Protein AF-A0A8T5L699-F1 (afdb_monomer)

Radius of gyration: 27.9 Å; Cα contacts (8 Å, |Δi|>4): 702; chains: 1; bounding box: 77×48×81 Å

Solvent-accessible surface area (backbone atoms only — not comparable to full-atom values): 23249 Å² total; per-residue (Å²): 109,61,66,55,35,28,49,50,16,30,33,71,41,39,30,52,72,55,93,39,28,35,34,36,53,49,80,53,66,72,59,42,55,52,49,51,61,50,48,70,76,44,101,56,76,69,47,79,53,97,46,35,41,37,32,80,35,57,69,60,20,59,60,56,57,75,39,47,50,78,65,59,23,43,72,59,70,71,60,76,68,46,54,50,72,44,42,50,43,17,50,52,27,21,33,68,53,32,34,47,75,42,97,87,70,36,43,35,36,56,40,53,10,64,57,31,46,52,40,52,31,50,50,31,44,70,60,75,35,46,34,36,42,42,84,40,76,43,79,50,73,42,82,54,100,87,46,76,41,84,39,67,54,62,34,38,37,32,37,45,42,81,84,66,82,70,88,76,89,49,74,89,80,55,75,95,65,96,80,88,79,73,88,71,85,83,85,51,100,82,45,62,40,83,44,72,58,88,42,39,70,48,77,49,76,80,72,66,49,64,76,78,77,78,19,41,51,45,60,76,44,66,56,72,45,46,67,63,36,56,77,68,66,66,78,82,56,76,48,72,46,62,52,74,58,91,89,48,79,43,80,74,46,80,40,80,55,82,50,89,68,53,48,62,29,51,49,76,33,36,68,44,58,61,68,61,47,53,51,36,39,74,72,71,48,87,64,81,86,43,62,54,77,37,25,27,32,53,41,57,37,29,23,43,33,45,84,44,90,38,68,63,52,16,60,76,59,30,52,69,36,56,55,45,62,81,57,94,82,74,58,65,45,83,55,32,53,44,79,54,98,91,39,42,25,31,66,57,74,47,26,53,42,34,39,34,36,14,59,22,78,42,61,70,46,7,46,52,41,23,58,55,54,51,72,38,53,48,47,70,71,55,50,63,76,90,68,75,56,70,60,48,67,66,52,48,54,51,36,52,74,66,43,37,72,36,76,114

Foldseek 3Di:
DLLVLLVLLQCLQQWDADQQKTKGFAQDVVLVVVVVVSVVVDPFDWDDDNGMIITRGNVVSVVCVVQDDQQRGADDVVLLVDDLVSLVSSNVSNCSRAWDQDPVRKIKGKGLHPRRLVRNQSSCVRNLWGWFKAKDFDWDWDDDPDDTDIDGGIMIITTIDDPCSDDDDDPVNDDDDPDDFADADDADPVQWDFDADNRGTAIDGDDKDFDDDDFQQCVVPVVVCVVVCVVVVPQADWDWDWDDALVGIGTGDIDRDADVPRVLQVCQFWPPRVVVVSVCSVVVHDDDTDGDGEIKFKKWKFAPPPPDQDQVRCVVFFFFWWKAFQDDDDQKAADQWDQDPNTIGRHHRNRGGIIHMAGDNYPVRRLVRSVVRVVRIDTGRIDIDSCTCVCVVVVVVRCVVSRRRPHD

Structure (mmCIF, N/CA/C/O backbone):
data_AF-A0A8T5L699-F1
#
_entry.id   AF-A0A8T5L699-F1
#
loop_
_atom_site.group_PDB
_atom_site.id
_atom_site.type_symbol
_atom_site.label_atom_id
_atom_site.label_alt_id
_atom_site.label_comp_id
_atom_site.label_asym_id
_atom_site.label_entity_id
_atom_site.label_seq_id
_atom_site.pdbx_PDB_ins_code
_atom_site.Cartn_x
_atom_site.Cartn_y
_atom_site.Cartn_z
_atom_site.occupancy
_atom_site.B_iso_or_equiv
_atom_site.auth_seq_id
_atom_site.auth_comp_id
_atom_site.auth_asym_id
_atom_site.auth_atom_id
_atom_site.pdbx_PDB_model_num
ATOM 1 N N . MET A 1 1 ? 2.866 2.921 -31.372 1.00 93.81 1 MET A N 1
ATOM 2 C CA . MET A 1 1 ? 3.218 2.988 -29.934 1.00 93.81 1 MET A CA 1
ATOM 3 C C . MET A 1 1 ? 3.876 1.703 -29.436 1.00 93.81 1 MET A C 1
ATOM 5 O O . MET A 1 1 ? 4.847 1.782 -28.703 1.00 93.81 1 MET A O 1
ATOM 9 N N . ASP A 1 2 ? 3.418 0.528 -29.858 1.00 97.75 2 ASP A N 1
ATOM 10 C CA . ASP A 1 2 ? 3.949 -0.760 -29.382 1.00 97.75 2 ASP A CA 1
ATOM 11 C C . ASP A 1 2 ? 5.442 -0.972 -29.671 1.00 97.75 2 ASP A C 1
ATOM 13 O O . ASP A 1 2 ? 6.200 -1.257 -28.749 1.00 97.75 2 ASP A O 1
ATOM 17 N N . ALA A 1 3 ? 5.885 -0.739 -30.914 1.00 97.75 3 ALA A N 1
ATOM 18 C CA . ALA A 1 3 ? 7.306 -0.797 -31.278 1.00 97.75 3 ALA A CA 1
ATOM 19 C C . ALA A 1 3 ? 8.159 0.191 -30.459 1.00 97.75 3 ALA A C 1
ATOM 21 O O . ALA A 1 3 ? 9.305 -0.082 -30.121 1.00 97.75 3 ALA A O 1
ATOM 22 N N . TRP A 1 4 ? 7.580 1.329 -30.074 1.00 97.94 4 TRP A N 1
ATOM 23 C CA . TRP A 1 4 ? 8.256 2.311 -29.234 1.00 97.94 4 TRP A CA 1
ATOM 24 C C . TRP A 1 4 ? 8.378 1.853 -27.772 1.00 97.94 4 TRP A C 1
ATOM 26 O O . TRP A 1 4 ? 9.438 2.004 -27.169 1.00 97.94 4 TRP A O 1
ATOM 36 N N . ALA A 1 5 ? 7.332 1.234 -27.215 1.00 98.19 5 ALA A N 1
ATOM 37 C CA . ALA A 1 5 ? 7.378 0.623 -25.885 1.00 98.19 5 ALA A CA 1
ATOM 38 C C . ALA A 1 5 ? 8.395 -0.530 -25.831 1.00 98.19 5 ALA A C 1
ATOM 40 O O . ALA A 1 5 ? 9.201 -0.602 -24.906 1.00 98.19 5 ALA A O 1
ATOM 41 N N . ALA A 1 6 ? 8.411 -1.379 -26.860 1.00 98.44 6 ALA A N 1
ATOM 42 C CA . ALA A 1 6 ? 9.402 -2.434 -27.040 1.00 98.44 6 ALA A CA 1
ATOM 43 C C . ALA A 1 6 ? 10.836 -1.881 -27.086 1.00 98.44 6 ALA A C 1
ATOM 45 O O . ALA A 1 6 ? 11.714 -2.348 -26.361 1.00 98.44 6 ALA A O 1
ATOM 46 N N . PHE A 1 7 ? 11.061 -0.837 -27.888 1.00 98.38 7 PHE A N 1
ATOM 47 C CA . PHE A 1 7 ? 12.358 -0.175 -28.014 1.00 98.38 7 PHE A CA 1
ATOM 48 C C . PHE A 1 7 ? 12.860 0.398 -26.688 1.00 98.38 7 PHE A C 1
ATOM 50 O O . PHE A 1 7 ? 14.019 0.197 -26.333 1.00 98.38 7 PHE A O 1
ATOM 57 N N . LEU A 1 8 ? 11.992 1.065 -25.927 1.00 98.06 8 LEU A N 1
ATOM 58 C CA . LEU A 1 8 ? 12.355 1.584 -24.608 1.00 98.06 8 LEU A CA 1
ATOM 59 C C . LEU A 1 8 ? 12.627 0.472 -23.598 1.00 98.06 8 LEU A C 1
ATOM 61 O O . LEU A 1 8 ? 13.537 0.625 -22.788 1.00 98.06 8 LEU A O 1
ATOM 65 N N . GLY A 1 9 ? 11.889 -0.639 -23.669 1.00 98.00 9 GLY A N 1
ATOM 66 C CA . GLY A 1 9 ? 12.141 -1.820 -22.847 1.00 98.00 9 GLY A CA 1
ATOM 67 C C . GLY A 1 9 ? 13.558 -2.345 -23.058 1.00 98.00 9 GLY A C 1
ATOM 68 O O . GLY A 1 9 ? 14.345 -2.404 -22.116 1.00 98.00 9 GLY A O 1
ATOM 69 N N . ILE A 1 10 ? 13.935 -2.643 -24.304 1.00 97.94 10 ILE A N 1
ATOM 70 C CA . ILE A 1 10 ? 15.280 -3.163 -24.581 1.00 97.94 10 ILE A CA 1
ATOM 71 C C . ILE A 1 10 ? 16.381 -2.119 -24.366 1.00 97.94 10 ILE A C 1
ATOM 73 O O . ILE A 1 10 ? 17.467 -2.464 -23.909 1.00 97.94 10 ILE A O 1
ATOM 77 N N . TRP A 1 11 ? 16.117 -0.839 -24.638 1.00 97.81 11 TRP A N 1
ATOM 78 C CA . TRP A 1 11 ? 17.098 0.218 -24.405 1.00 97.81 11 TRP A CA 1
ATOM 79 C C . TRP A 1 11 ? 17.341 0.469 -22.909 1.00 97.81 11 TRP A C 1
ATOM 81 O O . TRP A 1 11 ? 18.480 0.687 -22.494 1.00 97.81 11 TRP A O 1
ATOM 91 N N . LEU A 1 12 ? 16.314 0.401 -22.060 1.00 97.25 12 LEU A N 1
ATOM 92 C CA . LEU A 1 12 ? 16.523 0.519 -20.615 1.00 97.25 12 LEU A CA 1
ATOM 93 C C . LEU A 1 12 ? 17.325 -0.654 -20.051 1.00 97.25 12 LEU A C 1
ATOM 95 O O . LEU A 1 12 ? 18.076 -0.435 -19.101 1.00 97.25 12 LEU A O 1
ATOM 99 N N . ALA A 1 13 ? 17.244 -1.835 -20.659 1.00 96.12 13 ALA A N 1
ATOM 100 C CA . ALA A 1 13 ? 18.116 -2.956 -20.332 1.00 96.12 13 ALA A CA 1
ATOM 101 C C . ALA A 1 13 ? 19.540 -2.741 -20.895 1.00 96.12 13 ALA A C 1
ATOM 103 O O . ALA A 1 13 ? 20.434 -2.225 -20.222 1.00 96.12 13 ALA A O 1
ATOM 104 N N . ASP A 1 14 ? 19.713 -2.991 -22.191 1.00 94.62 14 ASP A N 1
ATOM 105 C CA . ASP A 1 14 ? 21.014 -3.118 -22.865 1.00 94.62 14 ASP A CA 1
ATOM 106 C C . ASP A 1 14 ? 21.542 -1.805 -23.472 1.00 94.62 14 ASP A C 1
ATOM 108 O O . ASP A 1 14 ? 22.567 -1.773 -24.166 1.00 94.62 14 ASP A O 1
ATOM 112 N N . GLY A 1 15 ? 20.814 -0.707 -23.278 1.00 94.81 15 GLY A N 1
ATOM 113 C CA . GLY A 1 15 ? 21.075 0.557 -23.946 1.00 94.81 15 GLY A CA 1
ATOM 114 C C . GLY A 1 15 ? 21.820 1.598 -23.119 1.00 94.81 15 GLY A C 1
ATOM 115 O O . GLY A 1 15 ? 21.828 1.604 -21.881 1.00 94.81 15 GLY A O 1
ATOM 116 N N . SER A 1 16 ? 22.448 2.520 -23.846 1.00 95.69 16 SER A N 1
ATOM 117 C CA . SER A 1 16 ? 23.093 3.720 -23.315 1.00 95.69 16 SER A CA 1
ATOM 118 C C . SER A 1 16 ? 23.016 4.878 -24.316 1.00 95.69 16 SER A C 1
ATOM 120 O O . SER A 1 16 ? 22.597 4.701 -25.464 1.00 95.69 16 SER A O 1
ATOM 122 N N . VAL A 1 17 ? 23.400 6.078 -23.871 1.00 96.44 17 VAL A N 1
ATOM 123 C CA . VAL A 1 17 ? 23.635 7.225 -24.757 1.00 96.44 17 VAL A CA 1
ATOM 124 C C . VAL A 1 17 ? 25.109 7.611 -24.695 1.00 96.44 17 VAL A C 1
ATOM 126 O O . VAL A 1 17 ? 25.627 7.858 -23.605 1.00 96.44 17 VAL A O 1
ATOM 129 N N . SER A 1 18 ? 25.756 7.726 -25.853 1.00 92.56 18 SER A N 1
ATOM 130 C CA . SER A 1 18 ? 27.126 8.229 -25.996 1.00 92.56 18 SER A CA 1
ATOM 131 C C . SER A 1 18 ? 27.134 9.409 -26.966 1.00 92.56 18 SER A C 1
ATOM 133 O O . SER A 1 18 ? 26.839 9.257 -28.145 1.00 92.56 18 SER A O 1
ATOM 135 N N . GLY A 1 19 ? 27.398 10.626 -26.485 1.00 93.38 19 GLY A N 1
ATOM 136 C CA . GLY A 1 19 ? 27.304 11.826 -27.327 1.00 93.38 19 GLY A CA 1
ATOM 137 C C . GLY A 1 19 ? 25.894 12.030 -27.906 1.00 93.38 19 GLY A C 1
ATOM 138 O O . GLY A 1 19 ? 24.963 12.342 -27.154 1.00 93.38 19 GLY A O 1
ATOM 139 N N . ASN A 1 20 ? 25.762 11.874 -29.229 1.00 95.00 20 ASN A N 1
ATOM 140 C CA . ASN A 1 20 ? 24.498 11.929 -29.985 1.00 95.00 20 ASN A CA 1
ATOM 141 C C . ASN A 1 20 ? 23.995 10.541 -30.426 1.00 95.00 20 ASN A C 1
ATOM 143 O O . ASN A 1 20 ? 23.003 10.457 -31.157 1.00 95.00 20 ASN A O 1
ATOM 147 N N . ASP A 1 21 ? 24.669 9.481 -29.986 1.00 96.38 21 ASP A N 1
ATOM 148 C CA . ASP A 1 21 ? 24.369 8.103 -30.338 1.00 96.38 21 ASP A CA 1
ATOM 149 C C . ASP A 1 21 ? 23.525 7.445 -29.258 1.00 96.38 21 ASP A C 1
ATOM 151 O O . ASP A 1 21 ? 23.891 7.414 -28.080 1.00 96.38 21 ASP A O 1
ATOM 155 N N . VAL A 1 22 ? 22.397 6.884 -29.680 1.00 97.69 22 VAL A N 1
ATOM 156 C CA . VAL A 1 22 ? 21.617 5.948 -28.876 1.00 97.69 22 VAL A CA 1
ATOM 157 C C . VAL A 1 22 ? 22.048 4.546 -29.258 1.00 97.69 22 VAL A C 1
ATOM 159 O O . VAL A 1 22 ? 21.939 4.154 -30.420 1.00 97.69 22 VAL A O 1
ATOM 162 N N . VAL A 1 23 ? 22.577 3.821 -28.278 1.00 97.31 23 VAL A N 1
ATOM 163 C CA . VAL A 1 23 ? 23.232 2.530 -28.483 1.00 97.31 23 VAL A CA 1
ATOM 164 C C . VAL A 1 23 ? 22.456 1.446 -27.753 1.00 97.31 23 VAL A C 1
ATOM 166 O O . VAL A 1 23 ? 22.030 1.673 -26.623 1.00 97.31 23 VAL A O 1
ATOM 169 N N . ILE A 1 24 ? 22.309 0.276 -28.372 1.00 97.25 24 ILE A N 1
ATOM 170 C CA . ILE A 1 24 ? 21.872 -0.976 -27.733 1.00 97.25 24 ILE A CA 1
ATOM 171 C C . ILE A 1 24 ? 22.975 -2.008 -27.960 1.00 97.25 24 ILE A C 1
ATOM 173 O O . ILE A 1 24 ? 23.332 -2.262 -29.111 1.00 97.25 24 ILE A O 1
ATOM 177 N N . SER A 1 25 ? 23.525 -2.580 -26.888 1.00 94.94 25 SER A N 1
ATOM 178 C CA . SER A 1 25 ? 24.626 -3.552 -26.969 1.00 94.94 25 SER A CA 1
ATOM 179 C C . SER A 1 25 ? 24.135 -4.964 -26.668 1.00 94.94 25 SER A C 1
ATOM 181 O O . SER A 1 25 ? 23.702 -5.237 -25.555 1.00 94.94 25 SER A O 1
ATOM 183 N N . GLN A 1 26 ? 24.222 -5.881 -27.632 1.00 93.31 26 GLN A N 1
ATOM 184 C CA . GLN A 1 26 ? 23.767 -7.262 -27.458 1.00 93.31 26 GLN A CA 1
ATOM 185 C C . GLN A 1 26 ? 24.628 -8.230 -28.276 1.00 93.31 26 GLN A C 1
ATOM 187 O O . GLN A 1 26 ? 24.848 -8.025 -29.467 1.00 93.31 26 GLN A O 1
ATOM 192 N N . LYS A 1 27 ? 25.097 -9.298 -27.620 1.00 92.19 27 LYS A N 1
ATOM 193 C CA . LYS A 1 27 ? 26.006 -10.306 -28.196 1.00 92.19 27 LYS A CA 1
ATOM 194 C C . LYS A 1 27 ? 25.335 -11.639 -28.520 1.00 92.19 27 LYS A C 1
ATOM 196 O O . LYS A 1 27 ? 25.919 -12.471 -29.201 1.00 92.19 27 LYS A O 1
ATOM 201 N N . VAL A 1 28 ? 24.140 -11.891 -27.982 1.00 92.62 28 VAL A N 1
ATOM 202 C CA . VAL A 1 28 ? 23.423 -13.157 -28.189 1.00 92.62 28 VAL A CA 1
ATOM 203 C C . VAL A 1 28 ? 22.726 -13.120 -29.554 1.00 92.62 28 VAL A C 1
ATOM 205 O O . VAL A 1 28 ? 21.788 -12.333 -29.700 1.00 92.62 28 VAL A O 1
ATOM 208 N N . PRO A 1 29 ? 23.100 -13.979 -30.527 1.00 92.44 29 PRO A N 1
ATOM 209 C CA . PRO A 1 29 ? 22.618 -13.869 -31.909 1.00 92.44 29 PRO A CA 1
ATOM 210 C C . PRO A 1 29 ? 21.090 -13.858 -32.047 1.00 92.44 29 PRO A C 1
ATOM 212 O O . PRO A 1 29 ? 20.541 -13.043 -32.785 1.00 92.44 29 PRO A O 1
ATOM 215 N N . GLU A 1 30 ? 20.392 -14.704 -31.284 1.00 93.38 30 GLU A N 1
ATOM 216 C CA . GLU A 1 30 ? 18.925 -14.774 -31.295 1.00 93.38 30 GLU A CA 1
ATOM 217 C C . GLU A 1 30 ? 18.274 -13.462 -30.819 1.00 93.38 30 GLU A C 1
ATOM 219 O O . GLU A 1 30 ? 17.311 -12.978 -31.417 1.00 93.38 30 GLU A O 1
ATOM 224 N N . LYS A 1 31 ? 18.819 -12.851 -29.758 1.00 94.38 31 LYS A N 1
ATOM 225 C CA . LYS A 1 31 ? 18.337 -11.561 -29.247 1.00 94.38 31 LYS A CA 1
ATOM 226 C C . LYS A 1 31 ? 18.637 -10.450 -30.250 1.00 94.38 31 LYS A C 1
ATOM 228 O O . LYS A 1 31 ? 17.767 -9.631 -30.524 1.00 94.38 31 LYS A O 1
ATOM 233 N N . THR A 1 32 ? 19.832 -10.455 -30.837 1.00 94.44 32 THR A N 1
ATOM 234 C CA . THR A 1 32 ? 20.261 -9.486 -31.852 1.00 94.44 32 THR A CA 1
ATOM 235 C C . THR A 1 32 ? 19.335 -9.499 -33.072 1.00 94.44 32 THR A C 1
ATOM 237 O O . THR A 1 32 ? 18.915 -8.432 -33.510 1.00 94.44 32 THR A O 1
ATOM 240 N N . ALA A 1 33 ? 18.931 -10.674 -33.567 1.00 94.69 33 ALA A N 1
ATOM 241 C CA . ALA A 1 33 ? 17.975 -10.786 -34.675 1.00 94.69 33 ALA A CA 1
ATOM 242 C C . ALA A 1 33 ? 16.598 -10.182 -34.334 1.00 94.69 33 ALA A C 1
ATOM 244 O O . ALA A 1 33 ? 16.022 -9.448 -35.136 1.00 94.69 33 ALA A O 1
ATOM 245 N N . LYS A 1 34 ? 16.086 -10.429 -33.119 1.00 96.75 34 LYS A N 1
ATOM 246 C CA . LYS A 1 34 ? 14.831 -9.820 -32.640 1.00 96.75 34 LYS A CA 1
ATOM 247 C C . LYS A 1 34 ? 14.944 -8.296 -32.562 1.00 96.75 34 LYS A C 1
ATOM 249 O O . LYS A 1 34 ? 14.057 -7.589 -33.035 1.00 96.75 34 LYS A O 1
ATOM 254 N N . ILE A 1 35 ? 16.039 -7.786 -31.996 1.00 97.12 35 ILE A N 1
ATOM 255 C CA . ILE A 1 35 ? 16.294 -6.342 -31.880 1.00 97.12 35 ILE A CA 1
ATOM 256 C C . ILE A 1 35 ? 16.342 -5.691 -33.264 1.00 97.12 35 ILE A C 1
ATOM 258 O O . ILE A 1 35 ? 15.724 -4.653 -33.465 1.00 97.12 35 ILE A O 1
ATOM 262 N N . GLU A 1 36 ? 17.010 -6.307 -34.234 1.00 95.88 36 GLU A N 1
ATOM 263 C CA . GLU A 1 36 ? 17.082 -5.796 -35.605 1.00 95.88 36 GLU A CA 1
ATOM 264 C C . GLU A 1 36 ? 15.694 -5.671 -36.257 1.00 95.88 36 GLU A C 1
ATOM 266 O O . GLU A 1 36 ? 15.366 -4.618 -36.805 1.00 95.88 36 GLU A O 1
ATOM 271 N N . GLN A 1 37 ? 14.841 -6.692 -36.116 1.00 96.62 37 GLN A N 1
ATOM 272 C CA . GLN A 1 37 ? 13.454 -6.657 -36.605 1.00 96.62 37 GLN A CA 1
ATOM 273 C C . GLN A 1 37 ? 12.609 -5.573 -35.927 1.00 96.62 37 GLN A C 1
ATOM 275 O O . GLN A 1 37 ? 11.761 -4.953 -36.570 1.00 96.62 37 GLN A O 1
ATOM 280 N N . LEU A 1 38 ? 12.817 -5.343 -34.630 1.00 97.81 38 LEU A N 1
ATOM 281 C CA . LEU A 1 38 ? 12.153 -4.266 -33.900 1.00 97.81 38 LEU A CA 1
ATOM 282 C C . LEU A 1 38 ? 12.606 -2.893 -34.403 1.00 97.81 38 LEU A C 1
ATOM 284 O O . LEU A 1 38 ? 11.777 -2.020 -34.655 1.00 97.81 38 LEU A O 1
ATOM 288 N N . LEU A 1 39 ? 13.916 -2.695 -34.549 1.00 97.00 39 LEU A N 1
ATOM 289 C CA . LEU A 1 39 ? 14.488 -1.419 -34.968 1.00 97.00 39 LEU A CA 1
ATOM 290 C C . LEU A 1 39 ? 14.071 -1.042 -36.396 1.00 97.00 39 LEU A C 1
ATOM 292 O O . LEU A 1 39 ? 13.864 0.139 -36.661 1.00 97.00 39 LEU A O 1
ATOM 296 N N . ALA A 1 40 ? 13.856 -2.025 -37.275 1.00 96.44 40 ALA A N 1
ATOM 297 C CA . ALA A 1 40 ? 13.328 -1.811 -38.624 1.00 96.44 40 ALA A CA 1
ATOM 298 C C . ALA A 1 40 ? 11.893 -1.241 -38.654 1.00 96.44 40 ALA A C 1
ATOM 300 O O . ALA A 1 40 ? 11.489 -0.653 -39.654 1.00 96.44 40 ALA A O 1
ATOM 301 N N . GLN A 1 41 ? 11.120 -1.385 -37.571 1.00 96.88 41 GLN A N 1
ATOM 302 C CA . GLN A 1 41 ? 9.761 -0.829 -37.455 1.00 96.88 41 GLN A CA 1
ATOM 303 C C . GLN A 1 41 ? 9.751 0.634 -36.993 1.00 96.88 41 GLN A C 1
ATOM 305 O O . GLN A 1 41 ? 8.693 1.266 -36.945 1.00 96.88 41 GLN A O 1
ATOM 310 N N . LEU A 1 42 ? 10.904 1.171 -36.593 1.00 96.25 42 LEU A N 1
ATOM 311 C CA . LEU A 1 42 ? 11.029 2.538 -36.110 1.00 96.25 42 LEU A CA 1
ATOM 312 C C . LEU A 1 42 ? 11.471 3.470 -37.246 1.00 96.25 42 LEU A C 1
ATOM 314 O O . LEU A 1 42 ? 12.221 3.058 -38.128 1.00 96.25 42 LEU A O 1
ATOM 318 N N . PRO A 1 43 ? 11.098 4.761 -37.205 1.00 95.62 43 PRO A N 1
ATOM 319 C CA . PRO A 1 43 ? 11.473 5.740 -38.226 1.00 95.62 43 PRO A CA 1
ATOM 320 C C . PRO A 1 43 ? 12.928 6.230 -38.060 1.00 95.62 43 PRO A C 1
ATOM 322 O O . PRO A 1 43 ? 13.219 7.419 -38.215 1.00 95.62 43 PRO A O 1
ATOM 325 N N . PHE A 1 44 ? 13.855 5.340 -37.696 1.00 95.44 44 PHE A N 1
ATOM 326 C CA . PHE A 1 44 ? 15.258 5.666 -37.456 1.00 95.44 44 PHE A CA 1
ATOM 327 C C . PHE A 1 44 ? 16.179 4.829 -38.333 1.00 95.44 44 PHE A C 1
ATOM 329 O O . PHE A 1 44 ? 16.073 3.610 -38.401 1.00 95.44 44 PHE A O 1
ATOM 336 N N . THR A 1 45 ? 17.158 5.490 -38.943 1.00 95.44 45 THR A N 1
ATOM 337 C CA . THR A 1 45 ? 18.274 4.799 -39.587 1.00 95.44 45 THR A CA 1
ATOM 338 C C . THR A 1 45 ? 19.184 4.211 -38.514 1.00 95.44 45 THR A C 1
ATOM 340 O O . THR A 1 45 ? 19.738 4.951 -37.696 1.00 95.44 45 THR A O 1
ATOM 343 N N . VAL A 1 46 ? 19.347 2.891 -38.532 1.00 96.94 46 VAL A N 1
ATOM 344 C CA . VAL A 1 46 ? 20.175 2.150 -37.576 1.00 96.94 46 VAL A CA 1
ATOM 345 C C . VAL A 1 46 ? 21.435 1.652 -38.271 1.00 96.94 46 VAL A C 1
ATOM 347 O O . VAL A 1 46 ? 21.363 1.039 -39.333 1.00 96.94 46 VAL A O 1
ATOM 350 N N . LYS A 1 47 ? 22.596 1.894 -37.660 1.00 96.19 47 LYS A N 1
ATOM 351 C CA . LYS A 1 47 ? 23.866 1.281 -38.060 1.00 96.19 47 LYS A CA 1
ATOM 352 C C . LYS A 1 47 ? 24.149 0.087 -37.159 1.00 96.19 47 LYS A C 1
ATOM 354 O O . LYS A 1 47 ? 24.164 0.229 -35.936 1.00 96.19 47 LYS A O 1
ATOM 359 N N . ARG A 1 48 ? 24.376 -1.077 -37.762 1.00 93.44 48 ARG A N 1
ATOM 360 C CA . ARG A 1 48 ? 24.778 -2.291 -37.052 1.00 93.44 48 ARG A CA 1
ATOM 361 C C . ARG A 1 48 ? 26.296 -2.428 -37.074 1.00 93.44 48 ARG A C 1
ATOM 363 O O . ARG A 1 48 ? 26.914 -2.340 -38.130 1.00 93.44 48 ARG A O 1
ATOM 370 N N . TYR A 1 49 ? 26.860 -2.680 -35.905 1.00 91.38 49 TYR A N 1
ATOM 371 C CA . TYR A 1 49 ? 28.230 -3.139 -35.709 1.00 91.38 49 TYR A CA 1
ATOM 372 C C . TYR A 1 49 ? 28.178 -4.527 -35.056 1.00 91.38 49 TYR A C 1
ATOM 374 O O . TYR A 1 49 ? 27.094 -5.020 -34.744 1.00 91.38 49 TYR A O 1
ATOM 382 N N . GLU A 1 50 ? 29.332 -5.156 -34.831 1.00 87.06 50 GLU A N 1
ATOM 383 C CA . GLU A 1 50 ? 29.428 -6.554 -34.381 1.00 87.06 50 GLU A CA 1
ATOM 384 C C . GLU A 1 50 ? 28.496 -6.889 -33.199 1.00 87.06 50 GLU A C 1
ATOM 386 O O . GLU A 1 50 ? 27.665 -7.787 -33.304 1.00 87.06 50 GLU A O 1
ATOM 391 N N . ASN A 1 51 ? 28.568 -6.109 -32.115 1.00 89.50 51 ASN A N 1
ATOM 392 C CA . ASN A 1 51 ? 27.805 -6.344 -30.882 1.00 89.50 51 ASN A CA 1
ATOM 393 C C . ASN A 1 51 ? 26.894 -5.169 -30.490 1.00 89.50 51 ASN A C 1
ATOM 395 O O . ASN A 1 51 ? 26.482 -5.065 -29.332 1.00 89.50 51 ASN A O 1
ATOM 399 N N . MET A 1 52 ? 26.614 -4.241 -31.412 1.00 94.38 52 MET A N 1
ATOM 400 C CA . MET A 1 52 ? 25.843 -3.038 -31.088 1.00 94.38 52 MET A CA 1
ATOM 401 C C . MET A 1 52 ? 25.028 -2.488 -32.259 1.00 94.38 52 MET A C 1
ATOM 403 O O . MET A 1 52 ? 25.438 -2.539 -33.420 1.00 94.38 52 MET A O 1
ATOM 407 N N . PHE A 1 53 ? 23.896 -1.884 -31.916 1.00 97.12 53 PHE A N 1
ATOM 408 C CA . PHE A 1 53 ? 23.065 -1.082 -32.804 1.00 97.12 53 PHE A CA 1
ATOM 409 C C . PHE A 1 53 ? 23.187 0.382 -32.411 1.00 97.12 53 PHE A C 1
ATOM 411 O O . PHE A 1 53 ? 23.041 0.715 -31.234 1.00 97.12 53 PHE A O 1
ATOM 418 N N . VAL A 1 54 ? 23.438 1.250 -33.387 1.00 97.69 54 VAL A N 1
ATOM 419 C CA . VAL A 1 54 ? 23.688 2.675 -33.167 1.00 97.69 54 VAL A CA 1
ATOM 420 C C . VAL A 1 54 ? 22.707 3.512 -33.975 1.00 97.69 54 VAL A C 1
ATOM 422 O O . VAL A 1 54 ? 22.613 3.383 -35.198 1.00 97.69 54 VAL A O 1
ATOM 425 N N . ILE A 1 55 ? 22.003 4.409 -33.287 1.00 97.81 55 ILE A N 1
ATOM 426 C CA . ILE A 1 55 ? 21.121 5.412 -33.883 1.00 97.81 55 ILE A CA 1
ATOM 427 C C . ILE A 1 55 ? 21.734 6.792 -33.649 1.00 97.81 55 ILE A C 1
ATOM 429 O O . ILE A 1 55 ? 21.699 7.320 -32.536 1.00 97.81 55 ILE A O 1
ATOM 433 N N . HIS A 1 56 ? 22.263 7.395 -34.715 1.00 96.75 56 HIS A N 1
ATOM 434 C CA . HIS A 1 56 ? 22.859 8.730 -34.666 1.00 96.75 56 HIS A CA 1
ATOM 435 C C . HIS A 1 56 ? 21.791 9.812 -34.872 1.00 96.75 56 HIS A C 1
ATOM 437 O O . HIS A 1 56 ? 21.524 10.248 -35.998 1.00 96.75 56 HIS A O 1
ATOM 443 N N . LYS A 1 57 ? 21.132 10.237 -33.789 1.00 96.44 57 LYS A N 1
ATOM 444 C CA . LYS A 1 57 ? 20.084 11.272 -33.823 1.00 96.44 57 LYS A CA 1
ATOM 445 C C . LYS A 1 57 ? 20.125 12.115 -32.551 1.00 96.44 57 LYS A C 1
ATOM 447 O O . LYS A 1 57 ? 19.671 11.679 -31.498 1.00 96.44 57 LYS A O 1
ATOM 452 N N . LYS A 1 58 ? 20.570 13.373 -32.670 1.00 96.38 58 LYS A N 1
ATOM 453 C CA . LYS A 1 58 ? 20.697 14.322 -31.543 1.00 96.38 58 LYS A CA 1
ATOM 454 C C . LYS A 1 58 ? 19.410 14.475 -30.723 1.00 96.38 58 LYS A C 1
ATOM 456 O O . LYS A 1 58 ? 19.473 14.457 -29.499 1.00 96.38 58 LYS A O 1
ATOM 461 N N . GLN A 1 59 ? 18.255 14.602 -31.382 1.00 96.81 59 GLN A N 1
ATOM 462 C CA . GLN A 1 59 ? 16.960 14.739 -30.700 1.00 96.81 59 GLN A CA 1
ATOM 463 C C . GLN A 1 59 ? 16.620 13.492 -29.874 1.00 96.81 59 GLN A C 1
ATOM 465 O O . GLN A 1 59 ? 16.302 13.607 -28.693 1.00 96.81 59 GLN A O 1
ATOM 470 N N . LEU A 1 60 ? 16.775 12.303 -30.465 1.00 97.19 60 LEU A N 1
ATOM 471 C CA . LEU A 1 60 ? 16.547 11.036 -29.775 1.00 97.19 60 LEU A CA 1
ATOM 472 C C . LEU A 1 60 ? 17.526 10.863 -28.607 1.00 97.19 60 LEU A C 1
ATOM 474 O O . LEU A 1 60 ? 17.105 10.565 -27.499 1.00 97.19 60 LEU A O 1
ATOM 478 N N . ALA A 1 61 ? 18.819 11.118 -28.814 1.00 97.31 61 ALA A N 1
ATOM 479 C CA . ALA A 1 61 ? 19.821 11.050 -27.753 1.00 97.31 61 ALA A CA 1
ATOM 480 C C . ALA A 1 61 ? 19.525 12.020 -26.600 1.00 97.31 61 ALA A C 1
ATOM 482 O O . ALA A 1 61 ? 19.656 11.644 -25.437 1.00 97.31 61 ALA A O 1
ATOM 483 N N . SER A 1 62 ? 19.096 13.249 -26.903 1.00 97.31 62 SER A N 1
ATOM 484 C CA . SER A 1 62 ? 18.686 14.220 -25.885 1.00 97.31 62 SER A CA 1
ATOM 485 C C . SER A 1 62 ? 17.490 13.721 -25.080 1.00 97.31 62 SER A C 1
ATOM 487 O O . SER A 1 62 ? 17.489 13.839 -23.859 1.00 97.31 62 SER A O 1
ATOM 489 N N . PHE A 1 63 ? 16.504 13.130 -25.754 1.00 97.06 63 PHE A N 1
ATOM 490 C CA . PHE A 1 63 ? 15.342 12.538 -25.105 1.00 97.06 63 PHE A CA 1
ATOM 491 C C . PHE A 1 63 ? 15.738 11.352 -24.215 1.00 97.06 63 PHE A C 1
ATOM 493 O O . PHE A 1 63 ? 15.325 11.285 -23.066 1.00 97.06 63 PHE A O 1
ATOM 500 N N . MET A 1 64 ? 16.585 10.440 -24.693 1.00 97.19 64 MET A N 1
ATOM 501 C CA . MET A 1 64 ? 16.965 9.240 -23.935 1.00 97.19 64 MET A CA 1
ATOM 502 C C . MET A 1 64 ? 17.841 9.548 -22.711 1.00 97.19 64 MET A C 1
ATOM 504 O O . MET A 1 64 ? 17.768 8.840 -21.709 1.00 97.19 64 MET A O 1
ATOM 508 N N . LYS A 1 65 ? 18.640 10.627 -22.747 1.00 95.88 65 LYS A N 1
ATOM 509 C CA . LYS A 1 65 ? 19.491 11.055 -21.617 1.00 95.88 65 LYS A CA 1
ATOM 510 C C . LYS A 1 65 ? 18.713 11.347 -20.336 1.00 95.88 65 LYS A C 1
ATOM 512 O O . LYS A 1 65 ? 19.288 11.219 -19.258 1.00 95.88 65 LYS A O 1
ATOM 517 N N . GLN A 1 66 ? 17.441 11.732 -20.438 1.00 96.19 66 GLN A N 1
ATOM 518 C CA . GLN A 1 66 ? 16.640 12.071 -19.262 1.00 96.19 66 GLN A CA 1
ATOM 519 C C . GLN A 1 66 ? 16.339 10.849 -18.377 1.00 96.19 66 GLN A C 1
ATOM 521 O O . GLN A 1 66 ? 16.112 11.008 -17.186 1.00 96.19 66 GLN A O 1
ATOM 526 N N . PHE A 1 67 ? 16.424 9.628 -18.922 1.00 96.06 67 PHE A N 1
ATOM 527 C CA . PHE A 1 67 ? 16.076 8.386 -18.220 1.00 96.06 67 PHE A CA 1
ATOM 528 C C . PHE A 1 67 ? 17.245 7.746 -17.463 1.00 96.06 67 PHE A C 1
ATOM 530 O O . PHE A 1 67 ? 17.213 6.554 -17.171 1.00 96.06 67 PHE A O 1
ATOM 537 N N . GLY A 1 68 ? 18.280 8.527 -17.142 1.00 92.69 68 GLY A N 1
ATOM 538 C CA . GLY A 1 68 ? 19.363 8.133 -16.242 1.00 92.69 68 GLY A CA 1
ATOM 539 C C . GLY A 1 68 ? 20.450 7.231 -16.842 1.00 92.69 68 GLY A C 1
ATOM 540 O O . GLY A 1 68 ? 20.450 6.856 -18.014 1.00 92.69 68 GLY A O 1
ATOM 541 N N . LYS A 1 69 ? 21.439 6.907 -16.001 1.00 91.25 69 LYS A N 1
ATOM 542 C CA . LYS A 1 69 ? 22.553 5.981 -16.294 1.00 91.25 69 LYS A CA 1
ATOM 543 C C . LYS A 1 69 ? 22.343 4.677 -15.529 1.00 91.25 69 LYS A C 1
ATOM 545 O O . LYS A 1 69 ? 21.440 4.600 -14.719 1.00 91.25 69 LYS A O 1
ATOM 550 N N . ALA A 1 70 ? 23.183 3.658 -15.712 1.00 89.38 70 ALA A N 1
ATOM 551 C CA . ALA A 1 70 ? 22.959 2.316 -15.147 1.00 89.38 70 ALA A CA 1
ATOM 552 C C . ALA A 1 70 ? 22.440 2.272 -13.684 1.00 89.38 70 ALA A C 1
ATOM 554 O O . ALA A 1 70 ? 21.500 1.537 -13.405 1.00 89.38 70 ALA A O 1
ATOM 555 N N . ALA A 1 71 ? 22.994 3.085 -12.771 1.00 90.25 71 ALA A N 1
ATOM 556 C CA . ALA A 1 71 ? 22.581 3.148 -11.359 1.00 90.25 71 ALA A CA 1
ATOM 557 C C . ALA A 1 71 ? 21.416 4.113 -11.045 1.00 90.25 71 ALA A C 1
ATOM 559 O O . ALA A 1 71 ? 20.892 4.073 -9.939 1.00 90.25 71 ALA A O 1
ATOM 560 N N . THR A 1 72 ? 21.023 4.969 -11.991 1.00 93.94 72 THR A N 1
ATOM 561 C CA . THR A 1 72 ? 19.961 5.988 -11.854 1.00 93.94 72 THR A CA 1
ATOM 562 C C . THR A 1 72 ? 18.885 5.881 -12.940 1.00 93.94 72 THR A C 1
ATOM 564 O O . THR A 1 72 ? 18.076 6.792 -13.120 1.00 93.94 72 THR A O 1
ATOM 567 N N . LYS A 1 73 ? 18.901 4.786 -13.715 1.00 95.56 73 LYS A N 1
ATOM 568 C CA . LYS A 1 73 ? 17.913 4.505 -14.756 1.00 95.56 73 LYS A CA 1
ATOM 569 C C . LYS A 1 73 ? 16.526 4.429 -14.123 1.00 95.56 73 LYS A C 1
ATOM 571 O O . LYS A 1 73 ? 16.404 3.903 -13.019 1.00 95.56 73 LYS A O 1
ATOM 576 N N . HIS A 1 74 ? 15.509 4.902 -14.826 1.00 97.75 74 HIS A N 1
ATOM 577 C CA . HIS A 1 74 ? 14.109 4.822 -14.408 1.00 97.75 74 HIS A CA 1
ATOM 578 C C . HIS A 1 74 ? 13.199 4.734 -15.638 1.00 97.75 74 HIS A C 1
ATOM 580 O O . HIS A 1 74 ? 13.594 5.089 -16.753 1.00 97.75 74 HIS A O 1
ATOM 586 N N . VAL A 1 75 ? 11.989 4.221 -15.447 1.00 98.19 75 VAL A N 1
ATOM 587 C CA . VAL A 1 75 ? 10.982 4.096 -16.502 1.00 98.19 75 VAL A CA 1
ATOM 588 C C . VAL A 1 75 ? 10.319 5.460 -16.735 1.00 98.19 75 VAL A C 1
ATOM 590 O O . VAL A 1 75 ? 9.857 6.075 -15.775 1.00 98.19 75 VAL A O 1
ATOM 593 N N . PRO A 1 76 ? 10.192 5.920 -17.994 1.00 97.19 76 PRO A N 1
ATOM 594 C CA . PRO A 1 76 ? 9.469 7.147 -18.315 1.00 97.19 76 PRO A CA 1
ATOM 595 C C . PRO A 1 76 ? 8.002 7.112 -17.859 1.00 97.19 76 PRO A C 1
ATOM 597 O O . PRO A 1 76 ? 7.309 6.117 -18.084 1.00 97.19 76 PRO A O 1
ATOM 600 N N . ASP A 1 77 ? 7.475 8.225 -17.345 1.00 96.50 77 ASP A N 1
ATOM 601 C CA . ASP A 1 77 ? 6.094 8.284 -16.836 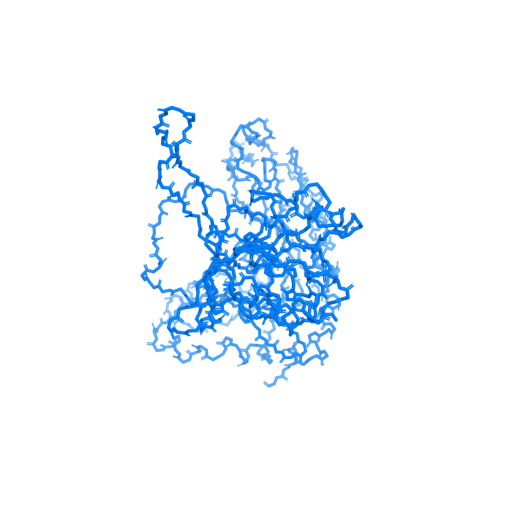1.00 96.50 77 ASP A CA 1
ATOM 602 C C . ASP A 1 77 ? 5.033 7.913 -17.878 1.00 96.50 77 ASP A C 1
ATOM 604 O O . ASP A 1 77 ? 4.057 7.233 -17.560 1.00 96.50 77 ASP A O 1
ATOM 608 N N . PHE A 1 78 ? 5.234 8.273 -19.149 1.00 97.00 78 PHE A N 1
ATOM 609 C CA . PHE A 1 78 ? 4.279 7.913 -20.198 1.00 97.00 78 PHE A CA 1
ATOM 610 C C . PHE A 1 78 ? 4.195 6.396 -20.422 1.00 97.00 78 PHE A C 1
ATOM 612 O O . PHE A 1 78 ? 3.128 5.920 -20.790 1.00 97.00 78 PHE A O 1
ATOM 619 N N . ILE A 1 79 ? 5.266 5.625 -20.165 1.00 98.00 79 ILE A N 1
ATOM 620 C CA . ILE A 1 79 ? 5.221 4.152 -20.204 1.00 98.00 79 ILE A CA 1
ATOM 621 C C . ILE A 1 79 ? 4.318 3.627 -19.083 1.00 98.00 79 ILE A C 1
ATOM 623 O O . ILE A 1 79 ? 3.505 2.734 -19.315 1.00 98.00 79 ILE A O 1
ATOM 627 N N . LYS A 1 80 ? 4.395 4.225 -17.888 1.00 96.62 80 LYS A N 1
ATOM 628 C CA . LYS A 1 80 ? 3.562 3.869 -16.724 1.00 96.62 80 LYS A CA 1
ATOM 629 C C . LYS A 1 80 ? 2.074 4.181 -16.926 1.00 96.62 80 LYS A C 1
ATOM 631 O O . LYS A 1 80 ? 1.229 3.665 -16.188 1.00 96.62 80 LYS A O 1
ATOM 636 N N . GLN A 1 81 ? 1.750 5.029 -17.900 1.00 96.75 81 GLN A N 1
ATOM 637 C CA . GLN A 1 81 ? 0.386 5.411 -18.272 1.00 96.75 81 GLN A CA 1
ATOM 638 C C . GLN A 1 81 ? -0.162 4.613 -19.468 1.00 96.75 81 GLN A C 1
ATOM 640 O O . GLN A 1 81 ? -1.315 4.808 -19.850 1.00 96.75 81 GLN A O 1
ATOM 645 N N . LEU A 1 82 ? 0.626 3.708 -20.061 1.00 97.31 82 LEU A N 1
ATOM 646 C CA . LEU A 1 82 ? 0.171 2.895 -21.188 1.00 97.31 82 LEU A CA 1
ATOM 647 C C . LEU A 1 82 ? -0.866 1.843 -20.788 1.00 97.31 82 LEU A C 1
ATOM 649 O O . LEU A 1 82 ? -1.036 1.483 -19.622 1.00 97.31 82 LEU A O 1
ATOM 653 N N . SER A 1 83 ? -1.550 1.309 -21.802 1.00 97.12 83 SER A N 1
ATOM 654 C CA . SER A 1 83 ? -2.454 0.173 -21.624 1.00 97.12 83 SER A CA 1
ATOM 655 C C . SER A 1 83 ? -1.713 -1.052 -21.080 1.00 97.12 83 SER A C 1
ATOM 657 O O . SER A 1 83 ? -0.528 -1.247 -21.355 1.00 97.12 83 SER A O 1
ATOM 659 N N . LYS A 1 84 ? -2.437 -1.939 -20.380 1.00 96.06 84 LYS A N 1
ATOM 660 C CA . LYS A 1 84 ? -1.895 -3.212 -19.873 1.00 96.06 84 LYS A CA 1
ATOM 661 C C . LYS A 1 84 ? -1.074 -3.960 -20.933 1.00 96.06 84 LYS A C 1
ATOM 663 O O . LYS A 1 84 ? 0.071 -4.310 -20.676 1.00 96.06 84 LYS A O 1
ATOM 668 N N . ARG A 1 85 ? -1.636 -4.125 -22.136 1.00 97.88 85 ARG A N 1
ATOM 669 C CA . ARG A 1 85 ? -0.995 -4.814 -23.267 1.00 97.88 85 ARG A CA 1
ATOM 670 C C . ARG A 1 85 ? 0.350 -4.190 -23.650 1.00 97.88 85 ARG A C 1
ATOM 672 O O . ARG A 1 85 ? 1.292 -4.887 -23.997 1.00 97.88 85 ARG A O 1
ATOM 679 N N . GLN A 1 86 ? 0.450 -2.867 -23.607 1.00 98.44 86 GLN A N 1
ATOM 680 C CA . GLN A 1 86 ? 1.673 -2.152 -23.974 1.00 98.44 86 GLN A CA 1
ATOM 681 C C . GLN A 1 86 ? 2.724 -2.172 -22.866 1.00 98.44 86 GLN A C 1
ATOM 683 O O . GLN A 1 86 ? 3.915 -2.241 -23.166 1.00 98.44 86 GLN A O 1
ATOM 688 N N . ILE A 1 87 ? 2.298 -2.154 -21.601 1.00 98.50 87 ILE A N 1
ATOM 689 C CA . ILE A 1 87 ? 3.200 -2.381 -20.467 1.00 98.50 87 ILE A CA 1
ATOM 690 C C . ILE A 1 87 ? 3.760 -3.810 -20.520 1.00 98.50 87 ILE A C 1
ATOM 692 O O . ILE A 1 87 ? 4.949 -3.998 -20.280 1.00 98.50 87 ILE A O 1
ATOM 696 N N . GLU A 1 88 ? 2.944 -4.805 -20.886 1.00 97.50 88 GLU A N 1
ATOM 697 C CA . GLU A 1 88 ? 3.406 -6.183 -21.108 1.00 97.50 88 GLU A CA 1
ATOM 698 C C . GLU A 1 88 ? 4.498 -6.235 -22.186 1.00 97.50 88 GLU A C 1
ATOM 700 O O . GLU A 1 88 ? 5.572 -6.765 -21.916 1.00 97.50 88 GLU A O 1
ATOM 705 N N . ILE A 1 89 ? 4.292 -5.573 -23.334 1.00 98.44 89 ILE A N 1
ATOM 706 C CA . ILE A 1 89 ? 5.312 -5.455 -24.393 1.00 98.44 89 ILE A CA 1
ATOM 707 C C . ILE A 1 89 ? 6.601 -4.821 -23.854 1.00 98.44 89 ILE A C 1
ATOM 709 O O . ILE A 1 89 ? 7.687 -5.352 -24.073 1.00 98.44 89 ILE A O 1
ATOM 713 N N . PHE A 1 90 ? 6.504 -3.699 -23.136 1.00 98.62 90 PHE A N 1
ATOM 714 C CA . PHE A 1 90 ? 7.677 -3.057 -22.538 1.00 98.62 90 PHE A CA 1
ATOM 715 C C . PHE A 1 90 ? 8.442 -4.023 -21.618 1.00 98.62 90 PHE A C 1
ATOM 717 O O . PHE A 1 90 ? 9.660 -4.160 -21.741 1.00 98.62 90 PHE A O 1
ATOM 724 N N . LEU A 1 91 ? 7.734 -4.716 -20.720 1.00 98.19 91 LEU A N 1
ATOM 725 C CA . LEU A 1 91 ? 8.330 -5.659 -19.773 1.00 98.19 91 LEU A CA 1
ATOM 726 C C . LEU A 1 91 ? 8.942 -6.875 -20.482 1.00 98.19 91 LEU A C 1
ATOM 728 O O . LEU A 1 91 ? 9.988 -7.357 -20.054 1.00 98.19 91 LEU A O 1
ATOM 732 N N . ASP A 1 92 ? 8.339 -7.368 -21.564 1.00 97.38 92 ASP A N 1
ATOM 733 C CA . ASP A 1 92 ? 8.882 -8.482 -22.351 1.00 97.38 92 ASP A CA 1
ATOM 734 C C . ASP A 1 92 ? 10.233 -8.110 -22.967 1.00 97.38 92 ASP A C 1
ATOM 736 O O . ASP A 1 92 ? 11.204 -8.860 -22.842 1.00 97.38 92 ASP A O 1
ATOM 740 N N . TRP A 1 93 ? 10.328 -6.919 -23.559 1.00 98.38 93 TRP A N 1
ATOM 741 C CA . TRP A 1 93 ? 11.570 -6.426 -24.151 1.00 98.38 93 TRP A CA 1
ATOM 742 C C . TRP A 1 93 ? 12.618 -6.028 -23.113 1.00 98.38 93 TRP A C 1
ATOM 744 O O . TRP A 1 93 ? 13.804 -6.272 -23.326 1.00 98.38 93 TRP A O 1
ATOM 754 N N . PHE A 1 94 ? 12.206 -5.487 -21.967 1.00 98.25 94 PHE A N 1
ATOM 755 C CA . PHE A 1 94 ? 13.120 -5.254 -20.850 1.00 98.25 94 PHE A CA 1
ATOM 756 C C . PHE A 1 94 ? 13.683 -6.579 -20.308 1.00 98.25 94 PHE A C 1
ATOM 758 O O . PHE A 1 94 ? 14.892 -6.709 -20.122 1.00 98.25 94 PHE A O 1
ATOM 765 N N . CYS A 1 95 ? 12.837 -7.605 -20.147 1.00 97.31 95 CYS A N 1
ATOM 766 C CA . CYS A 1 95 ? 13.264 -8.947 -19.743 1.00 97.31 95 CYS A CA 1
ATOM 767 C C . CYS A 1 95 ? 14.167 -9.623 -20.784 1.00 97.31 95 CYS A C 1
ATOM 769 O O . CYS A 1 95 ? 15.009 -10.442 -20.416 1.00 97.31 95 CYS A O 1
ATOM 771 N N . LEU A 1 96 ? 13.990 -9.318 -22.075 1.00 96.31 96 LEU A N 1
ATOM 772 C CA . LEU A 1 96 ? 14.850 -9.843 -23.133 1.00 96.31 96 LEU A CA 1
ATOM 773 C C . LEU A 1 96 ? 16.306 -9.411 -22.924 1.00 96.31 96 LEU A C 1
ATOM 775 O O . LEU A 1 96 ? 17.196 -10.226 -23.156 1.00 96.31 96 LEU A O 1
ATOM 779 N N . GLY A 1 97 ? 16.556 -8.176 -22.486 1.00 95.38 97 GLY A N 1
ATOM 780 C CA . GLY A 1 97 ? 17.904 -7.695 -22.168 1.00 95.38 97 GLY A CA 1
ATOM 781 C C . GLY A 1 97 ? 18.349 -8.125 -20.770 1.00 95.38 97 GLY A C 1
ATOM 782 O O . GLY A 1 97 ? 19.167 -9.036 -20.627 1.00 95.38 97 GLY A O 1
ATOM 783 N N . ASP A 1 98 ? 17.724 -7.536 -19.747 1.00 94.75 98 ASP A N 1
ATOM 784 C CA . ASP A 1 98 ? 18.117 -7.615 -18.334 1.00 94.75 98 ASP A CA 1
ATOM 785 C C . ASP A 1 98 ? 17.160 -8.499 -17.515 1.00 94.75 98 ASP A C 1
ATOM 787 O O . ASP A 1 98 ? 16.714 -8.164 -16.412 1.00 94.75 98 ASP A O 1
ATOM 791 N N . GLY A 1 99 ? 16.824 -9.673 -18.045 1.00 94.81 99 GLY A N 1
ATOM 792 C CA . GLY A 1 99 ? 15.961 -10.617 -17.350 1.00 94.81 99 GLY A CA 1
ATOM 793 C C . GLY A 1 99 ? 16.219 -12.082 -17.671 1.00 94.81 99 GLY A C 1
ATOM 794 O O . GLY A 1 99 ? 16.912 -12.444 -18.621 1.00 94.81 99 GLY A O 1
ATOM 795 N N . THR A 1 100 ? 15.633 -12.938 -16.841 1.00 94.62 100 THR A N 1
ATOM 796 C CA . THR A 1 100 ? 15.610 -14.391 -17.010 1.00 94.62 100 THR A CA 1
ATOM 797 C C . THR A 1 100 ? 14.166 -14.858 -16.990 1.00 94.62 100 THR A C 1
ATOM 799 O O . THR A 1 100 ? 13.438 -14.580 -16.037 1.00 94.62 100 THR A O 1
ATOM 802 N N . VAL A 1 101 ? 13.767 -15.629 -18.000 1.00 93.25 101 VAL A N 1
ATOM 803 C CA . VAL A 1 101 ? 12.502 -16.369 -17.989 1.00 93.25 101 VAL A CA 1
ATOM 804 C C . VAL A 1 101 ? 12.768 -17.754 -17.403 1.00 93.25 101 VAL A C 1
ATOM 806 O O . VAL A 1 101 ? 13.550 -18.535 -17.943 1.00 93.25 101 VAL A O 1
ATOM 809 N N . MET A 1 102 ? 12.156 -18.061 -16.265 1.00 88.94 102 MET A N 1
ATOM 810 C CA . MET A 1 102 ? 12.238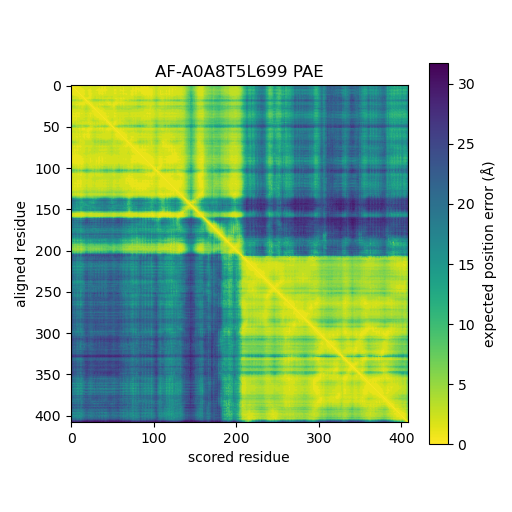 -19.376 -15.635 1.00 88.94 102 MET A CA 1
ATOM 811 C C . MET A 1 102 ? 11.406 -20.408 -16.401 1.00 88.94 102 MET A C 1
ATOM 813 O O . MET A 1 102 ? 10.464 -20.060 -17.106 1.00 88.94 102 MET A O 1
ATOM 817 N N . ARG A 1 103 ? 11.686 -21.703 -16.188 1.00 83.88 103 ARG A N 1
ATOM 818 C CA . ARG A 1 103 ? 10.926 -22.815 -16.800 1.00 83.88 103 ARG A CA 1
ATOM 819 C C . ARG A 1 103 ? 9.417 -22.745 -16.537 1.00 83.88 103 ARG A C 1
ATOM 821 O O . ARG A 1 103 ? 8.637 -23.206 -17.355 1.00 83.88 103 ARG A O 1
ATOM 828 N N . SER A 1 104 ? 9.008 -22.155 -15.413 1.00 78.62 104 SER A N 1
ATOM 829 C CA . SER A 1 104 ? 7.600 -21.937 -15.063 1.00 78.62 104 SER A CA 1
ATOM 830 C C . SER A 1 104 ? 6.938 -20.768 -15.810 1.00 78.62 104 SER A C 1
ATOM 832 O O . SER A 1 104 ? 5.787 -20.451 -15.528 1.00 78.62 104 SER A O 1
ATOM 834 N N . GLY A 1 105 ? 7.665 -20.069 -16.689 1.00 82.44 105 GLY A N 1
ATOM 835 C CA . GLY A 1 105 ? 7.223 -18.844 -17.361 1.00 82.44 105 GLY A CA 1
ATOM 836 C C . GLY A 1 105 ? 7.369 -17.569 -16.520 1.00 82.44 105 GLY A C 1
ATOM 837 O O . GLY A 1 105 ? 7.019 -16.489 -16.979 1.00 82.44 105 GLY A O 1
ATOM 838 N N . HIS A 1 106 ? 7.882 -17.662 -15.288 1.00 84.81 106 HIS A N 1
ATOM 839 C CA . HIS A 1 106 ? 8.086 -16.495 -14.425 1.00 84.81 106 HIS A CA 1
ATOM 840 C C . HIS A 1 106 ? 9.314 -15.695 -14.862 1.00 84.81 106 HIS A C 1
ATOM 842 O O . HIS A 1 106 ? 10.373 -16.280 -15.089 1.00 84.81 106 HIS A O 1
ATOM 848 N N . ARG A 1 107 ? 9.206 -14.366 -14.907 1.00 94.44 107 ARG A N 1
ATOM 849 C CA . ARG A 1 107 ? 10.341 -13.484 -15.197 1.00 94.44 107 ARG A CA 1
ATOM 850 C C . ARG A 1 107 ? 11.030 -13.030 -13.917 1.00 94.44 107 ARG A C 1
ATOM 852 O O . ARG A 1 107 ? 10.389 -12.740 -12.906 1.00 94.44 107 ARG A O 1
ATOM 859 N N . ILE A 1 108 ? 12.350 -12.945 -13.972 1.00 96.06 108 ILE A N 1
ATOM 860 C CA . ILE A 1 108 ? 13.158 -12.221 -12.995 1.00 96.06 108 ILE A CA 1
ATOM 861 C C . ILE A 1 108 ? 13.866 -11.114 -13.748 1.00 96.06 108 ILE A C 1
ATOM 863 O O . ILE A 1 108 ? 14.604 -11.395 -14.686 1.00 96.06 108 ILE A O 1
ATOM 867 N N . PHE A 1 109 ? 13.648 -9.880 -13.319 1.00 97.50 109 PHE A N 1
ATOM 868 C CA . PHE A 1 109 ? 14.302 -8.702 -13.870 1.00 97.50 109 PHE A CA 1
ATOM 869 C C . PHE A 1 109 ? 15.485 -8.304 -12.994 1.00 97.50 109 PHE A C 1
ATOM 871 O O . PHE A 1 109 ? 15.402 -8.408 -11.766 1.00 97.50 109 PHE A O 1
ATOM 878 N N . TYR A 1 110 ? 16.561 -7.820 -13.602 1.00 96.12 110 TYR A N 1
ATOM 879 C CA . TYR A 1 110 ? 17.780 -7.420 -12.909 1.00 96.12 110 TYR A CA 1
ATOM 880 C C . TYR A 1 110 ? 18.080 -5.948 -13.160 1.00 96.12 110 TYR A C 1
ATOM 882 O O . TYR A 1 110 ? 17.914 -5.441 -14.261 1.00 96.12 110 TYR A O 1
ATOM 890 N N . THR A 1 111 ? 18.544 -5.246 -12.133 1.00 95.69 111 THR A N 1
ATOM 891 C CA . THR A 1 111 ? 19.046 -3.876 -12.281 1.00 95.69 111 THR A CA 1
ATOM 892 C C . THR A 1 111 ? 19.930 -3.502 -11.098 1.00 95.69 111 THR A C 1
ATOM 894 O O . THR A 1 111 ? 19.849 -4.106 -10.029 1.00 95.69 111 THR A O 1
ATOM 897 N N . ILE A 1 112 ? 20.790 -2.502 -11.268 1.00 93.75 112 ILE A N 1
ATOM 898 C CA . ILE A 1 112 ? 21.503 -1.852 -10.158 1.00 93.75 112 ILE A CA 1
ATOM 899 C C . ILE A 1 112 ? 20.851 -0.524 -9.742 1.00 93.75 112 ILE A C 1
ATOM 901 O O . ILE A 1 112 ? 21.229 0.038 -8.717 1.00 93.75 112 ILE A O 1
ATOM 905 N N . SER A 1 113 ? 19.876 -0.027 -10.510 1.00 95.31 113 SER A N 1
ATOM 906 C CA . SER A 1 113 ? 19.081 1.149 -10.158 1.00 95.31 113 SER A CA 1
ATOM 907 C C . SER A 1 113 ? 17.911 0.741 -9.270 1.00 95.31 113 SER A C 1
ATOM 909 O O . SER A 1 113 ? 17.088 -0.094 -9.655 1.00 95.31 113 SER A O 1
ATOM 911 N N . LYS A 1 114 ? 17.824 1.348 -8.084 1.00 94.81 114 LYS A N 1
ATOM 912 C CA . LYS A 1 114 ? 16.684 1.145 -7.186 1.00 94.81 114 LYS A CA 1
ATOM 913 C C . LYS A 1 114 ? 15.391 1.683 -7.809 1.00 94.81 114 LYS A C 1
ATOM 915 O O . LYS A 1 114 ? 14.358 1.032 -7.694 1.00 94.81 114 LYS A O 1
ATOM 920 N N . ASP A 1 115 ? 15.465 2.825 -8.486 1.00 96.38 115 ASP A N 1
ATOM 921 C CA . ASP A 1 115 ? 14.300 3.472 -9.095 1.00 96.38 115 ASP A CA 1
ATOM 922 C C . ASP A 1 115 ? 13.739 2.609 -10.228 1.00 96.38 115 ASP A C 1
ATOM 924 O O . ASP A 1 115 ? 12.548 2.322 -10.247 1.00 96.38 115 ASP A O 1
ATOM 928 N N . LEU A 1 116 ? 14.605 2.038 -11.076 1.00 97.62 116 LEU A N 1
ATOM 929 C CA . LEU A 1 116 ? 14.171 1.090 -12.108 1.00 97.62 116 LEU A CA 1
ATOM 930 C C . LEU A 1 116 ? 13.540 -0.175 -11.509 1.00 97.62 116 LEU A C 1
ATOM 932 O O . LEU A 1 116 ? 12.572 -0.695 -12.058 1.00 97.62 116 LEU A O 1
ATOM 936 N N . ALA A 1 117 ? 14.072 -0.691 -10.395 1.00 97.38 117 ALA A N 1
ATOM 937 C CA . ALA A 1 117 ? 13.489 -1.855 -9.725 1.00 97.38 117 ALA A CA 1
ATOM 938 C C . ALA A 1 117 ? 12.086 -1.548 -9.174 1.00 97.38 117 ALA A C 1
ATOM 940 O O . ALA A 1 117 ? 11.174 -2.372 -9.293 1.00 97.38 117 ALA A O 1
ATOM 941 N N . ASP A 1 118 ? 11.920 -0.359 -8.595 1.00 95.94 118 ASP A N 1
ATOM 942 C CA . ASP A 1 118 ? 10.647 0.146 -8.088 1.00 95.94 118 ASP A CA 1
ATOM 943 C C . ASP A 1 118 ? 9.637 0.367 -9.223 1.00 95.94 118 ASP A C 1
ATOM 945 O O . ASP A 1 118 ? 8.481 -0.045 -9.105 1.00 95.94 118 ASP A O 1
ATOM 949 N N . ASP A 1 119 ? 10.082 0.926 -10.346 1.00 97.88 119 ASP A N 1
ATOM 950 C CA . ASP A 1 119 ? 9.253 1.150 -11.526 1.00 97.88 119 ASP A CA 1
ATOM 951 C C . ASP A 1 119 ? 8.806 -0.164 -12.169 1.00 97.88 119 ASP A C 1
ATOM 953 O O . ASP A 1 119 ? 7.638 -0.324 -12.510 1.00 97.88 119 ASP A O 1
ATOM 957 N N . VAL A 1 120 ? 9.698 -1.153 -12.301 1.00 97.94 120 VAL A N 1
ATOM 958 C CA . VAL A 1 120 ? 9.326 -2.488 -12.800 1.00 97.94 120 VAL A CA 1
ATOM 959 C C . VAL A 1 120 ? 8.293 -3.136 -11.874 1.00 97.94 120 VAL A C 1
ATOM 961 O O . VAL A 1 120 ? 7.340 -3.753 -12.353 1.00 97.94 120 VAL A O 1
ATOM 964 N N . GLN A 1 121 ? 8.421 -2.967 -10.554 1.00 96.25 121 GLN A N 1
ATOM 965 C CA . GLN A 1 121 ? 7.409 -3.430 -9.602 1.00 96.25 121 GLN A CA 1
ATOM 966 C C . GLN A 1 121 ? 6.059 -2.709 -9.788 1.00 96.25 121 GLN A C 1
ATOM 968 O O . GLN A 1 121 ? 5.016 -3.361 -9.702 1.00 96.25 121 GLN A O 1
ATOM 973 N N . GLU A 1 122 ? 6.058 -1.403 -10.064 1.00 95.69 122 GLU A N 1
ATOM 974 C CA . GLU A 1 122 ? 4.854 -0.626 -10.398 1.00 95.69 122 GLU A CA 1
ATOM 975 C C . GLU A 1 122 ? 4.204 -1.113 -11.705 1.00 95.69 122 GLU A C 1
ATOM 977 O O . GLU A 1 122 ? 2.991 -1.328 -11.762 1.00 95.69 122 GLU A O 1
ATOM 982 N N . LEU A 1 123 ? 4.998 -1.337 -12.754 1.00 97.50 123 LEU A N 1
ATOM 983 C CA . LEU A 1 123 ? 4.509 -1.841 -14.037 1.00 97.50 123 LEU A CA 1
ATOM 984 C C . LEU A 1 123 ? 3.883 -3.232 -13.894 1.00 97.50 123 LEU A C 1
ATOM 986 O O . LEU A 1 123 ? 2.795 -3.466 -14.421 1.00 97.50 123 LEU A O 1
ATOM 990 N N . LEU A 1 124 ? 4.522 -4.130 -13.135 1.00 94.62 124 LEU A N 1
ATOM 991 C CA . LEU A 1 124 ? 3.961 -5.443 -12.808 1.00 94.62 124 LEU A CA 1
ATOM 992 C C . LEU A 1 124 ? 2.600 -5.309 -12.112 1.00 94.62 124 LEU A C 1
ATOM 994 O O . LEU A 1 124 ? 1.648 -5.979 -12.513 1.00 94.62 124 LEU A O 1
ATOM 998 N N . LEU A 1 125 ? 2.473 -4.400 -11.139 1.00 90.44 125 LEU A N 1
ATOM 999 C CA . LEU A 1 125 ? 1.197 -4.126 -10.471 1.00 90.44 125 LEU A CA 1
ATOM 1000 C C . LEU A 1 125 ? 0.117 -3.695 -11.474 1.00 90.44 125 LEU A C 1
ATOM 1002 O O . LEU A 1 125 ? -0.990 -4.237 -11.463 1.00 90.44 125 LEU A O 1
ATOM 1006 N N . LYS A 1 126 ? 0.438 -2.757 -12.370 1.00 91.50 126 LYS A N 1
ATOM 1007 C CA . LYS A 1 126 ? -0.502 -2.217 -13.368 1.00 91.50 126 LYS A CA 1
ATOM 1008 C C . LYS A 1 126 ? -1.013 -3.265 -14.358 1.00 91.50 126 LYS A C 1
ATOM 1010 O O . LYS A 1 126 ? -2.131 -3.131 -14.853 1.00 91.50 126 LYS A O 1
ATOM 1015 N N . ILE A 1 127 ? -0.248 -4.328 -14.617 1.00 92.06 127 ILE A N 1
ATOM 1016 C CA . ILE A 1 127 ? -0.684 -5.447 -15.472 1.00 92.06 127 ILE A CA 1
ATOM 1017 C C . ILE A 1 127 ? -1.380 -6.578 -14.693 1.00 92.06 127 ILE A C 1
ATOM 1019 O O . ILE A 1 127 ? -1.790 -7.584 -15.283 1.00 92.06 127 ILE A O 1
ATOM 1023 N N . GLY A 1 128 ? -1.574 -6.405 -13.381 1.00 84.75 128 GLY A N 1
ATOM 1024 C CA . GLY A 1 128 ? -2.217 -7.381 -12.500 1.00 84.75 128 GLY A CA 1
ATOM 1025 C C . GLY A 1 128 ? -1.281 -8.504 -12.048 1.00 84.75 128 GLY A C 1
ATOM 1026 O O . GLY A 1 128 ? -1.729 -9.631 -11.837 1.00 84.75 128 GLY A O 1
ATOM 1027 N N . ARG A 1 129 ? 0.022 -8.228 -11.943 1.00 87.06 129 ARG A N 1
ATOM 1028 C CA . ARG A 1 129 ? 1.060 -9.153 -11.466 1.00 87.06 129 ARG A CA 1
ATOM 1029 C C . ARG A 1 129 ? 1.680 -8.632 -10.174 1.00 87.06 129 ARG A C 1
ATOM 1031 O O . ARG A 1 129 ? 1.605 -7.449 -9.857 1.00 87.06 129 ARG A O 1
ATOM 1038 N N . VAL A 1 130 ? 2.323 -9.521 -9.421 1.00 86.12 130 VAL A N 1
ATOM 1039 C CA . VAL A 1 130 ? 3.009 -9.150 -8.176 1.00 86.12 130 VAL A CA 1
ATOM 1040 C C . VAL A 1 130 ? 4.516 -9.153 -8.405 1.00 86.12 130 VAL A C 1
ATOM 1042 O O . VAL A 1 130 ? 5.100 -10.200 -8.679 1.00 86.12 130 VAL A O 1
ATOM 1045 N N . GLY A 1 131 ? 5.154 -7.992 -8.260 1.00 91.12 131 GLY A N 1
ATOM 1046 C CA . GLY A 1 131 ? 6.612 -7.871 -8.239 1.00 91.12 131 GLY A CA 1
ATOM 1047 C C . GLY A 1 131 ? 7.154 -7.964 -6.816 1.00 91.12 131 GLY A C 1
ATOM 1048 O O . GLY A 1 131 ? 6.735 -7.201 -5.946 1.00 91.12 131 GLY A O 1
ATOM 1049 N N . VAL A 1 132 ? 8.100 -8.868 -6.561 1.00 91.31 132 VAL A N 1
ATOM 1050 C CA . VAL A 1 132 ? 8.853 -8.919 -5.296 1.00 91.31 132 VAL A CA 1
ATOM 1051 C C . VAL A 1 132 ? 10.283 -8.473 -5.549 1.00 91.31 132 VAL A C 1
ATOM 1053 O O . VAL A 1 132 ? 11.031 -9.169 -6.233 1.00 91.31 132 VAL A O 1
ATOM 1056 N N . VAL A 1 133 ? 10.675 -7.345 -4.962 1.00 94.62 133 VAL A N 1
ATOM 1057 C CA . VAL A 1 133 ? 12.042 -6.826 -5.069 1.00 94.62 133 VAL A CA 1
ATOM 1058 C C . VAL A 1 133 ? 12.923 -7.496 -4.018 1.00 94.62 133 VAL A C 1
ATOM 1060 O O . VAL A 1 133 ? 12.601 -7.514 -2.830 1.00 94.62 133 VAL A O 1
ATOM 1063 N N . LYS A 1 134 ? 14.055 -8.052 -4.440 1.00 93.69 134 LYS A N 1
ATOM 1064 C CA . LYS A 1 134 ? 15.099 -8.573 -3.557 1.00 93.69 134 LYS A CA 1
ATOM 1065 C C . LYS A 1 134 ? 16.378 -7.792 -3.773 1.00 93.69 134 LYS A C 1
ATOM 1067 O O . LYS A 1 134 ? 16.853 -7.678 -4.897 1.00 93.69 134 LYS A O 1
ATOM 1072 N N . GLN A 1 135 ? 16.966 -7.327 -2.681 1.00 92.38 135 GLN A N 1
ATOM 1073 C CA . GLN A 1 135 ? 18.304 -6.761 -2.699 1.00 92.38 135 GLN A CA 1
ATOM 1074 C C . GLN A 1 135 ? 19.347 -7.884 -2.612 1.00 92.38 135 GLN A C 1
ATOM 1076 O O . GLN A 1 135 ? 19.204 -8.840 -1.839 1.00 92.38 135 GLN A O 1
ATOM 1081 N N . ARG A 1 136 ? 20.397 -7.775 -3.421 1.00 87.25 136 ARG A N 1
ATOM 1082 C CA . ARG A 1 136 ? 21.531 -8.697 -3.478 1.00 87.25 136 ARG A CA 1
ATOM 1083 C C . ARG A 1 136 ? 22.820 -7.900 -3.455 1.00 87.25 136 ARG A C 1
ATOM 1085 O O . ARG A 1 136 ? 23.046 -7.066 -4.329 1.00 87.25 136 ARG A O 1
ATOM 1092 N N . VAL A 1 137 ? 23.683 -8.195 -2.491 1.00 83.56 137 VAL A N 1
ATOM 1093 C CA . VAL A 1 137 ? 25.082 -7.774 -2.558 1.00 83.56 137 VAL A CA 1
ATOM 1094 C C . VAL A 1 137 ? 25.781 -8.755 -3.487 1.00 83.56 137 VAL A C 1
ATOM 1096 O O . VAL A 1 137 ? 25.844 -9.946 -3.186 1.00 83.56 137 VAL A O 1
ATOM 1099 N N . ARG A 1 138 ? 26.255 -8.284 -4.640 1.00 73.12 138 ARG A N 1
ATOM 1100 C CA . ARG A 1 138 ? 27.135 -9.090 -5.490 1.00 73.12 138 ARG A CA 1
ATOM 1101 C C . ARG A 1 138 ? 28.561 -8.833 -5.049 1.00 73.12 138 ARG A C 1
ATOM 1103 O O . ARG A 1 138 ? 28.945 -7.682 -4.931 1.00 73.12 138 ARG A O 1
ATOM 1110 N N . THR A 1 139 ? 29.338 -9.874 -4.798 1.00 74.62 139 THR A N 1
ATOM 1111 C CA . THR A 1 139 ? 30.784 -9.762 -4.598 1.00 74.62 139 THR A CA 1
ATOM 1112 C C . THR A 1 139 ? 31.475 -10.062 -5.920 1.00 74.62 139 THR A C 1
ATOM 1114 O O . THR A 1 139 ? 31.100 -10.983 -6.644 1.00 74.62 139 THR A O 1
ATOM 1117 N N . GLY A 1 140 ? 32.466 -9.256 -6.273 1.00 72.75 140 GLY A N 1
ATOM 1118 C CA . GLY A 1 140 ? 33.252 -9.455 -7.481 1.00 72.75 140 GLY A CA 1
ATOM 1119 C C . GLY A 1 140 ? 34.569 -8.707 -7.412 1.00 72.75 140 GLY A C 1
ATOM 1120 O O . GLY A 1 140 ? 34.848 -7.999 -6.445 1.00 72.75 140 GLY A O 1
ATOM 1121 N N . LYS A 1 141 ? 35.371 -8.855 -8.462 1.00 76.94 141 LYS A N 1
ATOM 1122 C CA . LYS A 1 141 ? 36.594 -8.083 -8.663 1.00 76.94 141 LYS A CA 1
ATOM 1123 C C . LYS A 1 141 ? 36.432 -7.216 -9.905 1.00 76.94 141 LYS A C 1
ATOM 1125 O O . LYS A 1 141 ? 35.835 -7.652 -10.886 1.00 76.94 141 LYS A O 1
ATOM 1130 N N . ILE A 1 142 ? 36.926 -5.990 -9.849 1.00 78.81 142 ILE A N 1
ATOM 1131 C CA . ILE A 1 142 ? 37.008 -5.075 -10.985 1.00 78.81 142 ILE A CA 1
ATOM 1132 C C . ILE A 1 142 ? 38.474 -4.728 -11.204 1.00 78.81 142 ILE A C 1
ATOM 1134 O O . ILE A 1 142 ? 39.191 -4.487 -10.241 1.00 78.81 142 ILE A O 1
ATOM 1138 N N . TRP A 1 143 ? 38.930 -4.742 -12.453 1.00 72.31 143 TRP A N 1
ATOM 1139 C CA . TRP A 1 143 ? 40.259 -4.242 -12.783 1.00 72.31 143 TRP A CA 1
ATOM 1140 C C . TRP A 1 143 ? 40.227 -2.713 -12.774 1.00 72.31 143 TRP A C 1
ATOM 1142 O O . TRP A 1 143 ? 39.408 -2.113 -13.473 1.00 72.31 143 TRP A O 1
ATOM 1152 N N . ILE A 1 144 ? 41.079 -2.088 -11.968 1.00 79.19 144 ILE A N 1
ATOM 1153 C CA . ILE A 1 144 ? 41.243 -0.639 -11.900 1.00 79.19 144 ILE A CA 1
ATOM 1154 C C . ILE A 1 144 ? 42.693 -0.345 -12.252 1.00 79.19 144 ILE A C 1
ATOM 1156 O O . ILE A 1 144 ? 43.572 -0.605 -11.442 1.00 79.19 144 ILE A O 1
ATOM 1160 N N . VAL A 1 145 ? 42.903 0.198 -13.456 1.00 83.50 145 VAL A N 1
ATOM 1161 C CA . VAL A 1 145 ? 44.199 0.604 -14.031 1.00 83.50 145 VAL A CA 1
ATOM 1162 C C . VAL A 1 145 ? 45.227 -0.536 -14.093 1.00 83.50 145 VAL A C 1
ATOM 1164 O O . VAL A 1 145 ? 45.482 -1.058 -15.177 1.00 83.50 145 VAL A O 1
ATOM 1167 N N . ASP A 1 146 ? 45.770 -0.953 -12.960 1.00 82.75 146 ASP A N 1
ATOM 1168 C CA . ASP A 1 146 ? 46.898 -1.868 -12.796 1.00 82.75 146 ASP A CA 1
ATOM 1169 C C . ASP A 1 146 ? 46.626 -3.047 -11.839 1.00 82.75 146 ASP A C 1
ATOM 1171 O O . ASP A 1 146 ? 47.431 -3.976 -11.782 1.00 82.75 146 ASP A O 1
ATOM 1175 N N . HIS A 1 147 ? 45.505 -3.061 -11.106 1.00 85.25 147 HIS A N 1
ATOM 1176 C CA . HIS A 1 147 ? 45.193 -4.132 -10.151 1.00 85.25 147 HIS A CA 1
ATOM 1177 C C . HIS A 1 147 ? 43.698 -4.480 -10.078 1.00 85.25 147 HIS A C 1
ATOM 1179 O O . HIS A 1 147 ? 42.822 -3.729 -10.505 1.00 85.25 147 HIS A O 1
ATOM 1185 N N . TYR A 1 148 ? 43.380 -5.640 -9.492 1.00 85.50 148 TYR A N 1
ATOM 1186 C CA . TYR A 1 148 ? 42.001 -6.011 -9.164 1.00 85.50 148 TYR A CA 1
ATOM 1187 C C . TYR A 1 148 ? 41.580 -5.427 -7.811 1.00 85.50 148 TYR A C 1
ATOM 1189 O O . TYR A 1 148 ? 42.147 -5.776 -6.778 1.00 85.50 148 TYR A O 1
ATOM 1197 N N . ALA A 1 149 ? 40.516 -4.631 -7.800 1.00 78.31 149 ALA A N 1
ATOM 1198 C CA . ALA A 1 149 ? 39.839 -4.172 -6.594 1.00 78.31 149 ALA A CA 1
ATOM 1199 C C . ALA A 1 149 ? 38.565 -4.985 -6.328 1.00 78.31 149 ALA A C 1
ATOM 1201 O O . ALA A 1 149 ? 37.863 -5.403 -7.253 1.00 78.31 149 ALA A O 1
ATOM 1202 N N . ASN A 1 150 ? 38.228 -5.191 -5.055 1.00 79.88 150 ASN A N 1
ATOM 1203 C CA . ASN A 1 150 ? 36.962 -5.815 -4.678 1.00 79.88 150 ASN A CA 1
ATOM 1204 C C . ASN A 1 150 ? 35.800 -4.848 -4.931 1.00 79.88 150 ASN A C 1
ATOM 1206 O O . ASN A 1 150 ? 35.848 -3.679 -4.553 1.00 79.88 150 ASN A O 1
ATOM 1210 N N . ARG A 1 151 ? 34.726 -5.350 -5.537 1.00 74.88 151 ARG A N 1
ATOM 1211 C CA . ARG A 1 151 ? 33.495 -4.603 -5.793 1.00 74.88 151 ARG A CA 1
ATOM 1212 C C . ARG A 1 151 ? 32.329 -5.334 -5.139 1.00 74.88 151 ARG A C 1
ATOM 1214 O O . ARG A 1 151 ? 32.113 -6.517 -5.396 1.00 74.88 151 ARG A O 1
ATOM 1221 N N . THR A 1 152 ? 31.553 -4.611 -4.342 1.00 70.25 152 THR A N 1
ATOM 1222 C CA . THR A 1 152 ? 30.361 -5.117 -3.645 1.00 70.25 152 THR A CA 1
ATOM 1223 C C . THR A 1 152 ? 29.085 -4.390 -4.089 1.00 70.25 152 THR A C 1
ATOM 1225 O O . THR A 1 152 ? 28.367 -3.850 -3.245 1.00 70.25 152 THR A O 1
ATOM 1228 N N . PRO A 1 153 ? 28.781 -4.275 -5.402 1.00 76.00 153 PRO A N 1
ATOM 1229 C CA . PRO A 1 153 ? 27.645 -3.470 -5.815 1.00 76.00 153 PRO A CA 1
ATOM 1230 C C . PRO A 1 153 ? 26.339 -4.108 -5.338 1.00 76.00 153 PRO A C 1
ATOM 1232 O O . PRO A 1 153 ? 26.136 -5.326 -5.411 1.00 76.00 153 PRO A O 1
ATOM 1235 N N . ILE A 1 154 ? 25.433 -3.247 -4.892 1.00 86.31 154 ILE A N 1
ATOM 1236 C CA . ILE A 1 154 ? 24.050 -3.629 -4.657 1.00 86.31 154 ILE A CA 1
ATOM 1237 C C . ILE A 1 154 ? 23.386 -3.826 -6.021 1.00 86.31 154 ILE A C 1
ATOM 1239 O O . ILE A 1 154 ? 23.508 -2.998 -6.921 1.00 86.31 154 ILE A O 1
ATOM 1243 N N . SER A 1 155 ? 22.692 -4.946 -6.163 1.00 91.44 155 SER A N 1
ATOM 1244 C CA . SER A 1 155 ? 21.818 -5.243 -7.292 1.00 91.44 155 SER A CA 1
ATOM 1245 C C . SER A 1 155 ? 20.436 -5.613 -6.777 1.00 91.44 155 SER A C 1
ATOM 1247 O O . SER A 1 155 ? 20.282 -6.105 -5.655 1.00 91.44 155 SER A O 1
ATOM 1249 N N . TYR A 1 156 ? 19.435 -5.366 -7.602 1.00 95.31 156 TYR A N 1
ATOM 1250 C CA . TYR A 1 156 ? 18.043 -5.649 -7.328 1.00 95.31 156 TYR A CA 1
ATOM 1251 C C . TYR A 1 156 ? 17.553 -6.712 -8.304 1.00 95.31 156 TYR A C 1
ATOM 1253 O O . TYR A 1 156 ? 17.814 -6.646 -9.505 1.00 95.31 156 TYR A O 1
ATOM 1261 N N . GLU A 1 157 ? 16.839 -7.693 -7.767 1.00 95.75 157 GLU A N 1
ATOM 1262 C CA . GLU A 1 157 ? 16.099 -8.684 -8.538 1.00 95.75 157 GLU A CA 1
ATOM 1263 C C . GLU A 1 157 ? 14.608 -8.432 -8.330 1.00 95.75 157 GLU A C 1
ATOM 1265 O O . GLU A 1 157 ? 14.134 -8.494 -7.192 1.00 95.75 157 GLU A O 1
ATOM 1270 N N . VAL A 1 158 ? 13.853 -8.190 -9.396 1.00 96.44 158 VAL A N 1
ATOM 1271 C CA . VAL A 1 158 ? 12.390 -8.091 -9.329 1.00 96.44 158 VAL A CA 1
ATOM 1272 C C . VAL A 1 158 ? 11.808 -9.413 -9.805 1.00 96.44 158 VAL A C 1
ATOM 1274 O O . VAL A 1 158 ? 11.882 -9.757 -10.980 1.00 96.44 158 VAL A O 1
ATOM 1277 N N . HIS A 1 159 ? 11.276 -10.196 -8.872 1.00 93.81 159 HIS A N 1
ATOM 1278 C CA . HIS A 1 159 ? 10.685 -11.504 -9.148 1.00 93.81 159 HIS A CA 1
ATOM 1279 C C . HIS A 1 159 ? 9.209 -11.315 -9.492 1.00 93.81 159 HIS A C 1
ATOM 1281 O O . HIS A 1 159 ? 8.427 -10.928 -8.618 1.00 93.81 159 HIS A O 1
ATOM 1287 N N . GLU A 1 160 ? 8.821 -11.613 -10.729 1.00 91.69 160 GLU A N 1
ATOM 1288 C CA . GLU A 1 160 ? 7.417 -11.644 -11.127 1.00 91.69 160 GLU A CA 1
ATOM 1289 C C . GLU A 1 160 ? 6.748 -12.914 -10.599 1.00 91.69 160 GLU A C 1
ATOM 1291 O O . GLU A 1 160 ? 7.110 -14.042 -10.943 1.00 91.69 160 GLU A O 1
ATOM 1296 N N . ARG A 1 161 ? 5.728 -12.733 -9.763 1.00 76.62 161 ARG A N 1
ATOM 1297 C CA . ARG A 1 161 ? 4.866 -13.815 -9.296 1.00 76.62 161 ARG A CA 1
ATOM 1298 C C . ARG A 1 161 ? 3.585 -13.836 -10.116 1.00 76.62 161 ARG A C 1
ATOM 1300 O O . ARG A 1 161 ? 2.790 -12.899 -10.081 1.00 76.62 161 ARG A O 1
ATOM 1307 N N . VAL A 1 162 ? 3.400 -14.946 -10.827 1.00 64.00 162 VAL A N 1
ATOM 1308 C CA . VAL A 1 162 ? 2.322 -15.133 -11.808 1.00 64.00 162 VAL A CA 1
ATOM 1309 C C . VAL A 1 162 ? 1.200 -16.026 -11.257 1.00 64.00 162 VAL A C 1
ATOM 1311 O O . VAL A 1 162 ? 0.038 -15.813 -11.583 1.00 64.00 162 VAL A O 1
ATOM 1314 N N . GLN A 1 163 ? 1.538 -16.996 -10.393 1.00 53.22 163 GLN A N 1
ATOM 1315 C CA . GLN A 1 163 ? 0.616 -18.050 -9.929 1.00 53.22 163 GLN A CA 1
ATOM 1316 C C . GLN A 1 163 ? -0.017 -17.807 -8.549 1.00 53.22 163 GLN A C 1
ATOM 1318 O O . GLN A 1 163 ? -1.107 -18.297 -8.276 1.00 53.22 163 GLN A O 1
ATOM 1323 N N . LYS A 1 164 ? 0.642 -17.054 -7.660 1.00 53.47 164 LYS A N 1
ATOM 1324 C CA . LYS A 1 164 ? 0.123 -16.743 -6.318 1.00 53.47 164 LYS A CA 1
ATOM 1325 C C . LYS A 1 164 ? -0.393 -15.304 -6.286 1.00 53.47 164 LYS A C 1
ATOM 1327 O O . LYS A 1 164 ? 0.291 -14.425 -5.771 1.00 53.47 164 LYS A O 1
ATOM 1332 N N . LEU A 1 165 ? -1.542 -15.062 -6.924 1.00 51.34 165 LEU A N 1
ATOM 1333 C CA . LEU A 1 165 ? -2.240 -13.770 -6.830 1.00 51.34 165 LEU A CA 1
ATOM 1334 C C . LEU A 1 165 ? -2.891 -13.586 -5.457 1.00 51.34 165 LEU A C 1
ATOM 1336 O O . LEU A 1 165 ? -2.957 -12.468 -4.958 1.00 51.34 165 LEU A O 1
ATOM 1340 N N . ASN A 1 166 ? -3.322 -14.686 -4.834 1.00 44.97 166 ASN A N 1
ATOM 1341 C CA . ASN A 1 166 ? -3.794 -14.642 -3.459 1.00 44.97 166 ASN A CA 1
ATOM 1342 C C . ASN A 1 166 ? -2.576 -14.504 -2.533 1.00 44.97 166 ASN A C 1
ATOM 1344 O O . ASN A 1 166 ? -1.544 -15.150 -2.733 1.00 44.97 166 ASN A O 1
ATOM 1348 N N . SER A 1 167 ? -2.689 -13.659 -1.516 1.00 49.44 167 SER A N 1
ATOM 1349 C CA . SER A 1 167 ? -1.736 -13.627 -0.411 1.00 49.44 167 SER A CA 1
ATOM 1350 C C . SER A 1 167 ? -2.139 -14.706 0.583 1.00 49.44 167 SER A C 1
ATOM 1352 O O . SER A 1 167 ? -3.281 -14.740 1.029 1.00 49.44 167 SER A O 1
ATOM 1354 N N . TRP A 1 168 ? -1.218 -15.596 0.936 1.00 47.09 168 TRP A N 1
ATOM 1355 C CA . TRP A 1 168 ? -1.416 -16.527 2.039 1.00 47.09 168 TRP A CA 1
ATOM 1356 C C . TRP A 1 168 ? -0.193 -16.529 2.936 1.00 47.09 168 TRP A C 1
ATOM 1358 O O . TRP A 1 168 ? 0.946 -16.475 2.467 1.00 47.09 168 TRP A O 1
ATOM 1368 N N . ILE A 1 169 ? -0.455 -16.564 4.235 1.00 46.50 169 ILE A N 1
ATOM 1369 C CA . ILE A 1 169 ? 0.566 -16.662 5.265 1.00 46.50 169 ILE A CA 1
ATOM 1370 C C . ILE A 1 169 ? 0.813 -18.153 5.485 1.00 46.50 169 ILE A C 1
ATOM 1372 O O . ILE A 1 169 ? -0.031 -18.861 6.027 1.00 46.50 169 ILE A O 1
ATOM 1376 N N . ASP A 1 170 ? 1.952 -18.648 5.011 1.00 52.31 170 ASP A N 1
ATOM 1377 C CA . ASP A 1 170 ? 2.400 -20.004 5.315 1.00 52.31 170 ASP A CA 1
ATOM 1378 C C . ASP A 1 170 ? 3.056 -20.003 6.699 1.00 52.31 170 ASP A C 1
ATOM 1380 O O . ASP A 1 170 ? 3.882 -19.136 6.976 1.00 52.31 170 ASP A O 1
ATOM 1384 N N . ARG A 1 171 ? 2.743 -20.977 7.564 1.00 54.09 171 ARG A N 1
ATOM 1385 C CA . ARG A 1 171 ? 3.388 -21.099 8.887 1.00 54.09 171 ARG A CA 1
ATOM 1386 C C . ARG A 1 171 ? 4.918 -21.118 8.789 1.00 54.09 171 ARG A C 1
ATOM 1388 O O . ARG A 1 171 ? 5.571 -20.625 9.699 1.00 54.09 171 ARG A O 1
ATOM 1395 N N . ARG A 1 172 ? 5.481 -21.638 7.691 1.00 65.94 172 ARG A N 1
ATOM 1396 C CA . ARG A 1 172 ? 6.932 -21.651 7.419 1.00 65.94 172 ARG A CA 1
ATOM 1397 C C . ARG A 1 172 ? 7.506 -20.260 7.132 1.00 65.94 172 ARG A C 1
ATOM 1399 O O . ARG A 1 172 ? 8.694 -20.039 7.340 1.00 65.94 172 ARG A O 1
ATOM 1406 N N . ASP A 1 173 ? 6.672 -19.341 6.649 1.00 56.00 173 ASP A N 1
ATOM 1407 C CA . ASP A 1 173 ? 7.021 -17.947 6.362 1.00 56.00 173 ASP A CA 1
ATOM 1408 C C . ASP A 1 173 ? 6.732 -17.012 7.557 1.00 56.00 173 ASP A C 1
ATOM 1410 O O . ASP A 1 173 ? 7.097 -15.830 7.527 1.00 56.00 173 ASP A O 1
ATOM 1414 N N . THR A 1 174 ? 6.106 -17.534 8.617 1.00 53.69 174 THR A N 1
ATOM 1415 C CA . THR A 1 174 ? 5.813 -16.820 9.862 1.00 53.69 174 THR A CA 1
ATOM 1416 C C . THR A 1 174 ? 6.889 -17.113 10.897 1.00 53.69 174 THR A C 1
ATOM 1418 O O . THR A 1 174 ? 7.238 -18.260 11.156 1.00 53.69 174 THR A O 1
ATOM 1421 N N . LYS A 1 175 ? 7.399 -16.067 11.544 1.00 60.53 175 LYS A N 1
ATOM 1422 C CA . LYS A 1 175 ? 8.299 -16.203 12.689 1.00 60.53 175 LYS A CA 1
ATOM 1423 C C . LYS A 1 175 ? 7.865 -15.270 13.804 1.00 60.53 175 LYS A C 1
ATOM 1425 O O . LYS A 1 175 ? 7.608 -14.092 13.555 1.00 60.53 175 LYS A O 1
ATOM 1430 N N . THR A 1 176 ? 7.835 -15.785 15.025 1.00 64.88 176 THR A N 1
ATOM 1431 C CA . THR A 1 176 ? 7.750 -14.945 16.217 1.00 64.88 176 THR A CA 1
ATOM 1432 C C . THR A 1 176 ? 9.106 -14.287 16.399 1.00 64.88 176 THR A C 1
ATOM 1434 O O . THR A 1 176 ? 10.123 -14.962 16.539 1.00 64.88 176 THR A O 1
ATOM 1437 N N . VAL A 1 177 ? 9.131 -12.963 16.333 1.00 63.91 177 VAL A N 1
ATOM 1438 C CA . VAL A 1 177 ? 10.332 -12.172 16.585 1.00 63.91 177 VAL A CA 1
ATOM 1439 C C . VAL A 1 177 ? 10.040 -11.226 17.740 1.00 63.91 177 VAL A C 1
ATOM 1441 O O . VAL A 1 177 ? 8.986 -10.587 17.718 1.00 63.91 177 VAL A O 1
ATOM 1444 N N . PRO A 1 178 ? 10.940 -11.103 18.731 1.00 51.44 178 PRO A N 1
ATOM 1445 C CA . PRO A 1 178 ? 10.893 -9.995 19.670 1.00 51.44 178 PRO A CA 1
ATOM 1446 C C 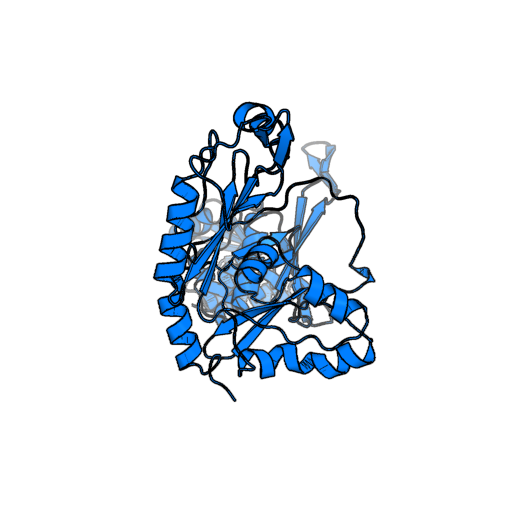. PRO A 1 178 ? 10.911 -8.697 18.861 1.00 51.44 178 PRO A C 1
ATOM 1448 O O . PRO A 1 178 ? 11.862 -8.419 18.127 1.00 51.44 178 PRO A O 1
ATOM 1451 N N . TYR A 1 179 ? 9.811 -7.955 18.907 1.00 45.94 179 TYR A N 1
ATOM 1452 C CA . TYR A 1 179 ? 9.648 -6.723 18.156 1.00 45.94 179 TYR A CA 1
ATOM 1453 C C . TYR A 1 179 ? 9.638 -5.554 19.131 1.00 45.94 179 TYR A C 1
ATOM 1455 O O . TYR A 1 179 ? 8.693 -5.374 19.891 1.00 45.94 179 TYR A O 1
ATOM 1463 N N . THR A 1 180 ? 10.696 -4.752 19.065 1.00 36.47 180 THR A N 1
ATOM 1464 C CA . THR A 1 180 ? 10.811 -3.476 19.769 1.00 36.47 180 THR A CA 1
ATOM 1465 C C . THR A 1 180 ? 10.923 -2.398 18.698 1.00 36.47 180 THR A C 1
ATOM 1467 O O . THR A 1 180 ? 11.973 -2.221 18.084 1.00 36.47 180 THR A O 1
ATOM 1470 N N . GLY A 1 181 ? 9.810 -1.738 18.392 1.00 40.06 181 GLY A N 1
ATOM 1471 C CA . GLY A 1 181 ? 9.701 -0.759 17.311 1.00 40.06 181 GLY A CA 1
ATOM 1472 C C . GLY A 1 181 ? 8.281 -0.201 17.217 1.00 40.06 181 GLY A C 1
ATOM 1473 O O . GLY A 1 181 ? 7.382 -0.685 17.899 1.00 40.06 181 GLY A O 1
ATOM 1474 N N . LYS A 1 182 ? 8.066 0.836 16.402 1.00 37.62 182 LYS A N 1
ATOM 1475 C CA . LYS A 1 182 ? 6.763 1.514 16.296 1.00 37.62 182 LYS A CA 1
ATOM 1476 C C . LYS A 1 182 ? 5.897 0.960 15.166 1.00 37.62 182 LYS A C 1
ATOM 1478 O O . LYS A 1 182 ? 6.383 0.737 14.057 1.00 37.62 182 LYS A O 1
ATOM 1483 N N . VAL A 1 183 ? 4.599 0.834 15.438 1.00 41.38 183 VAL A N 1
ATOM 1484 C CA . VAL A 1 183 ? 3.542 0.556 14.453 1.00 41.38 183 VAL A CA 1
ATOM 1485 C C . VAL A 1 183 ? 2.883 1.882 14.062 1.00 41.38 183 VAL A C 1
ATOM 1487 O O . VAL A 1 183 ? 2.510 2.668 14.930 1.00 41.38 183 VAL A O 1
ATOM 1490 N N . TYR A 1 184 ? 2.757 2.145 12.762 1.00 45.91 184 TYR A N 1
ATOM 1491 C CA . TYR A 1 184 ? 2.296 3.427 12.221 1.00 45.91 184 TYR A CA 1
ATOM 1492 C C . TYR A 1 184 ? 0.921 3.316 11.562 1.00 45.91 184 TYR A C 1
ATOM 1494 O O . TYR A 1 184 ? 0.595 2.277 10.993 1.00 45.91 184 TYR A O 1
ATOM 1502 N N . CYS A 1 185 ? 0.163 4.415 11.573 1.00 49.56 185 CYS A N 1
ATOM 1503 C CA . CYS A 1 185 ? -1.042 4.595 10.764 1.00 49.56 185 CYS A CA 1
ATOM 1504 C C . CYS A 1 185 ? -0.774 5.732 9.770 1.00 49.56 185 CYS A C 1
ATOM 1506 O O . CYS A 1 185 ? -0.617 6.882 10.178 1.00 49.56 185 CYS A O 1
ATOM 1508 N N . ALA A 1 186 ? -0.629 5.399 8.489 1.00 55.09 186 ALA A N 1
ATOM 1509 C CA . ALA A 1 186 ? -0.432 6.367 7.412 1.00 55.09 186 ALA A CA 1
ATOM 1510 C C . ALA A 1 186 ? -1.755 6.578 6.652 1.00 55.09 186 ALA A C 1
ATOM 1512 O O . ALA A 1 186 ? -2.678 5.778 6.776 1.00 55.09 186 ALA A O 1
ATOM 1513 N N . THR A 1 187 ? -1.872 7.656 5.876 1.00 56.84 187 THR A N 1
ATOM 1514 C CA . THR A 1 187 ? -3.002 7.858 4.958 1.00 56.84 187 THR A CA 1
ATOM 1515 C C . THR A 1 187 ? -2.529 8.538 3.679 1.00 56.84 187 THR A C 1
ATOM 1517 O O . THR A 1 187 ? -1.494 9.201 3.653 1.00 56.84 187 THR A O 1
ATOM 1520 N N . VAL A 1 188 ? -3.301 8.363 2.615 1.00 64.50 188 VAL A N 1
ATOM 1521 C CA . VAL A 1 188 ? -3.127 8.984 1.295 1.00 64.50 188 VAL A CA 1
ATOM 1522 C C . VAL A 1 188 ? -4.497 9.494 0.831 1.00 64.50 188 VAL A C 1
ATOM 1524 O O . VAL A 1 188 ? -5.501 8.996 1.340 1.00 64.50 188 VAL A O 1
ATOM 1527 N N . PRO A 1 189 ? -4.596 10.428 -0.136 1.00 68.25 189 PRO A N 1
ATOM 1528 C CA . PRO A 1 189 ? -5.884 11.013 -0.539 1.00 68.25 189 PRO A CA 1
ATOM 1529 C C . PRO A 1 189 ? -6.948 9.996 -0.979 1.00 68.25 189 PRO A C 1
ATOM 1531 O O . PRO A 1 189 ? -8.142 10.218 -0.821 1.00 68.25 189 PRO A O 1
ATOM 1534 N N . ASN A 1 190 ? -6.536 8.846 -1.525 1.00 64.38 190 ASN A N 1
ATOM 1535 C CA . ASN A 1 190 ? -7.460 7.776 -1.907 1.00 64.38 190 ASN A CA 1
ATOM 1536 C C . ASN A 1 190 ? -7.743 6.773 -0.768 1.00 64.38 190 ASN A C 1
ATOM 1538 O O . ASN A 1 190 ? -8.480 5.815 -1.000 1.00 64.38 190 ASN A O 1
ATOM 1542 N N . HIS A 1 191 ? -7.183 6.989 0.428 1.00 61.16 191 HIS A N 1
ATOM 1543 C CA . HIS A 1 191 ? -7.329 6.186 1.649 1.00 61.16 191 HIS A CA 1
ATOM 1544 C C . HIS A 1 191 ? -6.956 4.697 1.498 1.00 61.16 191 HIS A C 1
ATOM 1546 O O . HIS A 1 191 ? -7.182 3.917 2.419 1.00 61.16 191 HIS A O 1
ATOM 1552 N N . ILE A 1 192 ? -6.359 4.314 0.362 1.00 66.31 192 ILE A N 1
ATOM 1553 C CA . ILE A 1 192 ? -5.890 2.968 0.037 1.00 66.31 192 ILE A CA 1
ATOM 1554 C C . ILE A 1 192 ? -4.384 3.062 -0.202 1.00 66.31 192 ILE A C 1
ATOM 1556 O O . ILE A 1 192 ? -3.915 3.544 -1.234 1.00 66.31 192 ILE A O 1
ATOM 1560 N N . MET A 1 193 ? -3.607 2.596 0.766 1.00 72.44 193 MET A N 1
ATOM 1561 C CA . MET A 1 193 ? -2.152 2.694 0.714 1.00 72.44 193 MET A CA 1
ATOM 1562 C C . MET A 1 193 ? -1.529 1.468 0.067 1.00 72.44 193 MET A C 1
ATOM 1564 O O . MET A 1 193 ? -1.732 0.358 0.549 1.00 72.44 193 MET A O 1
ATOM 1568 N N . TYR A 1 194 ? -0.697 1.677 -0.952 1.00 77.81 194 TYR A N 1
ATOM 1569 C CA . TYR A 1 194 ? 0.225 0.658 -1.451 1.00 77.81 194 TYR A CA 1
ATOM 1570 C C . TYR A 1 194 ? 1.522 0.695 -0.636 1.00 77.81 194 TYR A C 1
ATOM 1572 O O . TYR A 1 194 ? 2.389 1.545 -0.846 1.00 77.81 194 TYR A O 1
ATOM 1580 N N . ILE A 1 195 ? 1.653 -0.215 0.323 1.00 76.69 195 ILE A N 1
ATOM 1581 C CA . ILE A 1 195 ? 2.795 -0.295 1.236 1.00 76.69 195 ILE A CA 1
ATOM 1582 C C . ILE A 1 195 ? 3.801 -1.307 0.701 1.00 76.69 195 ILE A C 1
ATOM 1584 O O . ILE A 1 195 ? 3.435 -2.406 0.301 1.00 76.69 195 ILE A O 1
ATOM 1588 N N . ARG A 1 196 ? 5.094 -0.979 0.752 1.00 83.38 196 ARG A N 1
ATOM 1589 C CA . ARG A 1 196 ? 6.183 -1.895 0.387 1.00 83.38 196 ARG A CA 1
ATOM 1590 C C . ARG A 1 196 ? 7.102 -2.129 1.582 1.00 83.38 196 ARG A C 1
ATOM 1592 O O . ARG A 1 196 ? 7.748 -1.198 2.050 1.00 83.38 196 ARG A O 1
ATOM 1599 N N . ARG A 1 197 ? 7.200 -3.372 2.066 1.00 75.94 197 ARG A N 1
ATOM 1600 C CA . ARG A 1 197 ? 8.098 -3.769 3.168 1.00 75.94 197 ARG A CA 1
ATOM 1601 C C . ARG A 1 197 ? 9.083 -4.828 2.692 1.00 75.94 197 ARG A C 1
ATOM 1603 O O . ARG A 1 197 ? 8.674 -5.909 2.275 1.00 75.94 197 ARG A O 1
ATOM 1610 N N . ASN A 1 198 ? 10.383 -4.535 2.775 1.00 81.75 198 ASN A N 1
ATOM 1611 C CA . ASN A 1 198 ? 11.459 -5.419 2.299 1.00 81.75 198 ASN A CA 1
ATOM 1612 C C . ASN A 1 198 ? 11.225 -5.901 0.854 1.00 81.75 198 ASN A C 1
ATOM 1614 O O . ASN A 1 198 ? 11.328 -7.092 0.561 1.00 81.75 198 ASN A O 1
ATOM 1618 N N . GLY A 1 199 ? 10.808 -4.976 -0.018 1.00 82.75 199 GLY A N 1
ATOM 1619 C CA . GLY A 1 199 ? 10.504 -5.245 -1.424 1.00 82.75 199 GLY A CA 1
ATOM 1620 C C . GLY A 1 199 ? 9.221 -6.042 -1.687 1.00 82.75 199 GLY A C 1
ATOM 1621 O O . GLY A 1 199 ? 8.939 -6.356 -2.843 1.00 82.75 199 GLY A O 1
ATOM 1622 N N . LYS A 1 200 ? 8.424 -6.351 -0.655 1.00 82.44 200 LYS A N 1
ATOM 1623 C CA . LYS A 1 200 ? 7.115 -7.011 -0.776 1.00 82.44 200 LYS A CA 1
ATOM 1624 C C . LYS A 1 200 ? 5.973 -5.988 -0.656 1.00 82.44 200 LYS A C 1
ATOM 1626 O O . LYS A 1 200 ? 5.969 -5.249 0.332 1.00 82.44 200 LYS A O 1
ATOM 1631 N N . PRO A 1 201 ? 5.034 -5.935 -1.612 1.00 78.25 201 PRO A N 1
ATOM 1632 C CA . PRO A 1 201 ? 3.918 -4.994 -1.576 1.00 78.25 201 PRO A CA 1
ATOM 1633 C C . PRO A 1 201 ? 2.666 -5.527 -0.852 1.00 78.25 201 PRO A C 1
ATOM 1635 O O . PRO A 1 201 ? 2.399 -6.725 -0.909 1.00 78.25 201 PRO A O 1
ATOM 1638 N N . TYR A 1 202 ? 1.891 -4.634 -0.222 1.00 70.56 202 TYR A N 1
ATOM 1639 C CA . TYR A 1 202 ? 0.620 -4.887 0.480 1.00 70.56 202 TYR A CA 1
ATOM 1640 C C . TYR A 1 202 ? -0.314 -3.664 0.394 1.00 70.56 202 TYR A C 1
ATOM 1642 O O . TYR A 1 202 ? 0.157 -2.552 0.165 1.00 70.56 202 TYR A O 1
ATOM 1650 N N . TRP A 1 203 ? -1.618 -3.854 0.620 1.00 68.75 203 TRP A N 1
ATOM 1651 C CA . TRP A 1 203 ? -2.616 -2.772 0.673 1.00 68.75 203 TRP A CA 1
ATOM 1652 C C . TRP A 1 203 ? -3.108 -2.523 2.113 1.00 68.75 203 TRP A C 1
ATOM 1654 O O . TRP A 1 203 ? -3.136 -3.462 2.902 1.00 68.75 203 TRP A O 1
ATOM 1664 N N . CYS A 1 204 ? -3.487 -1.287 2.466 1.00 59.38 204 CYS A N 1
ATOM 1665 C CA . CYS A 1 204 ? -3.992 -0.907 3.804 1.00 59.38 204 CYS A CA 1
ATOM 1666 C C . CYS A 1 204 ? -5.057 0.223 3.729 1.00 59.38 204 CYS A C 1
ATOM 1668 O O . CYS A 1 204 ? -4.995 1.023 2.791 1.00 59.38 204 CYS A O 1
ATOM 1670 N N . GLY A 1 205 ? -6.015 0.279 4.679 1.00 57.38 205 GLY A N 1
ATOM 1671 C CA . GLY A 1 205 ? -7.198 1.179 4.709 1.00 57.38 205 GLY A CA 1
ATOM 1672 C C . GLY A 1 205 ? -7.428 1.944 6.039 1.00 57.38 205 GLY A C 1
ATOM 1673 O O . GLY A 1 205 ? -6.555 1.936 6.900 1.00 57.38 205 GLY A O 1
ATOM 1674 N N . ASN A 1 206 ? -8.583 2.625 6.201 1.00 59.91 206 ASN A N 1
ATOM 1675 C CA . ASN A 1 206 ? -8.902 3.575 7.301 1.00 59.91 206 ASN A CA 1
ATOM 1676 C C . ASN A 1 206 ? -10.088 3.157 8.215 1.00 59.91 206 ASN A C 1
ATOM 1678 O O . ASN A 1 206 ? -10.842 2.251 7.877 1.00 59.91 206 ASN A O 1
ATOM 1682 N N . THR A 1 207 ? -10.268 3.856 9.353 1.00 63.56 207 THR A N 1
ATOM 1683 C CA . THR A 1 207 ? -11.155 3.493 10.487 1.00 63.56 207 THR A CA 1
ATOM 1684 C C . THR A 1 207 ? -12.482 4.280 10.563 1.00 63.56 207 THR A C 1
ATOM 1686 O O . THR A 1 207 ? -12.580 5.306 11.233 1.00 63.56 207 THR A O 1
ATOM 1689 N N . LEU A 1 208 ? -13.530 3.771 9.914 1.00 77.00 208 LEU A N 1
ATOM 1690 C CA . LEU A 1 208 ? -14.940 4.162 10.089 1.00 77.00 208 LEU A CA 1
ATOM 1691 C C . LEU A 1 208 ? -15.764 2.884 10.274 1.00 77.00 208 LEU A C 1
ATOM 1693 O O . LEU A 1 208 ? -15.507 1.913 9.562 1.00 77.00 208 LEU A O 1
ATOM 1697 N N . MET A 1 209 ? -16.744 2.875 11.185 1.00 84.56 209 MET A N 1
ATOM 1698 C CA . MET A 1 209 ? -17.531 1.674 11.474 1.00 84.56 209 MET A CA 1
ATOM 1699 C C . MET A 1 209 ? -19.029 1.955 11.638 1.00 84.56 209 MET A C 1
ATOM 1701 O O . MET A 1 209 ? -19.447 3.038 12.049 1.00 84.56 209 MET A O 1
ATOM 1705 N N . PHE A 1 210 ? -19.825 0.941 11.312 1.00 86.69 210 PHE A N 1
ATOM 1706 C CA . PHE A 1 210 ? -21.231 0.806 11.677 1.00 86.69 210 PHE A CA 1
ATOM 1707 C C . PHE A 1 210 ? -21.564 -0.688 11.764 1.00 86.69 210 PHE A C 1
ATOM 1709 O O . PHE A 1 210 ? -20.924 -1.516 11.109 1.00 86.69 210 PHE A O 1
ATOM 1716 N N . TRP A 1 211 ? -22.575 -1.036 12.556 1.00 88.12 211 TRP A N 1
ATOM 1717 C CA . TRP A 1 211 ? -23.080 -2.404 12.638 1.00 88.12 211 TRP A CA 1
ATOM 1718 C C . TRP A 1 211 ? -24.170 -2.641 11.593 1.00 88.12 211 TRP A C 1
ATOM 1720 O O . TRP A 1 211 ? -25.039 -1.797 11.381 1.00 88.12 211 TRP A O 1
ATOM 1730 N N . SER A 1 212 ? -24.147 -3.809 10.955 1.00 88.62 212 SER A N 1
ATOM 1731 C CA . SER A 1 212 ? -25.212 -4.252 10.053 1.00 88.62 212 SER A CA 1
ATOM 1732 C C . SER A 1 212 ? -25.477 -5.741 10.237 1.00 88.62 212 SER A C 1
ATOM 1734 O O . SER A 1 212 ? -24.589 -6.482 10.662 1.00 88.62 212 SER A O 1
ATOM 1736 N N . GLY A 1 213 ? -26.702 -6.169 9.926 1.00 87.25 213 GLY A N 1
ATOM 1737 C CA . GLY A 1 213 ? -27.010 -7.587 9.779 1.00 87.25 213 GLY A CA 1
ATOM 1738 C C . GLY A 1 213 ? -26.292 -8.208 8.571 1.00 87.25 213 GLY A C 1
ATOM 1739 O O . GLY A 1 213 ? -25.572 -7.515 7.842 1.00 87.25 213 GLY A O 1
ATOM 1740 N N . PRO A 1 214 ? -26.483 -9.518 8.334 1.00 90.19 214 PRO A N 1
ATOM 1741 C CA . PRO A 1 214 ? -25.953 -10.183 7.152 1.00 90.19 214 PRO A CA 1
ATOM 1742 C C . PRO A 1 214 ? -26.342 -9.444 5.867 1.00 90.19 214 PRO A C 1
ATOM 1744 O O . PRO A 1 214 ? -27.506 -9.148 5.616 1.00 90.19 214 PRO A O 1
ATOM 1747 N N . ASN A 1 215 ? -25.345 -9.149 5.044 1.00 91.88 215 ASN A N 1
ATOM 1748 C CA . ASN A 1 215 ? -25.507 -8.486 3.757 1.00 91.88 215 ASN A CA 1
ATOM 1749 C C . ASN A 1 215 ? -24.704 -9.238 2.691 1.00 91.88 215 ASN A C 1
ATOM 1751 O O . ASN A 1 215 ? -23.949 -10.172 2.990 1.00 91.88 215 ASN A O 1
ATOM 1755 N N . LYS A 1 216 ? -24.831 -8.820 1.430 1.00 91.38 216 LYS A N 1
ATOM 1756 C CA . LYS A 1 216 ? -24.108 -9.448 0.317 1.00 91.38 216 LYS A CA 1
ATOM 1757 C C . LYS A 1 216 ? -22.590 -9.493 0.540 1.00 91.38 216 LYS A C 1
ATOM 1759 O O . LYS A 1 216 ? -21.972 -10.504 0.207 1.00 91.38 216 LYS A O 1
ATOM 1764 N N . LEU A 1 217 ? -21.985 -8.440 1.101 1.00 90.88 217 LEU A N 1
ATOM 1765 C CA . LEU A 1 217 ? -20.547 -8.418 1.394 1.00 90.88 217 LEU A CA 1
ATOM 1766 C C . LEU A 1 217 ? -20.167 -9.517 2.398 1.00 90.88 217 LEU A C 1
ATOM 1768 O O . LEU A 1 217 ? -19.261 -10.299 2.110 1.00 90.88 217 LEU A O 1
ATOM 1772 N N . PHE A 1 218 ? -20.888 -9.636 3.516 1.00 91.50 218 PHE A N 1
ATOM 1773 C CA . PHE A 1 218 ? -20.679 -10.680 4.528 1.00 91.50 218 PHE A CA 1
ATOM 1774 C C . PHE A 1 218 ? -20.896 -12.094 3.962 1.00 91.50 218 PHE A C 1
ATOM 1776 O O . PHE A 1 218 ? -20.028 -12.962 4.096 1.00 91.50 218 PHE A O 1
ATOM 1783 N N . ASN A 1 219 ? -22.013 -12.306 3.261 1.00 92.25 219 ASN A N 1
ATOM 1784 C CA . ASN A 1 219 ? -22.396 -13.599 2.688 1.00 92.25 219 ASN A CA 1
ATOM 1785 C C . ASN A 1 219 ? -21.388 -14.090 1.635 1.00 92.25 219 ASN A C 1
ATOM 1787 O O . ASN A 1 219 ? -21.078 -15.279 1.556 1.00 92.25 219 ASN A O 1
ATOM 1791 N N . GLN A 1 220 ? -20.827 -13.181 0.834 1.00 90.75 220 GLN A N 1
ATOM 1792 C CA . GLN A 1 220 ? -19.843 -13.531 -0.193 1.00 90.75 220 GLN A CA 1
ATOM 1793 C C . GLN A 1 220 ? -18.410 -13.665 0.338 1.00 90.75 220 GLN A C 1
ATOM 1795 O O . GLN A 1 220 ? -17.539 -14.117 -0.418 1.00 90.75 220 GLN A O 1
ATOM 1800 N N . THR A 1 221 ? -18.166 -13.316 1.604 1.00 91.50 221 THR A N 1
ATOM 1801 C CA . THR A 1 221 ? -16.837 -13.319 2.222 1.00 91.50 221 THR A CA 1
ATOM 1802 C C . THR A 1 221 ? -16.804 -14.122 3.525 1.00 91.50 221 THR A C 1
ATOM 1804 O O . THR A 1 221 ? -16.646 -15.339 3.459 1.00 91.50 221 THR A O 1
ATOM 1807 N N . LEU A 1 222 ? -16.950 -13.481 4.689 1.00 89.50 222 LEU A N 1
ATOM 1808 C CA . LEU A 1 222 ? -16.792 -14.077 6.020 1.00 89.50 222 LEU A CA 1
ATOM 1809 C C . LEU A 1 222 ? -17.667 -15.315 6.233 1.00 89.50 222 LEU A C 1
ATOM 1811 O O . LEU A 1 222 ? -17.173 -16.312 6.757 1.00 89.50 222 LEU A O 1
ATOM 1815 N N . LYS A 1 223 ? -18.919 -15.308 5.754 1.00 91.75 223 LYS A N 1
ATOM 1816 C CA . LYS A 1 223 ? -19.835 -16.453 5.899 1.00 91.75 223 LYS A CA 1
ATOM 1817 C C . LYS A 1 223 ? -19.267 -17.747 5.306 1.00 91.75 223 LYS A C 1
ATOM 1819 O O . LYS A 1 223 ? -19.522 -18.823 5.831 1.00 91.75 223 LYS A O 1
ATOM 1824 N N . LYS A 1 224 ? -18.434 -17.663 4.263 1.00 91.25 224 LYS A N 1
ATOM 1825 C CA . LYS A 1 224 ? -17.805 -18.840 3.634 1.00 91.25 224 LYS A CA 1
ATOM 1826 C C . LYS A 1 224 ? -16.809 -19.559 4.544 1.00 91.25 224 LYS A C 1
ATOM 1828 O O . LYS A 1 224 ? -16.484 -20.712 4.280 1.00 91.25 224 LYS A O 1
ATOM 1833 N N . PHE A 1 225 ? -16.313 -18.890 5.582 1.00 88.44 225 PHE A N 1
ATOM 1834 C CA . PHE A 1 225 ? -15.392 -19.477 6.551 1.00 88.44 225 PHE A CA 1
ATOM 1835 C C . PHE A 1 225 ? -16.109 -20.148 7.722 1.00 88.44 225 PHE A C 1
ATOM 1837 O O . PHE A 1 225 ? -15.446 -20.832 8.490 1.00 88.44 225 PHE A O 1
ATOM 1844 N N . GLU A 1 226 ? -17.431 -19.996 7.852 1.00 89.12 226 GLU A N 1
ATOM 1845 C CA . GLU A 1 226 ? -18.202 -20.485 9.000 1.00 89.12 226 GLU A CA 1
ATOM 1846 C C . GLU A 1 226 ? -17.956 -21.968 9.284 1.00 89.12 226 GLU A C 1
ATOM 1848 O O . GLU A 1 226 ? -17.513 -22.298 10.379 1.00 89.12 226 GLU A O 1
ATOM 1853 N N . GLN A 1 227 ? -18.155 -22.845 8.290 1.00 89.75 227 GLN A N 1
ATOM 1854 C CA . GLN A 1 227 ? -17.960 -24.284 8.486 1.00 89.75 227 GLN A CA 1
ATOM 1855 C C . GLN A 1 227 ? -16.523 -24.598 8.902 1.00 89.75 227 GLN A C 1
ATOM 1857 O O . GLN A 1 227 ? -16.296 -25.352 9.838 1.00 89.75 227 GLN A O 1
ATOM 1862 N N . LYS A 1 228 ? -15.540 -23.967 8.249 1.00 91.94 228 LYS A N 1
ATOM 1863 C CA . LYS A 1 228 ? -14.135 -24.228 8.555 1.00 91.94 228 LYS A CA 1
ATOM 1864 C C . LYS A 1 228 ? -13.752 -23.742 9.954 1.00 91.94 228 LYS A C 1
ATOM 1866 O O . LYS A 1 228 ? -12.966 -24.402 10.619 1.00 91.94 228 LYS A O 1
ATOM 1871 N N . LEU A 1 229 ? -14.281 -22.601 10.392 1.00 89.81 229 LEU A N 1
ATOM 1872 C CA . LEU A 1 229 ? -14.063 -22.083 11.743 1.00 89.81 229 LEU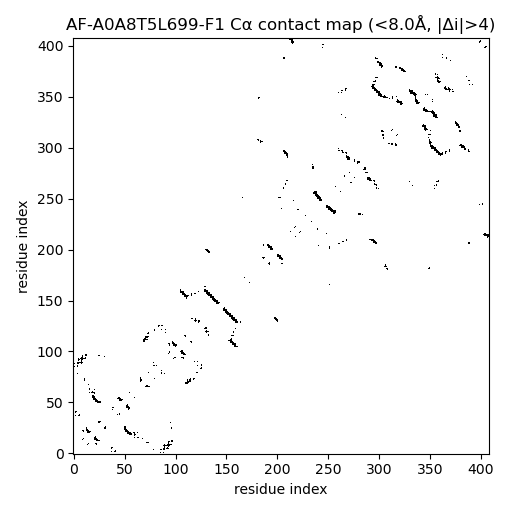 A CA 1
ATOM 1873 C C . LEU A 1 229 ? -14.745 -22.971 12.789 1.00 89.81 229 LEU A C 1
ATOM 1875 O O . LEU A 1 229 ? -14.145 -23.225 13.830 1.00 89.81 229 LEU A O 1
ATOM 1879 N N . ALA A 1 230 ? -15.941 -23.484 12.490 1.00 88.12 230 ALA A N 1
ATOM 1880 C CA . ALA A 1 230 ? -16.645 -24.434 13.344 1.00 88.12 230 ALA A CA 1
ATOM 1881 C C . ALA A 1 230 ? -15.874 -25.757 13.487 1.00 88.12 230 ALA A C 1
ATOM 1883 O O . ALA A 1 230 ? -15.674 -26.219 14.607 1.00 88.12 230 ALA A O 1
ATOM 1884 N N . ASP A 1 231 ? -15.370 -26.319 12.382 1.00 90.12 231 ASP A N 1
ATOM 1885 C CA . ASP A 1 231 ? -14.574 -27.556 12.382 1.00 90.12 231 ASP A CA 1
ATOM 1886 C C . ASP A 1 231 ? -13.288 -27.424 13.217 1.00 90.12 231 ASP A C 1
ATOM 1888 O O . ASP A 1 231 ? -12.843 -28.381 13.846 1.00 90.12 231 ASP A O 1
ATOM 1892 N N . GLU A 1 232 ? -12.681 -26.234 13.227 1.00 92.56 232 GLU A N 1
ATOM 1893 C CA . GLU A 1 232 ? -11.479 -25.928 14.014 1.00 92.56 232 GLU A CA 1
ATOM 1894 C C . GLU A 1 232 ? -11.801 -25.521 15.465 1.00 92.56 232 GLU A C 1
ATOM 1896 O O . GLU A 1 232 ? -10.886 -25.242 16.241 1.00 92.56 232 GLU A O 1
ATOM 1901 N N . GLY A 1 233 ? -13.084 -25.448 15.842 1.00 88.81 233 GLY A N 1
ATOM 1902 C CA . GLY A 1 233 ? -13.517 -24.988 17.163 1.00 88.81 233 GLY A CA 1
ATOM 1903 C C . GLY A 1 233 ? -13.106 -23.544 17.465 1.00 88.81 233 GLY A C 1
ATOM 1904 O O . GLY A 1 233 ? -12.839 -23.205 18.618 1.00 88.81 233 GLY A O 1
ATOM 1905 N N . TYR A 1 234 ? -12.993 -22.692 16.440 1.00 89.75 234 TYR A N 1
ATOM 1906 C CA . TYR A 1 234 ? -12.545 -21.315 16.620 1.00 89.75 234 TYR A CA 1
ATOM 1907 C C . TYR A 1 234 ? -13.613 -20.476 17.329 1.00 89.75 234 TYR A C 1
ATOM 1909 O O . TYR A 1 234 ? -14.723 -20.301 16.828 1.00 89.75 234 TYR A O 1
ATOM 1917 N N . VAL A 1 235 ? -13.231 -19.882 18.459 1.00 89.94 235 VAL A N 1
ATOM 1918 C CA . VAL A 1 235 ? -14.037 -18.918 19.213 1.00 89.94 235 VAL A CA 1
ATOM 1919 C C . VAL A 1 235 ? -13.267 -17.607 19.283 1.00 89.94 235 VAL A C 1
ATOM 1921 O O . VAL A 1 235 ? -12.175 -17.547 19.849 1.00 89.94 235 VAL A O 1
ATOM 1924 N N . GLY A 1 236 ? -13.819 -16.546 18.695 1.00 86.88 236 GLY A N 1
ATOM 1925 C CA . GLY A 1 236 ? -13.192 -15.231 18.737 1.00 86.88 236 GLY A CA 1
ATOM 1926 C C . GLY A 1 236 ? -13.608 -14.300 17.608 1.00 86.88 236 GLY A C 1
ATOM 1927 O O . GLY A 1 236 ? -14.534 -14.564 16.843 1.00 86.88 236 GLY A O 1
ATOM 1928 N N . TYR A 1 237 ? -12.891 -13.184 17.524 1.00 88.12 237 TYR A N 1
ATOM 1929 C CA . TYR A 1 237 ? -13.114 -12.138 16.539 1.00 88.12 237 TYR A CA 1
ATOM 1930 C C . TYR A 1 237 ? -12.354 -12.410 15.238 1.00 88.12 237 TYR A C 1
ATOM 1932 O O . TYR A 1 237 ? -11.134 -12.583 15.257 1.00 88.12 237 TYR A O 1
ATOM 1940 N N . ILE A 1 238 ? -13.066 -12.345 14.111 1.00 89.38 238 ILE A N 1
ATOM 1941 C CA . ILE A 1 238 ? -12.482 -12.344 12.769 1.00 89.38 238 ILE A CA 1
ATOM 1942 C C . ILE A 1 238 ? -12.784 -11.013 12.080 1.00 89.38 238 ILE A C 1
ATOM 1944 O O . ILE A 1 238 ? -13.933 -10.584 12.015 1.00 89.38 238 ILE A O 1
ATOM 1948 N N . ASP A 1 239 ? -11.747 -10.417 11.502 1.00 88.44 239 ASP A N 1
ATOM 1949 C CA . ASP A 1 239 ? -11.819 -9.284 10.585 1.00 88.44 239 ASP A CA 1
ATOM 1950 C C . ASP A 1 239 ? -11.320 -9.690 9.198 1.00 88.44 239 ASP A C 1
ATOM 1952 O O . ASP A 1 239 ? -10.344 -10.437 9.059 1.00 88.44 239 ASP A O 1
ATOM 1956 N N . LEU A 1 240 ? -11.982 -9.173 8.168 1.00 85.69 240 LEU A N 1
ATOM 1957 C CA . LEU A 1 240 ? -11.604 -9.371 6.778 1.00 85.69 240 LEU A CA 1
ATOM 1958 C C . LEU A 1 240 ? -11.649 -8.042 6.029 1.00 85.69 240 LEU A C 1
ATOM 1960 O O . LEU A 1 240 ? -12.681 -7.635 5.489 1.00 85.69 240 LEU A O 1
ATOM 1964 N N . ASN A 1 241 ? -10.486 -7.407 5.926 1.00 85.44 241 ASN A N 1
ATOM 1965 C CA . ASN A 1 241 ? -10.330 -6.163 5.192 1.00 85.44 241 ASN A CA 1
ATOM 1966 C C . ASN A 1 241 ? -10.418 -6.426 3.689 1.00 85.44 241 ASN A C 1
ATOM 1968 O O . ASN A 1 241 ? -9.726 -7.295 3.148 1.00 85.44 241 ASN A O 1
ATOM 1972 N N . CYS A 1 242 ? -11.253 -5.648 3.003 1.00 81.88 242 CYS A N 1
ATOM 1973 C CA . CYS A 1 242 ? -11.532 -5.807 1.580 1.00 81.88 242 CYS A CA 1
ATOM 1974 C C . CYS A 1 242 ? -11.395 -4.477 0.833 1.00 81.88 242 CYS A C 1
ATOM 1976 O O . CYS A 1 242 ? -11.802 -3.429 1.328 1.00 81.88 242 CYS A O 1
ATOM 1978 N N . ILE A 1 243 ? -10.909 -4.535 -0.407 1.00 82.06 243 ILE A N 1
ATOM 1979 C CA . ILE A 1 243 ? -11.211 -3.519 -1.422 1.00 82.06 243 ILE A CA 1
ATOM 1980 C C . ILE A 1 243 ? -12.417 -4.015 -2.211 1.00 82.06 243 ILE A C 1
ATOM 1982 O O . ILE A 1 243 ? -12.476 -5.179 -2.603 1.00 82.06 243 ILE A O 1
ATOM 1986 N N . VAL A 1 244 ? -13.369 -3.131 -2.484 1.00 81.44 244 VAL A N 1
ATOM 1987 C CA . VAL A 1 244 ? -14.558 -3.456 -3.277 1.00 81.44 244 VAL A CA 1
ATOM 1988 C C . VAL A 1 244 ? -14.748 -2.449 -4.401 1.00 81.44 244 VAL A C 1
ATOM 1990 O O . VAL A 1 244 ? -14.440 -1.266 -4.261 1.00 81.44 244 VAL A O 1
ATOM 1993 N N . ASN A 1 245 ? -15.233 -2.930 -5.541 1.00 85.00 245 ASN A N 1
ATOM 1994 C CA . ASN A 1 245 ? -15.636 -2.097 -6.670 1.00 85.00 245 ASN A CA 1
ATOM 1995 C C . ASN A 1 245 ? -16.847 -2.717 -7.391 1.00 85.00 245 ASN A C 1
ATOM 1997 O O . ASN A 1 245 ? -17.341 -3.775 -6.996 1.00 85.00 245 ASN A O 1
ATOM 2001 N N . SER A 1 246 ? -17.304 -2.097 -8.482 1.00 82.50 246 SER A N 1
ATOM 2002 C CA . SER A 1 246 ? -18.439 -2.587 -9.281 1.00 82.50 246 SER A CA 1
ATOM 2003 C C . SER A 1 246 ? -18.266 -3.998 -9.859 1.00 82.50 246 SER A C 1
ATOM 2005 O O . SER A 1 246 ? -19.254 -4.618 -10.239 1.00 82.50 246 SER A O 1
ATOM 2007 N N . LYS A 1 247 ? -17.031 -4.508 -9.947 1.00 81.12 247 LYS A N 1
ATOM 2008 C CA . LYS A 1 247 ? -16.707 -5.824 -10.515 1.00 81.12 247 LYS A CA 1
ATOM 2009 C C . LYS A 1 247 ? -16.622 -6.927 -9.466 1.00 81.12 247 LYS A C 1
ATOM 2011 O O . LYS A 1 247 ? -16.800 -8.089 -9.818 1.00 81.12 247 LYS A O 1
ATOM 2016 N N . GLY A 1 248 ? -16.315 -6.597 -8.212 1.00 84.44 248 GLY A N 1
ATOM 2017 C CA . GLY A 1 248 ? -16.188 -7.614 -7.175 1.00 84.44 248 GLY A CA 1
ATOM 2018 C C . GLY A 1 248 ? -15.589 -7.143 -5.856 1.00 84.44 248 GLY A C 1
ATOM 2019 O O . GLY A 1 248 ? -15.304 -5.960 -5.643 1.00 84.44 248 GLY A O 1
ATOM 2020 N N . ILE A 1 249 ? -15.396 -8.134 -4.984 1.00 84.50 249 ILE A N 1
ATOM 2021 C CA . ILE A 1 249 ? -14.813 -8.016 -3.649 1.00 84.50 249 ILE A CA 1
ATOM 2022 C C . ILE A 1 249 ? -13.420 -8.644 -3.670 1.00 84.50 249 ILE A C 1
ATOM 2024 O O . ILE A 1 249 ? -13.253 -9.778 -4.121 1.00 84.50 249 ILE A O 1
ATOM 2028 N N . TYR A 1 250 ? -12.431 -7.914 -3.164 1.00 80.19 250 TYR A N 1
ATOM 2029 C CA . TYR A 1 250 ? -11.023 -8.292 -3.167 1.00 80.19 250 TYR A CA 1
ATOM 2030 C C . TYR A 1 250 ? -10.501 -8.284 -1.724 1.00 80.19 250 TYR A C 1
ATOM 2032 O O . TYR A 1 250 ? -10.133 -7.220 -1.216 1.00 80.19 250 TYR A O 1
ATOM 2040 N N . PRO A 1 251 ? -10.487 -9.444 -1.044 1.00 76.69 251 PRO A N 1
ATOM 2041 C CA . PRO A 1 251 ? -9.917 -9.565 0.292 1.00 76.69 251 PRO A CA 1
ATOM 2042 C C . PRO A 1 251 ? -8.422 -9.230 0.299 1.00 76.69 251 PRO A C 1
ATOM 2044 O O . PRO A 1 251 ? -7.681 -9.650 -0.592 1.00 76.69 251 PRO A O 1
ATOM 2047 N N . ILE A 1 252 ? -7.979 -8.488 1.311 1.00 69.75 252 ILE A N 1
ATOM 2048 C CA . ILE A 1 252 ? -6.591 -8.033 1.464 1.00 69.75 252 ILE A CA 1
ATOM 2049 C C . ILE A 1 252 ? -5.939 -8.679 2.682 1.00 69.75 252 ILE A C 1
ATOM 2051 O O . ILE A 1 252 ? -4.813 -9.169 2.596 1.00 69.75 252 ILE A O 1
ATOM 2055 N N . GLU A 1 253 ? -6.633 -8.646 3.816 1.00 72.94 253 GLU A N 1
ATOM 2056 C CA . GLU A 1 253 ? -6.099 -9.056 5.109 1.00 72.94 253 GLU A CA 1
ATOM 2057 C C . GLU A 1 253 ? -7.183 -9.789 5.893 1.00 72.94 253 GLU A C 1
ATOM 2059 O O . GLU A 1 253 ? -8.300 -9.298 6.025 1.00 72.94 253 GLU A O 1
ATOM 2064 N N . PHE A 1 254 ? -6.829 -10.966 6.403 1.00 79.56 254 PHE A N 1
ATOM 2065 C CA . PHE A 1 254 ? -7.646 -11.763 7.307 1.00 79.56 254 PHE A CA 1
ATOM 2066 C C . PHE A 1 254 ? -6.972 -11.753 8.677 1.00 79.56 254 PHE A C 1
ATOM 2068 O O . PHE A 1 254 ? -5.804 -12.140 8.790 1.00 79.56 254 PHE A O 1
ATOM 2075 N N . THR A 1 255 ? -7.698 -11.334 9.707 1.00 82.38 255 THR A N 1
ATOM 2076 C CA . THR A 1 255 ? -7.147 -11.125 11.045 1.00 82.38 255 THR A CA 1
ATOM 2077 C C . THR A 1 255 ? -8.037 -11.770 12.099 1.00 82.38 255 THR A C 1
ATOM 2079 O O . THR A 1 255 ? -9.238 -11.551 12.120 1.00 82.38 255 THR A O 1
ATOM 2082 N N . SER A 1 256 ? -7.437 -12.530 13.016 1.00 85.19 256 SER A N 1
ATOM 2083 C CA . SER A 1 256 ? -8.140 -13.268 14.076 1.00 85.19 256 SER A CA 1
ATOM 2084 C C . SER A 1 256 ? -7.951 -12.649 15.470 1.00 85.19 256 SER A C 1
ATOM 2086 O O . SER A 1 256 ? -7.745 -13.358 16.457 1.00 85.19 256 SER A O 1
ATOM 2088 N N . ARG A 1 257 ? -7.876 -11.314 15.525 1.00 86.00 257 ARG A N 1
ATOM 2089 C CA . ARG A 1 257 ? -7.676 -10.500 16.736 1.00 86.00 257 ARG A CA 1
ATOM 2090 C C . ARG A 1 257 ? -8.206 -9.092 16.513 1.00 86.00 257 ARG A C 1
ATOM 2092 O O . ARG A 1 257 ? -8.128 -8.573 15.400 1.00 86.00 257 ARG A O 1
ATOM 2099 N N . PHE A 1 258 ? -8.678 -8.449 17.571 1.00 84.69 258 PHE A N 1
ATOM 2100 C CA . PHE A 1 258 ? -9.138 -7.069 17.482 1.00 84.69 258 PHE A CA 1
ATOM 2101 C C . PHE A 1 258 ? -8.027 -6.124 17.003 1.00 84.69 258 PHE A C 1
ATOM 2103 O O . PHE A 1 258 ? -6.860 -6.247 17.382 1.00 84.69 258 PHE A O 1
ATOM 2110 N N . GLY A 1 259 ? -8.371 -5.198 16.111 1.00 83.56 259 GLY A N 1
ATOM 2111 C CA . GLY A 1 259 ? -7.469 -4.128 15.691 1.00 83.56 259 GLY A CA 1
ATOM 2112 C C . GLY A 1 259 ? -7.495 -2.953 16.665 1.00 83.56 259 GLY A C 1
ATOM 2113 O O . GLY A 1 259 ? -8.510 -2.693 17.303 1.00 83.56 259 GLY A O 1
ATOM 2114 N N . TYR A 1 260 ? -6.408 -2.187 16.713 1.00 86.06 260 TYR A N 1
ATOM 2115 C CA . TYR A 1 260 ? -6.403 -0.859 17.327 1.00 86.06 260 TYR A CA 1
ATOM 2116 C C . TYR A 1 260 ? -6.404 0.206 16.221 1.00 86.06 260 TYR A C 1
ATOM 2118 O O . TYR A 1 260 ? -5.587 0.099 15.303 1.00 86.06 260 TYR A O 1
ATOM 2126 N N . PRO A 1 261 ? -7.291 1.221 16.269 1.00 90.06 261 PRO A N 1
ATOM 2127 C CA . PRO A 1 261 ? -8.253 1.522 17.338 1.00 90.06 261 PRO A CA 1
ATOM 2128 C C . PRO A 1 261 ? -9.636 0.844 17.188 1.00 90.06 261 PRO A C 1
ATOM 2130 O O . PRO A 1 261 ? -10.557 1.189 17.916 1.00 90.06 261 PRO A O 1
ATOM 2133 N N . CYS A 1 262 ? -9.801 -0.104 16.256 1.00 89.06 262 CYS A N 1
ATOM 2134 C CA . CYS A 1 262 ? -11.078 -0.777 15.952 1.00 89.06 262 CYS A CA 1
ATOM 2135 C C . CYS A 1 262 ? -11.838 -1.279 17.193 1.00 89.06 262 CYS A C 1
ATOM 2137 O O . CYS A 1 262 ? -13.042 -1.064 17.286 1.00 89.06 262 CYS A O 1
ATOM 2139 N N . VAL A 1 263 ? -11.147 -1.889 18.162 1.00 91.56 263 VAL A N 1
ATOM 2140 C CA . VAL A 1 263 ? -11.769 -2.417 19.388 1.00 91.56 263 VAL A CA 1
ATOM 2141 C C . VAL A 1 263 ? -12.518 -1.348 20.185 1.00 91.56 263 VAL A C 1
ATOM 2143 O O . VAL A 1 263 ? -13.634 -1.587 20.626 1.00 91.56 263 VAL A O 1
ATOM 2146 N N . PHE A 1 264 ? -11.945 -0.148 20.294 1.00 93.81 264 PHE A N 1
ATOM 2147 C CA . PHE A 1 264 ? -12.538 0.978 21.017 1.00 93.81 264 PHE A CA 1
ATOM 2148 C C . PHE A 1 264 ? -13.775 1.518 20.297 1.00 93.81 264 PHE A C 1
ATOM 2150 O O . PHE A 1 264 ? -14.774 1.877 20.908 1.00 93.81 264 PHE A O 1
ATOM 2157 N N . ILE A 1 265 ? -13.721 1.543 18.965 1.00 94.38 265 ILE A N 1
ATOM 2158 C CA . ILE A 1 265 ? -14.829 2.010 18.130 1.00 94.38 265 ILE A CA 1
ATOM 2159 C C . ILE A 1 265 ? -15.993 1.011 18.190 1.00 94.38 265 ILE A C 1
ATOM 2161 O O . ILE A 1 265 ? -17.153 1.414 18.258 1.00 94.38 265 ILE A O 1
ATOM 2165 N N . GLN A 1 266 ? -15.685 -0.289 18.191 1.00 92.19 266 GLN A N 1
ATOM 2166 C CA . GLN A 1 266 ? -16.670 -1.356 18.363 1.00 92.19 266 GLN A CA 1
ATOM 2167 C C . GLN A 1 266 ? -17.311 -1.301 19.747 1.00 92.19 266 GLN A C 1
ATOM 2169 O O . GLN A 1 266 ? -18.535 -1.364 19.821 1.00 92.19 266 GLN A O 1
ATOM 2174 N N . GLU A 1 267 ? -16.509 -1.123 20.802 1.00 93.44 267 GLU A N 1
ATOM 2175 C CA . GLU A 1 267 ? -16.980 -0.971 22.184 1.00 93.44 267 GLU A CA 1
ATOM 2176 C C . GLU A 1 267 ? -18.057 0.099 22.305 1.00 93.44 267 GLU A C 1
ATOM 2178 O O . GLU A 1 267 ? -19.142 -0.164 22.809 1.00 93.44 267 GLU A O 1
ATOM 2183 N N . GLU A 1 268 ? -17.791 1.285 21.763 1.00 92.69 268 GLU A N 1
ATOM 2184 C CA . GLU A 1 268 ? -18.713 2.423 21.819 1.00 92.69 268 GLU A CA 1
ATOM 2185 C C . GLU A 1 268 ? -19.994 2.187 21.004 1.00 92.69 268 GLU A C 1
ATOM 2187 O O . GLU A 1 268 ? -21.011 2.850 21.208 1.00 92.69 268 GLU A O 1
ATOM 2192 N N . GLY A 1 269 ? -19.964 1.239 20.065 1.00 92.56 269 GLY A N 1
ATOM 2193 C CA . GLY A 1 269 ? -21.142 0.785 19.337 1.00 92.56 269 GLY A CA 1
ATOM 2194 C C . GLY A 1 269 ? -21.931 -0.309 20.057 1.00 92.56 269 GLY A C 1
ATOM 2195 O O . GLY A 1 269 ? -23.056 -0.592 19.642 1.00 92.56 269 GLY A O 1
ATOM 2196 N N . MET A 1 270 ? -21.384 -0.933 21.099 1.00 93.88 270 MET A N 1
ATOM 2197 C CA . MET A 1 270 ? -22.015 -2.038 21.816 1.00 93.88 270 MET A CA 1
ATOM 2198 C C . MET A 1 270 ? -22.863 -1.534 22.986 1.00 93.88 270 MET A C 1
ATOM 2200 O O . MET A 1 270 ? -22.419 -0.760 23.824 1.00 93.88 270 MET A O 1
ATOM 2204 N N . ILE A 1 271 ? -24.102 -2.022 23.054 1.00 94.38 271 ILE A N 1
ATOM 2205 C CA . ILE A 1 271 ? -24.976 -1.860 24.225 1.00 94.38 271 ILE A CA 1
ATOM 2206 C C . ILE A 1 271 ? -24.660 -2.954 25.247 1.00 94.38 271 ILE A C 1
ATOM 2208 O O . ILE A 1 271 ? -24.677 -2.711 26.451 1.00 94.38 271 ILE A O 1
ATOM 2212 N N . SER A 1 272 ? -24.398 -4.175 24.768 1.00 93.25 272 SER A N 1
ATOM 2213 C CA . SER A 1 272 ? -23.909 -5.257 25.622 1.00 93.25 272 SER A CA 1
ATOM 2214 C C . SER A 1 272 ? -22.502 -4.907 26.127 1.00 93.25 272 SER A C 1
ATOM 2216 O O . SER A 1 272 ? -21.654 -4.584 25.293 1.00 93.25 272 SER A O 1
ATOM 2218 N N . PRO A 1 273 ? -22.204 -5.013 27.436 1.00 93.75 273 PRO A N 1
ATOM 2219 C CA . PRO A 1 273 ? -20.842 -4.842 27.932 1.00 93.75 273 PRO A CA 1
ATOM 2220 C C . PRO A 1 273 ? -19.890 -5.804 27.214 1.00 93.75 273 PRO A C 1
ATOM 2222 O O . PRO A 1 273 ? -20.123 -7.015 27.192 1.00 93.75 273 PRO A O 1
ATOM 2225 N N . MET A 1 274 ? -18.826 -5.277 26.598 1.00 93.75 274 MET A N 1
ATOM 2226 C CA . MET A 1 274 ? -17.935 -6.102 25.774 1.00 93.75 274 MET A CA 1
ATOM 2227 C C . MET A 1 274 ? -17.271 -7.216 26.588 1.00 93.75 274 MET A C 1
ATOM 2229 O O . MET A 1 274 ? -17.140 -8.331 26.092 1.00 93.75 274 MET A O 1
ATOM 2233 N N . GLY A 1 275 ? -16.896 -6.934 27.841 1.00 93.06 275 GLY A N 1
ATOM 2234 C CA . GLY A 1 275 ? -16.311 -7.923 28.748 1.00 93.06 275 GLY A CA 1
ATOM 2235 C C . GLY A 1 275 ? -17.228 -9.125 28.970 1.00 93.06 275 GLY A C 1
ATOM 2236 O O . GLY A 1 275 ? -16.798 -10.255 28.757 1.00 93.06 275 GLY A O 1
ATOM 2237 N N . ASP A 1 276 ? -18.496 -8.879 29.301 1.00 94.75 276 ASP A N 1
ATOM 2238 C CA . ASP A 1 276 ? -19.491 -9.934 29.525 1.00 94.75 276 ASP A CA 1
ATOM 2239 C C . ASP A 1 276 ? -19.755 -10.726 28.241 1.00 94.75 276 ASP A C 1
ATOM 2241 O O . ASP A 1 276 ? -19.767 -11.955 28.251 1.00 94.75 276 ASP A O 1
ATOM 2245 N N . PHE A 1 277 ? -19.881 -10.029 27.107 1.00 94.44 277 PHE A N 1
ATOM 2246 C CA . PHE A 1 277 ? -20.062 -10.658 25.799 1.00 94.44 277 PHE A CA 1
ATOM 2247 C C . PHE A 1 277 ? -18.902 -11.604 25.447 1.00 94.44 277 PHE A C 1
ATOM 2249 O O . PHE A 1 277 ? -19.124 -12.742 25.033 1.00 94.44 277 PHE A O 1
ATOM 2256 N N . LEU A 1 278 ? -17.657 -11.155 25.625 1.00 92.88 278 LEU A N 1
ATOM 2257 C CA . LEU A 1 278 ? -16.471 -11.968 25.351 1.00 92.88 278 LEU A CA 1
ATOM 2258 C C . LEU A 1 278 ? -16.309 -13.110 26.359 1.00 92.88 278 LEU A C 1
ATOM 2260 O O . LEU A 1 278 ? -15.879 -14.197 25.975 1.00 92.88 278 LEU A O 1
ATOM 2264 N N . TYR A 1 279 ? -16.664 -12.883 27.623 1.00 93.12 279 TYR A N 1
ATOM 2265 C CA . TYR A 1 279 ? -16.641 -13.905 28.665 1.00 93.12 279 TYR A CA 1
ATOM 2266 C C . TYR A 1 279 ? -17.634 -15.034 28.366 1.00 93.12 279 TYR A C 1
ATOM 2268 O O . TYR A 1 279 ? -17.249 -16.202 28.374 1.00 93.12 279 TYR A O 1
ATOM 2276 N N . GLU A 1 280 ? -18.880 -14.707 28.012 1.00 93.94 280 GLU A N 1
ATOM 2277 C CA . GLU A 1 280 ? -19.882 -15.708 27.628 1.00 93.94 280 GLU A CA 1
ATOM 2278 C C . GLU A 1 280 ? -19.469 -16.493 26.377 1.00 93.94 280 GLU A C 1
ATOM 2280 O O . GLU A 1 280 ? -19.622 -17.716 26.350 1.00 93.94 280 GLU A O 1
ATOM 2285 N N . LEU A 1 281 ? -18.886 -15.827 25.370 1.00 92.06 281 LEU A N 1
ATOM 2286 C CA . LEU A 1 281 ? -18.314 -16.512 24.205 1.00 92.06 281 LEU A CA 1
ATOM 2287 C C . LEU A 1 281 ? -17.211 -17.495 24.611 1.00 92.06 281 LEU A C 1
ATOM 2289 O O . LEU A 1 281 ? -17.204 -18.632 24.144 1.00 92.06 281 LEU A O 1
ATOM 2293 N N . ALA A 1 282 ? -16.292 -17.082 25.487 1.00 90.50 282 ALA A N 1
ATOM 2294 C CA . ALA A 1 282 ? -15.181 -17.921 25.935 1.00 90.50 282 ALA A CA 1
ATOM 2295 C C . ALA A 1 282 ? -15.642 -19.174 26.702 1.00 90.50 282 ALA A C 1
ATOM 2297 O O . ALA A 1 282 ? -14.946 -20.189 26.684 1.00 90.50 282 ALA A O 1
ATOM 2298 N N . LEU A 1 283 ? -16.821 -19.131 27.331 1.00 93.81 283 LEU A N 1
ATOM 2299 C CA . LEU A 1 283 ? -17.457 -20.284 27.979 1.00 93.81 283 LEU A CA 1
ATOM 2300 C C . LEU A 1 283 ? -18.188 -21.222 26.998 1.00 93.81 283 LEU A C 1
ATOM 2302 O O . LEU A 1 283 ? -18.781 -22.210 27.428 1.00 93.81 283 LEU A O 1
ATOM 2306 N N . GLY A 1 284 ? -18.170 -20.928 25.694 1.00 89.75 284 GLY A N 1
ATOM 2307 C CA . GLY A 1 284 ? -18.925 -21.667 24.677 1.00 89.75 284 GLY A CA 1
ATOM 2308 C C . GLY A 1 284 ? -20.405 -21.277 24.605 1.00 89.75 284 GLY A C 1
ATOM 2309 O O . GLY A 1 284 ? -21.199 -21.983 23.984 1.00 89.75 284 GLY A O 1
ATOM 2310 N N . GLY A 1 285 ? -20.788 -20.168 25.245 1.00 91.12 285 GLY A N 1
ATOM 2311 C CA . GLY A 1 285 ? -22.126 -19.602 25.148 1.00 91.12 285 GLY A CA 1
ATOM 2312 C C . GLY A 1 285 ? -22.392 -18.939 23.793 1.00 91.12 285 GLY A C 1
ATOM 2313 O O . GLY A 1 285 ? -21.486 -18.680 23.001 1.00 91.12 285 GLY A O 1
ATOM 2314 N N . LEU A 1 286 ? -23.664 -18.618 23.544 1.00 90.69 286 LEU A N 1
ATOM 2315 C CA . LEU A 1 286 ? -24.125 -17.874 22.366 1.00 90.69 286 LEU A CA 1
ATOM 2316 C C . LEU A 1 286 ? -24.749 -16.531 22.795 1.00 90.69 286 LEU A C 1
ATOM 2318 O O . LEU A 1 286 ? -25.968 -16.353 22.671 1.00 90.69 286 LEU A O 1
ATOM 2322 N N . PRO A 1 287 ? -23.951 -15.590 23.340 1.00 92.12 287 PRO A N 1
ATOM 2323 C CA . PRO A 1 287 ? -24.457 -14.304 23.799 1.00 92.12 287 PRO A CA 1
ATOM 2324 C C . PRO A 1 287 ? -25.105 -13.517 22.659 1.00 92.12 287 PRO A C 1
ATOM 2326 O O . PRO A 1 287 ? -24.604 -13.465 21.532 1.00 92.12 287 PRO A O 1
ATOM 2329 N N . LYS A 1 288 ? -26.207 -12.824 22.961 1.00 90.12 288 LYS A N 1
ATOM 2330 C CA . LYS A 1 288 ? -26.825 -11.892 22.010 1.00 90.12 288 LYS A CA 1
ATOM 2331 C C . LYS A 1 288 ? -26.079 -10.559 22.022 1.00 90.12 288 LYS A C 1
ATOM 2333 O O . LYS A 1 288 ? -26.099 -9.833 23.017 1.00 90.12 288 LYS A O 1
ATOM 2338 N N . LEU A 1 289 ? -25.486 -10.208 20.886 1.00 90.06 289 LEU A N 1
ATOM 2339 C CA . LEU A 1 289 ? -24.851 -8.912 20.681 1.00 90.06 289 LEU A CA 1
ATOM 2340 C C . LEU A 1 289 ? -25.915 -7.824 20.460 1.00 90.06 289 LEU A C 1
ATOM 2342 O O . LEU A 1 289 ? -26.600 -7.819 19.437 1.00 90.06 289 LEU A O 1
ATOM 2346 N N . LYS A 1 290 ? -26.060 -6.899 21.415 1.00 93.12 290 LYS A N 1
ATOM 2347 C CA . LYS A 1 290 ? -26.886 -5.692 21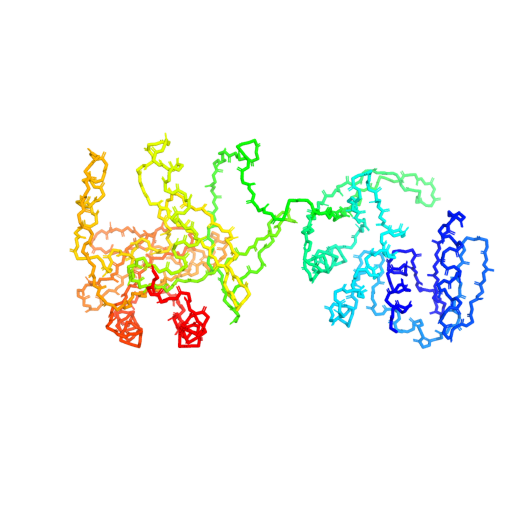.262 1.00 93.12 290 LYS A CA 1
ATOM 2348 C C . LYS A 1 290 ? -25.989 -4.506 20.937 1.00 93.12 290 LYS A C 1
ATOM 2350 O O . LYS A 1 290 ? -24.991 -4.288 21.621 1.00 93.12 290 LYS A O 1
ATOM 2355 N N . VAL A 1 291 ? -26.364 -3.729 19.925 1.00 94.12 291 VAL A N 1
ATOM 2356 C CA . VAL A 1 291 ? -25.568 -2.610 19.399 1.00 94.12 291 VAL A CA 1
ATOM 2357 C C . VAL A 1 291 ? -26.436 -1.393 19.124 1.00 94.12 291 VAL A C 1
ATOM 2359 O O . VAL A 1 291 ? -27.636 -1.513 18.871 1.00 94.12 291 VAL A O 1
ATOM 2362 N N . HIS A 1 292 ? -25.818 -0.218 19.150 1.00 90.31 292 HIS A N 1
ATOM 2363 C CA . HIS A 1 292 ? -26.428 1.008 18.666 1.00 90.31 292 HIS A CA 1
ATOM 2364 C C . HIS A 1 292 ? -26.527 0.995 17.138 1.00 90.31 292 HIS A C 1
ATOM 2366 O O . HIS A 1 292 ? -25.590 0.617 16.434 1.00 90.31 292 HIS A O 1
ATOM 2372 N N . THR A 1 293 ? -27.656 1.474 16.619 1.00 89.56 293 THR A N 1
ATOM 2373 C CA . THR A 1 293 ? -27.797 1.821 15.202 1.00 89.56 293 THR A CA 1
ATOM 2374 C C . THR A 1 293 ? -27.046 3.114 14.894 1.00 89.56 293 THR A C 1
ATOM 2376 O O . THR A 1 293 ? -27.002 4.017 15.731 1.00 89.56 293 THR A O 1
ATOM 2379 N N . GLY A 1 294 ? -26.539 3.249 13.671 1.00 91.19 294 GLY A N 1
ATOM 2380 C CA . GLY A 1 294 ? -25.809 4.436 13.229 1.00 91.19 294 GLY A CA 1
ATOM 2381 C C . GLY A 1 294 ? -24.305 4.195 13.174 1.00 91.19 294 GLY A C 1
ATOM 2382 O O . GLY A 1 294 ? -23.861 3.075 12.931 1.00 91.19 294 GLY A O 1
ATOM 2383 N N . PHE A 1 295 ? -23.536 5.261 13.360 1.00 94.00 295 PHE A N 1
ATOM 2384 C CA . PHE A 1 295 ? -22.109 5.307 13.062 1.00 94.00 295 PHE A CA 1
ATOM 2385 C C . PHE A 1 295 ? -21.267 5.467 14.318 1.00 94.00 295 PHE A C 1
ATOM 2387 O O . PHE A 1 295 ? -21.647 6.185 15.248 1.00 94.00 295 PHE A O 1
ATOM 2394 N N . GLN A 1 296 ? -20.089 4.853 14.287 1.00 94.75 296 GLN A N 1
ATOM 2395 C CA . GLN A 1 296 ? -19.025 5.041 15.260 1.00 94.75 296 GLN A CA 1
ATOM 2396 C C . GLN A 1 296 ? -17.746 5.474 14.540 1.00 94.75 296 GLN A C 1
ATOM 2398 O O . GLN A 1 296 ? -17.350 4.914 13.512 1.00 94.75 296 GLN A O 1
ATOM 2403 N N . ILE A 1 297 ? -17.090 6.489 15.090 1.00 94.06 297 ILE A N 1
ATOM 2404 C CA . ILE A 1 297 ? -15.834 7.037 14.580 1.00 94.06 297 ILE A CA 1
ATOM 2405 C C . ILE A 1 297 ? -14.821 7.034 15.709 1.00 94.06 297 ILE A C 1
ATOM 2407 O O . ILE A 1 297 ? -15.153 7.446 16.813 1.00 94.06 297 ILE A O 1
ATOM 2411 N N . GLY A 1 298 ? -13.587 6.628 15.415 1.00 94.56 298 GLY A N 1
ATOM 2412 C CA . GLY A 1 298 ? -12.453 6.764 16.323 1.00 94.56 298 GLY A CA 1
ATOM 2413 C C . GLY A 1 298 ? -11.365 7.630 15.709 1.00 94.56 298 GLY A C 1
ATOM 2414 O O . GLY A 1 298 ? -10.911 7.378 14.593 1.00 94.56 298 GLY A O 1
ATOM 2415 N N . VAL A 1 299 ? -10.918 8.630 16.458 1.00 93.88 299 VAL A N 1
ATOM 2416 C CA . VAL A 1 299 ? -9.815 9.518 16.099 1.00 93.88 299 VAL A CA 1
ATOM 2417 C C . VAL A 1 299 ? -8.687 9.308 17.097 1.00 93.88 299 VAL A C 1
ATOM 2419 O O . VAL A 1 299 ? -8.854 9.508 18.300 1.00 93.88 299 VAL A O 1
ATOM 2422 N N . ARG A 1 300 ? -7.513 8.920 16.598 1.00 93.44 300 ARG A N 1
ATOM 2423 C CA . ARG A 1 300 ? -6.313 8.828 17.430 1.00 93.44 300 ARG A CA 1
ATOM 2424 C C . ARG A 1 300 ? -5.728 10.210 17.690 1.00 93.44 300 ARG A C 1
ATOM 2426 O O . ARG A 1 300 ? -5.478 10.964 16.750 1.00 93.44 300 ARG A O 1
ATOM 2433 N N . ILE A 1 301 ? -5.466 10.491 18.959 1.00 93.75 301 ILE A N 1
ATOM 2434 C CA . ILE A 1 301 ? -4.714 11.650 19.429 1.00 93.75 301 ILE A CA 1
ATOM 2435 C C . ILE A 1 301 ? -3.271 11.222 19.607 1.00 93.75 301 ILE A C 1
ATOM 2437 O O . ILE A 1 301 ? -2.960 10.296 20.364 1.00 93.75 301 ILE A O 1
ATOM 2441 N N . VAL A 1 302 ? -2.397 11.895 18.874 1.00 94.25 302 VAL A N 1
ATOM 2442 C CA . VAL A 1 302 ? -0.987 11.552 18.784 1.00 94.25 302 VAL A CA 1
ATOM 2443 C C . VAL A 1 302 ? -0.121 12.763 19.097 1.00 94.25 302 VAL A C 1
ATOM 2445 O O . VAL A 1 302 ? -0.560 13.905 19.000 1.00 94.25 302 VAL A O 1
ATOM 2448 N N . VAL A 1 303 ? 1.120 12.504 19.484 1.00 90.06 303 VAL A N 1
ATOM 2449 C CA . VAL A 1 303 ? 2.148 13.498 19.802 1.00 90.06 303 VAL A CA 1
ATOM 2450 C C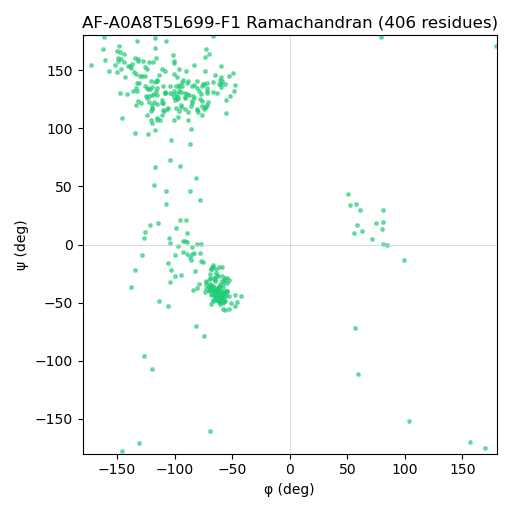 . VAL A 1 303 ? 3.445 13.136 19.072 1.00 90.06 303 VAL A C 1
ATOM 2452 O O . VAL A 1 303 ? 3.628 11.982 18.659 1.00 90.06 303 VAL A O 1
ATOM 2455 N N . PRO A 1 304 ? 4.379 14.083 18.878 1.00 87.12 304 PRO A N 1
ATOM 2456 C CA . PRO A 1 304 ? 5.671 13.786 18.283 1.00 87.12 304 PRO A CA 1
ATOM 2457 C C . PRO A 1 304 ? 6.381 12.626 19.000 1.00 87.12 304 PRO A C 1
ATOM 2459 O O . PRO A 1 304 ? 6.265 12.452 20.208 1.00 87.12 304 PRO A O 1
ATOM 2462 N N . PRO A 1 305 ? 7.126 11.787 18.285 1.00 78.62 305 PRO A N 1
ATOM 2463 C CA . PRO A 1 305 ? 7.473 11.881 16.881 1.00 78.62 305 PRO A CA 1
ATOM 2464 C C . PRO A 1 305 ? 6.523 11.063 16.009 1.00 78.62 305 PRO A C 1
ATOM 2466 O O . PRO A 1 305 ? 6.971 10.632 14.955 1.00 78.62 305 PRO A O 1
ATOM 2469 N N . PHE A 1 306 ? 5.299 10.715 16.435 1.00 80.88 306 PHE A N 1
ATOM 2470 C CA . PHE A 1 306 ? 4.408 9.932 15.571 1.00 80.88 306 PHE A CA 1
ATOM 2471 C C . PHE A 1 306 ? 4.350 10.582 14.158 1.00 80.88 306 PHE A C 1
ATOM 2473 O O . PHE A 1 306 ? 4.554 11.793 14.044 1.00 80.88 306 PHE A O 1
ATOM 2480 N N . PRO A 1 307 ? 4.189 9.829 13.057 1.00 70.88 307 PRO A N 1
ATOM 2481 C CA . PRO A 1 307 ? 4.324 8.386 12.895 1.00 70.88 307 PRO A CA 1
ATOM 2482 C C . PRO A 1 307 ? 5.785 7.978 12.588 1.00 70.88 307 PRO A C 1
ATOM 2484 O O . PRO A 1 307 ? 6.037 7.200 11.676 1.00 70.88 307 PRO A O 1
ATOM 2487 N N . PHE A 1 308 ? 6.781 8.495 13.306 1.00 74.50 308 PHE A N 1
ATOM 2488 C CA . PHE A 1 308 ? 8.204 8.183 13.118 1.00 74.50 308 PHE A CA 1
ATOM 2489 C C . PHE A 1 308 ? 8.833 7.547 14.356 1.00 74.50 308 PHE A C 1
ATOM 2491 O O . PHE A 1 308 ? 8.362 7.691 15.484 1.00 74.50 308 PHE A O 1
ATOM 2498 N N . SER A 1 309 ? 9.931 6.812 14.147 1.00 70.44 309 SER A N 1
ATOM 2499 C CA . SER A 1 309 ? 10.710 6.161 15.210 1.00 70.44 309 SER A CA 1
ATOM 2500 C C . SER A 1 309 ? 11.889 6.990 15.683 1.00 70.44 309 SER A C 1
ATOM 2502 O O . SER A 1 309 ? 13.026 6.581 15.509 1.00 70.44 309 SER A O 1
ATOM 2504 N N . ASP A 1 310 ? 11.608 8.122 16.329 1.00 79.25 310 ASP A N 1
ATOM 2505 C CA . ASP A 1 310 ? 12.651 8.943 16.945 1.00 79.25 310 ASP A CA 1
ATOM 2506 C C . ASP A 1 310 ? 12.518 9.011 18.477 1.00 79.25 310 ASP A C 1
ATOM 2508 O O . ASP A 1 310 ? 11.610 9.630 19.032 1.00 79.25 310 ASP A O 1
ATOM 2512 N N . LYS A 1 311 ? 13.419 8.325 19.180 1.00 86.19 311 LYS A N 1
ATOM 2513 C CA . LYS A 1 311 ? 13.422 8.302 20.647 1.00 86.19 311 LYS A CA 1
ATOM 2514 C C . LYS A 1 311 ? 13.795 9.663 21.237 1.00 86.19 311 LYS A C 1
ATOM 2516 O O . LYS A 1 311 ? 13.254 10.024 22.279 1.00 86.19 311 LYS A O 1
ATOM 2521 N N . GLU A 1 312 ? 14.691 10.403 20.591 1.00 88.31 312 GLU A N 1
ATOM 2522 C CA . GLU A 1 312 ? 15.146 11.703 21.077 1.00 88.31 312 GLU A CA 1
ATOM 2523 C C . GLU A 1 312 ? 14.011 12.721 20.996 1.00 88.31 312 GLU A C 1
ATOM 2525 O O . GLU A 1 312 ? 13.630 13.290 22.020 1.00 88.31 312 GLU A O 1
ATOM 2530 N N . THR A 1 313 ? 13.370 12.843 19.830 1.00 85.56 313 THR A N 1
ATOM 2531 C CA . THR A 1 313 ? 12.194 13.712 19.678 1.00 85.56 313 THR A CA 1
ATOM 2532 C C . THR A 1 313 ? 11.083 13.343 20.659 1.00 85.56 313 THR A C 1
ATOM 2534 O O . THR A 1 313 ? 10.493 14.241 21.253 1.00 85.56 313 THR A O 1
ATOM 2537 N N . PHE A 1 314 ? 10.802 12.051 20.884 1.00 88.44 314 PHE A N 1
ATOM 2538 C CA . PHE A 1 314 ? 9.789 11.653 21.871 1.00 88.44 314 PHE A CA 1
ATOM 2539 C C . PHE A 1 314 ? 10.138 12.144 23.281 1.00 88.44 314 PHE A C 1
ATOM 2541 O O . PHE A 1 314 ? 9.299 12.749 23.949 1.00 88.44 314 PHE A O 1
ATOM 2548 N N . ASN A 1 315 ? 11.377 11.909 23.720 1.00 90.62 315 ASN A N 1
ATOM 2549 C CA . ASN A 1 315 ? 11.839 12.304 25.048 1.00 90.62 315 ASN A CA 1
ATOM 2550 C C . ASN A 1 315 ? 11.802 13.822 25.250 1.00 90.62 315 ASN A C 1
ATOM 2552 O O . ASN A 1 315 ? 11.482 14.270 26.343 1.00 90.62 315 ASN A O 1
ATOM 2556 N N . VAL A 1 316 ? 12.124 14.598 24.213 1.00 89.50 316 VAL A N 1
ATOM 2557 C CA . VAL A 1 316 ? 12.182 16.065 24.290 1.00 89.50 316 VAL A CA 1
ATOM 2558 C C . VAL A 1 316 ? 10.800 16.708 24.170 1.00 89.50 316 VAL A C 1
ATOM 2560 O O . VAL A 1 316 ? 10.551 17.735 24.796 1.00 89.50 316 VAL A O 1
ATOM 2563 N N . LYS A 1 317 ? 9.914 16.162 23.331 1.00 88.56 317 LYS A N 1
ATOM 2564 C CA . LYS A 1 317 ? 8.653 16.826 22.961 1.00 88.56 317 LYS A CA 1
ATOM 2565 C C . LYS A 1 317 ? 7.412 16.271 23.646 1.00 88.56 317 LYS A C 1
ATOM 2567 O O . LYS A 1 317 ? 6.416 16.980 23.682 1.00 88.56 317 LYS A O 1
ATOM 2572 N N . SER A 1 318 ? 7.437 15.033 24.133 1.00 92.44 318 SER A N 1
ATOM 2573 C CA . SER A 1 318 ? 6.189 14.314 24.430 1.00 92.44 318 SER A CA 1
ATOM 2574 C C . SER A 1 318 ? 6.198 13.542 25.733 1.00 92.44 318 SER A C 1
ATOM 2576 O O . SER A 1 318 ? 5.169 13.482 26.403 1.00 92.44 318 SER A O 1
ATOM 2578 N N . LYS A 1 319 ? 7.330 12.939 26.097 1.00 92.69 319 LYS A N 1
ATOM 2579 C CA . LYS A 1 319 ? 7.451 12.168 27.333 1.00 92.69 319 LYS A CA 1
ATOM 2580 C C . LYS A 1 319 ? 7.068 13.028 28.544 1.00 92.69 319 LYS A C 1
ATOM 2582 O O . LYS A 1 319 ? 7.429 14.198 28.609 1.00 92.69 319 LYS A O 1
ATOM 2587 N N . ASP A 1 320 ? 6.320 12.432 29.468 1.00 93.44 320 ASP A N 1
ATOM 2588 C CA . ASP A 1 320 ? 5.866 13.037 30.725 1.00 93.44 320 ASP A CA 1
ATOM 2589 C C . ASP A 1 320 ? 4.932 14.253 30.543 1.00 93.44 320 ASP A C 1
ATOM 2591 O O . ASP A 1 320 ? 4.605 14.944 31.505 1.00 93.44 320 ASP A O 1
ATOM 2595 N N . SER A 1 321 ? 4.434 14.497 29.322 1.00 93.94 321 SER A N 1
ATOM 2596 C CA . SER A 1 321 ? 3.406 15.512 29.081 1.00 93.94 321 SER A CA 1
ATOM 2597 C C . SER A 1 321 ? 2.115 15.157 29.814 1.00 93.94 321 SER A C 1
ATOM 2599 O O . SER A 1 321 ? 1.611 14.039 29.681 1.00 93.94 321 SER A O 1
ATOM 2601 N N . VAL A 1 322 ? 1.558 16.121 30.548 1.00 94.50 322 VAL A N 1
ATOM 2602 C CA . VAL A 1 322 ? 0.276 15.968 31.245 1.00 94.50 322 VAL A CA 1
ATOM 2603 C C . VAL A 1 322 ? -0.879 16.049 30.249 1.00 94.50 322 VAL A C 1
ATOM 2605 O O . VAL A 1 322 ? -0.899 16.896 29.351 1.00 94.50 322 VAL A O 1
ATOM 2608 N N . ILE A 1 323 ? -1.858 15.170 30.429 1.00 94.50 323 ILE A N 1
ATOM 2609 C CA . ILE A 1 323 ? -3.106 15.140 29.675 1.00 94.50 323 ILE A CA 1
ATOM 2610 C C . ILE A 1 323 ? -4.170 15.852 30.497 1.00 94.50 323 ILE A C 1
ATOM 2612 O O . ILE A 1 323 ? -4.635 15.344 31.518 1.00 94.50 323 ILE A O 1
ATOM 2616 N N . PHE A 1 324 ? -4.576 17.028 30.029 1.00 93.25 324 PHE A N 1
ATOM 2617 C CA . PHE A 1 324 ? -5.602 17.811 30.695 1.00 93.25 324 PHE A CA 1
ATOM 2618 C C . PHE A 1 324 ? -6.972 17.594 30.051 1.00 93.25 324 PHE A C 1
ATOM 2620 O O . PHE A 1 324 ? -7.150 17.798 28.845 1.00 93.25 324 PHE A O 1
ATOM 2627 N N . PHE A 1 325 ? -7.954 17.239 30.879 1.00 92.69 325 PHE A N 1
ATOM 2628 C CA . PHE A 1 325 ? -9.356 17.108 30.494 1.00 92.69 325 PHE A CA 1
ATOM 2629 C C . PHE A 1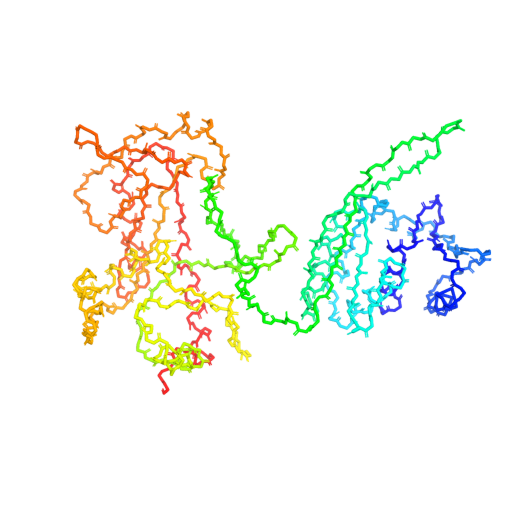 325 ? -10.174 18.230 31.138 1.00 92.69 325 PHE A C 1
ATOM 2631 O O . PHE A 1 325 ? -10.304 18.282 32.358 1.00 92.69 325 PHE A O 1
ATOM 2638 N N . LYS A 1 326 ? -10.761 19.126 30.333 1.00 89.12 326 LYS A N 1
ATOM 2639 C CA . LYS A 1 326 ? -11.512 20.292 30.856 1.00 89.12 326 LYS A CA 1
ATOM 2640 C C . LYS A 1 326 ? -12.818 19.901 31.569 1.00 89.12 326 LYS A C 1
ATOM 2642 O O . LYS A 1 326 ? -13.368 20.697 32.323 1.00 89.12 326 LYS A O 1
ATOM 2647 N N . LYS A 1 327 ? -13.344 18.707 31.289 1.00 87.62 327 LYS A N 1
ATOM 2648 C CA . LYS A 1 327 ? -14.588 18.124 31.822 1.00 87.62 327 LYS A CA 1
ATOM 2649 C C . LYS A 1 327 ? -14.425 16.605 31.964 1.00 87.62 327 LYS A C 1
ATOM 2651 O O . LYS A 1 327 ? -13.584 16.057 31.242 1.00 87.62 327 LYS A O 1
ATOM 2656 N N . PRO A 1 328 ? -15.246 15.926 32.796 1.00 80.44 328 PRO A N 1
ATOM 2657 C CA . PRO A 1 328 ? -15.287 14.466 32.856 1.00 80.44 328 PRO A CA 1
ATOM 2658 C C . PRO A 1 328 ? -15.376 13.836 31.462 1.00 80.44 328 PRO A C 1
ATOM 2660 O O . PRO A 1 328 ? -16.096 14.328 30.589 1.00 80.44 328 PRO A O 1
ATOM 2663 N N . VAL A 1 329 ? -14.610 12.769 31.251 1.00 79.31 329 VAL A N 1
ATOM 2664 C CA . VAL A 1 329 ? -14.422 12.145 29.939 1.00 79.31 329 VAL A CA 1
ATOM 2665 C C . VAL A 1 329 ? -15.318 10.928 29.751 1.00 79.31 329 VAL A C 1
ATOM 2667 O O . VAL A 1 329 ? -15.445 10.093 30.638 1.00 79.31 329 VAL A O 1
ATOM 2670 N N . SER A 1 330 ? -15.920 10.826 28.567 1.00 87.06 330 SER A N 1
ATOM 2671 C CA . SER A 1 330 ? -16.590 9.625 28.054 1.00 87.06 330 SER A CA 1
ATOM 2672 C C . SER A 1 330 ? -16.176 9.421 26.596 1.00 87.06 330 SER A C 1
ATOM 2674 O O . SER A 1 330 ? -15.878 10.403 25.906 1.00 87.06 330 SER A O 1
ATOM 2676 N N . GLY A 1 331 ? -16.114 8.165 26.147 1.00 91.38 331 GLY A N 1
ATOM 2677 C CA . GLY A 1 331 ? -15.623 7.794 24.816 1.00 91.38 331 GLY A CA 1
ATOM 2678 C C . GLY A 1 331 ? -14.201 8.265 24.523 1.00 91.38 331 GLY A C 1
ATOM 2679 O O . GLY A 1 331 ? -13.890 8.669 23.404 1.00 91.38 331 GLY A O 1
ATOM 2680 N N . VAL A 1 332 ? -13.348 8.276 25.548 1.00 94.50 332 VAL A N 1
ATOM 2681 C CA . VAL A 1 332 ? -11.907 8.508 25.427 1.00 94.50 332 VAL A CA 1
ATOM 2682 C C . VAL A 1 332 ? -11.211 7.277 25.984 1.00 94.50 332 VAL A C 1
ATOM 2684 O O . VAL A 1 332 ? -11.307 6.997 27.176 1.00 94.50 332 VAL A O 1
ATOM 2687 N N . HIS A 1 333 ? -10.507 6.560 25.120 1.00 93.50 333 HIS A N 1
ATOM 2688 C CA . HIS A 1 333 ? -9.770 5.354 25.461 1.00 93.50 333 HIS A CA 1
ATOM 2689 C C . HIS A 1 333 ? -8.290 5.697 25.583 1.00 93.50 333 HIS A C 1
ATOM 2691 O O . HIS A 1 333 ? -7.707 6.344 24.707 1.00 93.50 333 HIS A O 1
ATOM 2697 N N . ILE A 1 334 ? -7.700 5.283 26.697 1.00 91.00 334 ILE A N 1
ATOM 2698 C CA . ILE A 1 334 ? -6.290 5.497 27.005 1.00 91.00 334 ILE A CA 1
ATOM 2699 C C . ILE A 1 334 ? -5.415 4.463 26.287 1.00 91.00 334 ILE A C 1
ATOM 2701 O O . ILE A 1 334 ? -5.783 3.294 26.197 1.00 91.00 334 ILE A O 1
ATOM 2705 N N . GLU A 1 335 ? -4.260 4.895 25.776 1.00 90.19 335 GLU A N 1
ATOM 2706 C CA . GLU A 1 335 ? -3.267 4.015 25.148 1.00 90.19 335 GLU A CA 1
ATOM 2707 C C . GLU A 1 335 ? -1.934 4.105 25.910 1.00 90.19 335 GLU A C 1
ATOM 2709 O O . GLU A 1 335 ? -1.849 3.622 27.038 1.00 90.19 335 GLU A O 1
ATOM 2714 N N . ASP A 1 336 ? -0.898 4.746 25.356 1.00 88.94 336 ASP A N 1
ATOM 2715 C CA . ASP A 1 336 ? 0.437 4.769 25.965 1.00 88.94 336 ASP A CA 1
ATOM 2716 C C . ASP A 1 336 ? 0.585 5.827 27.088 1.00 88.94 336 ASP A C 1
ATOM 2718 O O . ASP A 1 336 ? 1.446 6.721 27.040 1.00 88.94 336 ASP A O 1
ATOM 2722 N N . VAL A 1 337 ? -0.265 5.740 28.110 1.00 91.56 337 VAL A N 1
ATOM 2723 C CA . VAL A 1 337 ? -0.351 6.711 29.210 1.00 91.56 337 VAL A CA 1
ATOM 2724 C C . VAL A 1 337 ? -0.376 6.027 30.570 1.00 91.56 337 VAL A C 1
ATOM 2726 O O . VAL A 1 337 ? -0.748 4.862 30.701 1.00 91.56 337 VAL A O 1
ATOM 2729 N N . LYS A 1 338 ? -0.003 6.771 31.608 1.00 93.12 338 LYS A N 1
ATOM 2730 C CA . LYS A 1 338 ? 0.001 6.302 32.995 1.00 93.12 338 LYS A CA 1
ATOM 2731 C C . LYS A 1 338 ? -0.647 7.340 33.901 1.00 93.12 338 LYS A C 1
ATOM 2733 O O . LYS A 1 338 ? -0.491 8.531 33.668 1.00 93.12 338 LYS A O 1
ATOM 2738 N N . LEU A 1 339 ? -1.329 6.893 34.953 1.00 92.06 339 LEU A N 1
ATOM 2739 C CA . LEU A 1 339 ? -1.771 7.769 36.036 1.00 92.06 339 LEU A CA 1
ATOM 2740 C C . LEU A 1 339 ? -0.637 7.919 37.066 1.00 92.06 339 LEU A C 1
ATOM 2742 O O . LEU A 1 339 ? -0.189 6.928 37.650 1.00 92.06 339 LEU A O 1
ATOM 2746 N N . VAL A 1 340 ? -0.155 9.141 37.277 1.00 92.81 340 VAL A N 1
ATOM 2747 C CA . VAL A 1 340 ? 0.898 9.487 38.242 1.00 92.81 340 VAL A CA 1
ATOM 2748 C C . VAL A 1 340 ? 0.395 10.644 39.097 1.00 92.81 340 VAL A C 1
ATOM 2750 O O . VAL A 1 340 ? 0.038 11.686 38.569 1.00 92.81 340 VAL A O 1
ATOM 2753 N N . ASN A 1 341 ? 0.336 10.457 40.419 1.00 91.94 341 ASN A N 1
ATOM 2754 C CA . ASN A 1 341 ? -0.133 11.475 41.374 1.00 91.94 341 ASN A CA 1
ATOM 2755 C C . ASN A 1 341 ? -1.515 12.079 41.036 1.00 91.94 341 ASN A C 1
ATOM 2757 O O . ASN A 1 341 ? -1.766 13.249 41.297 1.00 91.94 341 ASN A O 1
ATOM 2761 N N . GLY A 1 342 ? -2.416 11.276 40.457 1.00 88.81 342 GLY A N 1
ATOM 2762 C CA . GLY A 1 342 ? -3.749 11.724 40.037 1.00 88.81 342 GLY A CA 1
ATOM 2763 C C . GLY A 1 342 ? -3.801 12.386 38.656 1.00 88.81 342 GLY A C 1
ATOM 2764 O O . GLY A 1 342 ? -4.888 12.733 38.201 1.00 88.81 342 GLY A O 1
ATOM 2765 N N . GLU A 1 343 ? -2.670 12.503 37.959 1.00 90.69 343 GLU A N 1
ATOM 2766 C CA . GLU A 1 343 ? -2.578 13.088 36.621 1.00 90.69 343 GLU A CA 1
ATOM 2767 C C . GLU A 1 343 ? -2.268 12.025 35.568 1.00 90.69 343 GLU A C 1
ATOM 2769 O O . GLU A 1 343 ? -1.421 11.149 35.757 1.00 90.69 343 GLU A O 1
ATOM 2774 N N . TRP A 1 344 ? -2.959 12.091 34.431 1.00 93.25 344 TRP A N 1
ATOM 2775 C CA . TRP A 1 344 ? -2.634 11.259 33.278 1.00 93.25 344 TRP A CA 1
ATOM 2776 C C . TRP A 1 344 ? -1.421 11.844 32.562 1.00 93.25 344 TRP A C 1
ATOM 2778 O O . TRP A 1 344 ? -1.436 13.007 32.165 1.00 93.25 344 TRP A O 1
ATOM 2788 N N . VAL A 1 345 ? -0.387 11.033 32.369 1.00 94.31 345 VAL A N 1
ATOM 2789 C CA . VAL A 1 345 ? 0.873 11.435 31.738 1.00 94.31 345 VAL A CA 1
ATOM 2790 C C . VAL A 1 345 ? 1.221 10.528 30.564 1.00 94.31 345 VAL A C 1
ATOM 2792 O O . VAL A 1 345 ? 0.959 9.323 30.585 1.00 94.31 345 VAL A O 1
ATOM 2795 N N . VAL A 1 346 ? 1.827 11.105 29.527 1.00 93.62 346 VAL A N 1
ATOM 2796 C CA . VAL A 1 346 ? 2.293 10.379 28.338 1.00 93.62 346 VAL A CA 1
ATOM 2797 C C . VAL A 1 346 ? 3.565 9.593 28.665 1.00 93.62 346 VAL A C 1
ATOM 2799 O O . VAL A 1 346 ? 4.610 10.182 28.936 1.00 93.62 346 VAL A O 1
ATOM 2802 N N . THR A 1 347 ? 3.515 8.260 28.588 1.00 89.62 347 THR A N 1
ATOM 2803 C CA . THR A 1 347 ? 4.640 7.384 28.990 1.00 89.62 347 THR A CA 1
ATOM 2804 C C . THR A 1 347 ? 5.082 6.384 27.921 1.00 89.62 347 THR A C 1
ATOM 2806 O O . THR A 1 347 ? 5.929 5.532 28.185 1.00 89.62 347 THR A O 1
ATOM 2809 N N . GLY A 1 348 ? 4.510 6.470 26.720 1.00 84.00 348 GLY A N 1
ATOM 2810 C CA . GLY A 1 348 ? 4.809 5.589 25.594 1.00 84.00 348 GLY A CA 1
ATOM 2811 C C . GLY A 1 348 ? 6.177 5.742 24.956 1.00 84.00 348 GLY A C 1
ATOM 2812 O O . GLY A 1 348 ? 7.118 6.300 25.506 1.00 84.00 348 GLY A O 1
ATOM 2813 N N . THR A 1 349 ? 6.271 5.251 23.724 1.00 80.81 349 THR A N 1
ATOM 2814 C CA . THR A 1 349 ? 7.400 5.557 22.826 1.00 80.81 349 THR A CA 1
ATOM 2815 C C . THR A 1 349 ? 6.937 5.904 21.416 1.00 80.81 349 THR A C 1
ATOM 2817 O O . THR A 1 349 ? 7.664 6.561 20.662 1.00 80.81 349 THR A O 1
ATOM 2820 N N . ALA A 1 350 ? 5.728 5.474 21.036 1.00 78.00 350 ALA A N 1
ATOM 2821 C CA . ALA A 1 350 ? 5.197 5.660 19.696 1.00 78.00 350 ALA A CA 1
ATOM 2822 C C . ALA A 1 350 ? 4.581 7.045 19.473 1.00 78.00 350 ALA A C 1
ATOM 2824 O O . ALA A 1 350 ? 4.537 7.494 18.331 1.00 78.00 350 ALA A O 1
ATOM 2825 N N . GLY A 1 351 ? 4.162 7.719 20.549 1.00 85.00 351 GLY A N 1
ATOM 2826 C CA . GLY A 1 351 ? 3.417 8.973 20.475 1.00 85.00 351 GLY A CA 1
ATOM 2827 C C . GLY A 1 351 ? 1.927 8.773 20.205 1.00 85.00 351 GLY A C 1
ATOM 2828 O O . GLY A 1 351 ? 1.282 9.707 19.756 1.00 85.00 351 GLY A O 1
ATOM 2829 N N . VAL A 1 352 ? 1.373 7.581 20.452 1.00 90.44 352 VAL A N 1
ATOM 2830 C CA . VAL A 1 352 ? -0.075 7.336 20.410 1.00 90.44 352 VAL A CA 1
ATOM 2831 C C . VAL A 1 352 ? -0.619 7.434 21.825 1.00 90.44 352 VAL A C 1
ATOM 2833 O O . VAL A 1 352 ? -0.242 6.641 22.680 1.00 90.44 352 VAL A O 1
ATOM 2836 N N . VAL A 1 353 ? -1.468 8.426 22.081 1.00 93.00 353 VAL A N 1
ATOM 2837 C CA . VAL A 1 353 ? -1.828 8.795 23.454 1.00 93.00 353 VAL A CA 1
ATOM 2838 C C . VAL A 1 353 ? -3.236 8.340 23.807 1.00 93.00 353 VAL A C 1
ATOM 2840 O O . VAL A 1 353 ? -3.430 7.666 24.816 1.00 93.00 353 VAL A O 1
ATOM 2843 N N . LEU A 1 354 ? -4.210 8.704 22.975 1.00 94.44 354 LEU A N 1
ATOM 2844 C CA . LEU A 1 354 ? -5.626 8.425 23.201 1.00 94.44 354 LEU A CA 1
ATOM 2845 C C . LEU A 1 354 ? -6.285 8.005 21.890 1.00 94.44 354 LEU A C 1
ATOM 2847 O O . LEU A 1 354 ? -5.905 8.480 20.819 1.00 94.44 354 LEU A O 1
ATOM 2851 N N . THR A 1 355 ? -7.358 7.233 21.985 1.00 95.50 355 THR A N 1
ATOM 2852 C CA . THR A 1 355 ? -8.379 7.165 20.939 1.00 95.50 355 THR A CA 1
ATOM 2853 C C . THR A 1 355 ? -9.640 7.837 21.459 1.00 95.50 355 THR A C 1
ATOM 2855 O O . THR A 1 355 ? -10.188 7.435 22.481 1.00 95.50 355 THR A O 1
ATOM 2858 N N . VAL A 1 356 ? -10.110 8.865 20.761 1.00 95.81 356 VAL A N 1
ATOM 2859 C CA . VAL A 1 356 ? -11.383 9.524 21.061 1.00 95.81 356 VAL A CA 1
ATOM 2860 C C . VAL A 1 356 ? -12.419 8.985 20.102 1.00 95.81 356 VAL A C 1
ATOM 2862 O O . VAL A 1 356 ? -12.235 9.052 18.888 1.00 95.81 356 VAL A O 1
ATOM 2865 N N . CYS A 1 357 ? -13.503 8.461 20.644 1.00 96.38 357 CYS A N 1
ATOM 2866 C CA . CYS A 1 357 ? -14.610 7.941 19.873 1.00 96.38 357 CYS A CA 1
ATOM 2867 C C . CYS A 1 357 ? -15.755 8.954 19.818 1.00 96.38 357 CYS A C 1
ATOM 2869 O O . CYS A 1 357 ? -15.892 9.820 20.685 1.00 96.38 357 CYS A O 1
ATOM 2871 N N . GLY A 1 358 ? -16.593 8.848 18.797 1.00 94.94 358 GLY A N 1
ATOM 2872 C CA . GLY A 1 358 ? -17.870 9.541 18.705 1.00 94.94 358 GLY A CA 1
ATOM 2873 C C . GLY A 1 358 ? -18.907 8.651 18.039 1.00 94.94 358 GLY A C 1
ATOM 2874 O O . GLY A 1 358 ? -18.588 7.894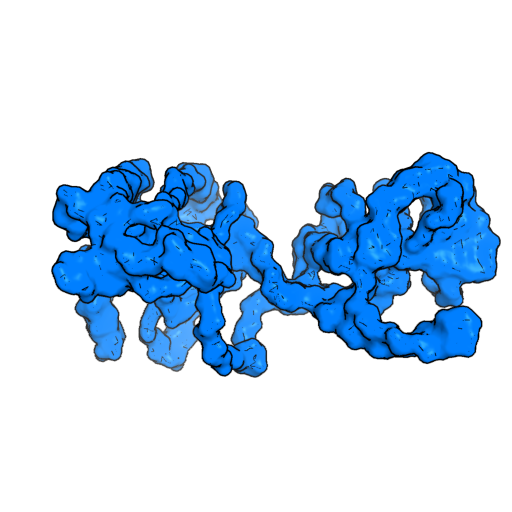 17.121 1.00 94.94 358 GLY A O 1
ATOM 2875 N N . THR A 1 359 ? -20.145 8.751 18.502 1.00 95.38 359 THR A N 1
ATOM 2876 C CA . THR A 1 359 ? -21.289 7.986 18.017 1.00 95.38 359 THR A CA 1
ATOM 2877 C C . THR A 1 359 ? -22.414 8.917 17.582 1.00 95.38 359 THR A C 1
ATOM 2879 O O . THR A 1 359 ? -22.553 10.045 18.066 1.00 95.38 359 THR A O 1
ATOM 2882 N N . GLY A 1 360 ? -23.218 8.471 16.622 1.00 94.12 360 GLY A N 1
ATOM 2883 C CA . GLY A 1 360 ? -24.351 9.249 16.137 1.00 94.12 360 GLY A CA 1
ATOM 2884 C C . GLY A 1 360 ? -25.233 8.467 15.178 1.00 94.12 360 GLY A C 1
ATOM 2885 O O . GLY A 1 360 ? -24.774 7.560 14.489 1.00 94.12 360 GLY A O 1
ATOM 2886 N N . SER A 1 361 ? -26.508 8.850 15.096 1.00 93.69 361 SER A N 1
ATOM 2887 C CA . SER A 1 361 ? -27.448 8.240 14.142 1.00 93.69 361 SER A CA 1
ATOM 2888 C C . SER A 1 361 ? -27.053 8.508 12.684 1.00 93.69 361 SER A C 1
ATOM 2890 O O . SER A 1 361 ? -27.358 7.720 11.794 1.00 93.69 361 SER A O 1
ATOM 2892 N N . THR A 1 362 ? -26.312 9.595 12.447 1.00 92.31 362 THR A N 1
ATOM 2893 C CA . THR A 1 362 ? -25.683 9.918 11.164 1.00 92.31 362 THR A CA 1
ATOM 2894 C C . THR A 1 362 ? -24.178 10.081 11.337 1.00 92.31 362 THR A C 1
ATOM 2896 O O . THR A 1 362 ? -23.699 10.435 12.418 1.00 92.31 362 THR A O 1
ATOM 2899 N N . LEU A 1 363 ? -23.427 9.898 10.250 1.00 91.12 363 LEU A N 1
ATOM 2900 C CA . LEU A 1 363 ? -21.981 10.100 10.258 1.00 91.12 363 LEU A CA 1
ATOM 2901 C C . LEU A 1 363 ? -21.595 11.505 10.737 1.00 91.12 363 LEU A C 1
ATOM 2903 O O . LEU A 1 363 ? -20.716 11.644 11.580 1.00 91.12 363 LEU A O 1
ATOM 2907 N N . LYS A 1 364 ? -22.295 12.543 10.259 1.00 93.44 364 LYS A N 1
ATOM 2908 C CA . LYS A 1 364 ? -22.034 13.934 10.660 1.00 93.44 364 LYS A CA 1
ATOM 2909 C C . LYS A 1 364 ? -22.214 14.148 12.162 1.00 93.44 364 LYS A C 1
ATOM 2911 O O . LYS A 1 364 ? -21.466 14.917 12.755 1.00 93.44 364 LYS A O 1
ATOM 2916 N N . GLN A 1 365 ? -23.179 13.471 12.789 1.00 95.44 365 GLN A N 1
ATOM 2917 C CA . GLN A 1 365 ? -23.352 13.526 14.243 1.00 95.44 365 GLN A CA 1
ATOM 2918 C C . GLN A 1 365 ? -22.200 12.830 14.976 1.00 95.44 365 GLN A C 1
ATOM 2920 O O . GLN A 1 365 ? -21.674 13.399 15.930 1.00 95.44 365 GLN A O 1
ATOM 2925 N N . ALA A 1 366 ? -21.768 11.653 14.506 1.00 95.44 366 ALA A N 1
ATOM 2926 C CA . ALA A 1 366 ? -20.614 10.953 15.073 1.00 95.44 366 ALA A CA 1
ATOM 2927 C C . ALA A 1 366 ? -19.326 11.792 14.947 1.00 95.44 366 ALA A C 1
ATOM 2929 O O . ALA A 1 366 ? -18.591 11.939 15.926 1.00 95.44 366 ALA A O 1
ATOM 2930 N N . GLN A 1 367 ? -19.103 12.426 13.785 1.00 95.06 367 GLN A N 1
ATOM 2931 C CA . GLN A 1 367 ? -18.002 13.370 13.547 1.00 95.06 367 GLN A CA 1
ATOM 2932 C C . GLN A 1 367 ? -18.087 14.574 14.495 1.00 95.06 367 GLN A C 1
ATOM 2934 O O . GLN A 1 367 ? -17.129 14.901 15.193 1.00 95.06 367 GLN A O 1
ATOM 2939 N N . ALA A 1 368 ? -19.251 15.223 14.574 1.00 95.75 368 ALA A N 1
ATOM 2940 C CA . ALA A 1 368 ? -19.443 16.367 15.459 1.00 95.75 368 ALA A CA 1
ATOM 2941 C C . ALA A 1 368 ? -19.150 16.004 16.922 1.00 95.75 368 ALA A C 1
ATOM 2943 O O . ALA A 1 368 ? -18.479 16.767 17.619 1.00 95.75 368 ALA A O 1
ATOM 2944 N N . GLN A 1 369 ? -19.595 14.831 17.380 1.00 95.94 369 GLN A N 1
ATOM 2945 C CA . GLN A 1 369 ? -19.351 14.372 18.742 1.00 95.94 369 GLN A CA 1
ATOM 2946 C C . GLN A 1 369 ? -17.864 14.092 18.998 1.00 95.94 369 GLN A C 1
ATOM 2948 O O . GLN A 1 369 ? -17.334 14.593 19.993 1.00 95.94 369 GLN A O 1
ATOM 2953 N N . VAL A 1 370 ? -17.178 13.349 18.117 1.00 95.88 370 VAL A N 1
ATOM 2954 C CA . VAL A 1 370 ? -15.751 13.032 18.310 1.00 95.88 370 VAL A CA 1
ATOM 2955 C C . VAL A 1 370 ? -14.912 14.309 18.338 1.00 95.88 370 VAL A C 1
ATOM 2957 O O . VAL A 1 370 ? -14.173 14.534 19.293 1.00 95.88 370 VAL A O 1
ATOM 2960 N N . TYR A 1 371 ? -15.101 15.227 17.386 1.00 95.38 371 TYR A N 1
ATOM 2961 C CA . TYR A 1 371 ? -14.329 16.473 17.339 1.00 95.38 371 TYR A CA 1
ATOM 2962 C C . TYR A 1 371 ? -14.685 17.435 18.478 1.00 95.38 371 TYR A C 1
ATOM 2964 O O . TYR A 1 371 ? -13.820 18.166 18.965 1.00 95.38 371 TYR A O 1
ATOM 2972 N N . GLN A 1 372 ? -15.923 17.407 18.976 1.00 95.00 372 GLN A N 1
ATOM 2973 C CA . GLN A 1 372 ? -16.288 18.155 20.177 1.00 95.00 372 GLN A CA 1
ATOM 2974 C C . GLN A 1 372 ? -15.627 17.580 21.440 1.00 95.00 372 GLN A C 1
ATOM 2976 O O . GLN A 1 372 ? -15.173 18.356 22.284 1.00 95.00 372 GLN A O 1
ATOM 2981 N N . ARG A 1 373 ? -15.519 16.249 21.565 1.00 95.81 373 ARG A N 1
ATOM 2982 C CA . ARG A 1 373 ? -14.778 15.586 22.653 1.00 95.81 373 ARG A CA 1
ATOM 2983 C C . ARG A 1 373 ? -13.291 15.934 22.599 1.00 95.81 373 ARG A C 1
ATOM 2985 O O . ARG A 1 373 ? -12.712 16.248 23.633 1.00 95.81 373 ARG A O 1
ATOM 2992 N N . ILE A 1 374 ? -12.690 15.996 21.411 1.00 95.38 374 ILE A N 1
ATOM 2993 C CA . ILE A 1 374 ? -11.274 16.365 21.255 1.00 95.38 374 ILE A CA 1
ATOM 2994 C C . ILE A 1 374 ? -10.988 17.786 21.765 1.00 95.38 374 ILE A C 1
ATOM 2996 O O . ILE A 1 374 ? -9.969 18.004 22.414 1.00 95.38 374 ILE A O 1
ATOM 3000 N N . LYS A 1 375 ? -11.906 18.750 21.590 1.00 94.69 375 LYS A N 1
ATOM 3001 C CA . LYS A 1 375 ? -11.753 20.119 22.141 1.00 94.69 375 LYS A CA 1
ATOM 3002 C C . LYS A 1 375 ? -11.675 20.172 23.677 1.00 94.69 375 LYS A C 1
ATOM 3004 O O . LYS A 1 375 ? -11.227 21.183 24.237 1.00 94.69 375 LYS A O 1
ATOM 3009 N N . ASN A 1 376 ? -12.133 19.119 24.360 1.00 94.25 376 ASN A N 1
ATOM 3010 C CA . ASN A 1 376 ? -12.038 18.959 25.813 1.00 94.25 376 ASN A CA 1
ATOM 3011 C C . ASN A 1 376 ? -10.632 18.541 26.276 1.00 94.25 376 ASN A C 1
ATOM 3013 O O . ASN A 1 376 ? -10.346 18.627 27.468 1.00 94.25 376 ASN A O 1
ATOM 3017 N N . ILE A 1 377 ? -9.782 18.091 25.352 1.00 95.31 377 ILE A N 1
ATOM 3018 C CA . ILE A 1 377 ? -8.473 17.500 25.620 1.00 95.31 377 ILE A CA 1
ATOM 3019 C C . ILE A 1 377 ? -7.388 18.522 25.284 1.00 95.31 377 ILE A C 1
ATOM 3021 O O . ILE A 1 377 ? -7.452 19.203 24.259 1.00 95.31 377 ILE A O 1
ATOM 3025 N N . SER A 1 378 ? -6.390 18.635 26.152 1.00 94.31 378 SER A N 1
ATOM 3026 C CA . SER A 1 378 ? -5.188 19.421 25.898 1.00 94.31 378 SER A CA 1
ATOM 3027 C C . SER A 1 378 ? -3.962 18.605 26.272 1.00 94.31 378 SER A C 1
ATOM 3029 O O . SER A 1 378 ? -3.806 18.205 27.424 1.00 94.31 378 SER A O 1
ATOM 3031 N N . ILE A 1 379 ? -3.100 18.372 25.287 1.00 93.81 379 ILE A N 1
ATOM 3032 C CA . ILE A 1 379 ? -1.803 17.719 25.449 1.00 93.81 379 ILE A CA 1
ATOM 3033 C C . ILE A 1 379 ? -0.799 18.539 24.624 1.00 93.81 379 ILE A C 1
ATOM 3035 O O . ILE A 1 379 ? -1.093 18.858 23.463 1.00 93.81 379 ILE A O 1
ATOM 3039 N N . PRO A 1 380 ? 0.367 18.904 25.180 1.00 90.44 380 PRO A N 1
ATOM 3040 C CA . PRO A 1 380 ? 1.432 19.555 24.429 1.00 90.44 380 PRO A CA 1
ATOM 3041 C C . PRO A 1 380 ? 1.734 18.840 23.108 1.00 90.44 380 PRO A C 1
ATOM 3043 O O . PRO A 1 380 ? 1.877 17.621 23.059 1.00 90.44 380 PRO A O 1
ATOM 3046 N N . HIS A 1 381 ? 1.816 19.617 22.026 1.00 87.62 381 HIS A N 1
ATOM 3047 C CA . HIS A 1 381 ? 2.128 19.131 20.679 1.00 87.62 381 HIS A CA 1
ATOM 3048 C C . HIS A 1 381 ? 1.173 18.069 20.113 1.00 87.62 381 HIS A C 1
ATOM 3050 O O . HIS A 1 381 ? 1.531 17.409 19.136 1.00 87.62 381 HIS A O 1
ATOM 3056 N N . MET A 1 382 ? -0.029 17.900 20.675 1.0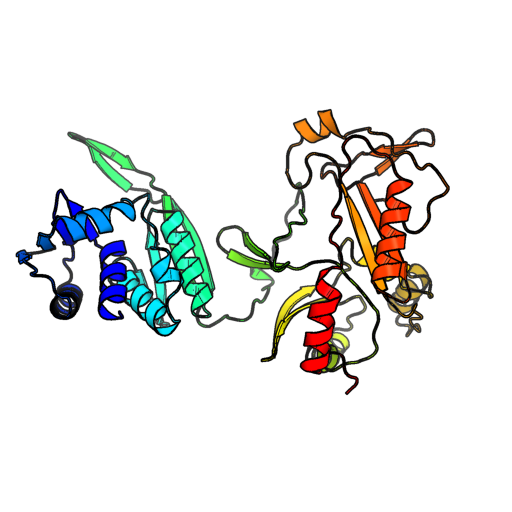0 92.88 382 MET A N 1
ATOM 3057 C CA . MET A 1 382 ? -0.972 16.944 20.108 1.00 92.88 382 MET A CA 1
ATOM 3058 C C . MET A 1 382 ? -1.429 17.346 18.720 1.00 92.88 382 MET A C 1
ATOM 3060 O O . MET A 1 382 ? -1.640 18.520 18.415 1.00 92.88 382 MET A O 1
ATOM 3064 N N . TYR A 1 383 ? -1.661 16.337 17.904 1.00 87.81 383 TYR A N 1
ATOM 3065 C CA . TYR A 1 383 ? -2.326 16.476 16.630 1.00 87.81 383 TYR A CA 1
ATOM 3066 C C . TYR A 1 383 ? -3.119 15.202 16.348 1.00 87.81 383 TYR A C 1
ATOM 3068 O O . TYR A 1 383 ? -3.000 14.185 17.036 1.00 87.81 383 TYR A O 1
ATOM 3076 N N . TYR A 1 384 ? -4.010 15.295 15.376 1.00 92.06 384 TYR A N 1
ATOM 3077 C CA . TYR A 1 384 ? -4.946 14.247 15.008 1.00 92.06 384 TYR A CA 1
ATOM 3078 C C . TYR A 1 384 ? -5.473 14.537 13.606 1.00 92.06 384 TYR A C 1
ATOM 3080 O O . TYR A 1 384 ? -5.257 15.621 13.065 1.00 92.06 384 TYR A O 1
ATOM 3088 N N . ARG A 1 385 ? -6.152 13.557 13.012 1.00 84.31 385 ARG A N 1
ATOM 3089 C CA . ARG A 1 385 ? -6.811 13.722 11.715 1.00 84.31 385 ARG A CA 1
ATOM 3090 C C . ARG A 1 385 ? -8.205 14.321 11.866 1.00 84.31 385 ARG A C 1
ATOM 3092 O O . ARG A 1 385 ? -8.979 13.880 12.717 1.00 84.31 385 ARG A O 1
ATOM 3099 N N . ASP A 1 386 ? -8.533 15.271 11.005 1.00 86.31 386 ASP A N 1
ATOM 3100 C CA . ASP A 1 386 ? -9.808 15.992 10.947 1.00 86.31 386 ASP A CA 1
ATOM 3101 C C . ASP A 1 386 ? -10.734 15.545 9.797 1.00 86.31 386 ASP A C 1
ATOM 3103 O O . ASP A 1 386 ? -11.846 16.044 9.685 1.00 86.31 386 ASP A O 1
ATOM 3107 N N . ASP A 1 387 ? -10.309 14.552 9.012 1.00 82.69 387 ASP A N 1
ATOM 3108 C CA . ASP A 1 387 ? -10.970 14.048 7.796 1.00 82.69 387 ASP A CA 1
ATOM 3109 C C . ASP A 1 387 ? -11.479 12.591 7.936 1.00 82.69 387 ASP A C 1
ATOM 3111 O O . ASP A 1 387 ? -11.657 11.861 6.952 1.00 82.69 387 ASP A O 1
ATOM 3115 N N . ILE A 1 388 ? -11.638 12.083 9.165 1.00 86.19 388 ILE A N 1
ATOM 3116 C CA . ILE A 1 388 ? -12.091 10.700 9.381 1.00 86.19 388 ILE A CA 1
ATOM 3117 C C . ILE A 1 388 ? -13.585 10.595 9.070 1.00 86.19 388 ILE A C 1
ATOM 3119 O O . ILE A 1 388 ? -14.422 11.193 9.743 1.00 86.19 388 ILE A O 1
ATOM 3123 N N . GLY A 1 389 ? -13.911 9.771 8.073 1.00 85.00 389 GLY A N 1
ATOM 3124 C CA . GLY A 1 389 ? -15.280 9.488 7.645 1.00 85.00 389 GLY A CA 1
ATOM 3125 C C . GLY A 1 389 ? -15.743 10.280 6.421 1.00 85.00 389 GLY A C 1
ATOM 3126 O O . GLY A 1 389 ? -16.718 9.873 5.803 1.00 85.00 389 GLY A O 1
ATOM 3127 N N . ASP A 1 390 ? -15.032 11.322 5.988 1.00 85.62 390 ASP A N 1
ATOM 3128 C CA . ASP A 1 390 ? -15.513 12.263 4.956 1.00 85.62 390 ASP A CA 1
ATOM 3129 C C . ASP A 1 390 ? -15.947 11.607 3.639 1.00 85.62 390 ASP A C 1
ATOM 3131 O O . ASP A 1 390 ? -16.907 12.034 2.999 1.00 85.62 390 ASP A O 1
ATOM 3135 N N . ARG A 1 391 ? -15.289 10.510 3.258 1.00 81.75 391 ARG A N 1
ATOM 3136 C CA . ARG A 1 391 ? -15.605 9.756 2.039 1.00 81.75 391 ARG A CA 1
ATOM 3137 C C . ARG A 1 391 ? -16.857 8.898 2.103 1.00 81.75 391 ARG A C 1
ATOM 3139 O O . ARG A 1 391 ? -17.307 8.417 1.065 1.00 81.75 391 ARG A O 1
ATOM 3146 N N . TRP A 1 392 ? -17.394 8.651 3.294 1.00 86.94 392 TRP A N 1
ATOM 3147 C CA . TRP A 1 392 ? -18.492 7.709 3.472 1.00 86.94 392 TRP A CA 1
ATOM 3148 C C . TRP A 1 392 ? -19.706 8.061 2.625 1.00 86.94 392 TRP A C 1
ATOM 3150 O O . TRP A 1 392 ? -20.381 7.152 2.173 1.00 86.94 392 TRP A O 1
ATOM 3160 N N . VAL A 1 393 ? -19.970 9.346 2.379 1.00 81.81 393 VAL A N 1
ATOM 3161 C CA . VAL A 1 393 ? -21.082 9.768 1.515 1.00 81.81 393 VAL A CA 1
ATOM 3162 C C . VAL A 1 393 ? -20.950 9.122 0.130 1.00 81.81 393 VAL A C 1
ATOM 3164 O O . VAL A 1 393 ? -21.815 8.349 -0.276 1.00 81.81 393 VAL A O 1
ATOM 3167 N N . ASP A 1 394 ? -19.813 9.327 -0.537 1.00 82.94 394 ASP A N 1
ATOM 3168 C CA . ASP A 1 394 ? -19.560 8.775 -1.872 1.00 82.94 394 ASP A CA 1
ATOM 3169 C C . ASP A 1 394 ? -19.401 7.249 -1.864 1.00 82.94 394 ASP A C 1
ATOM 3171 O O . ASP A 1 394 ? -19.808 6.556 -2.802 1.00 82.94 394 ASP A O 1
ATOM 3175 N N . ASP A 1 395 ? -18.734 6.712 -0.841 1.00 86.44 395 ASP A N 1
ATOM 3176 C CA . ASP A 1 395 ? -18.447 5.283 -0.752 1.00 86.44 395 ASP A CA 1
ATOM 3177 C C . ASP A 1 395 ? -19.726 4.488 -0.413 1.00 86.44 395 ASP A C 1
ATOM 3179 O O . ASP A 1 395 ? -19.967 3.445 -1.022 1.00 86.44 395 ASP A O 1
ATOM 3183 N N . SER A 1 396 ? -20.603 5.007 0.451 1.00 87.62 396 SER A N 1
ATOM 3184 C CA . SER A 1 396 ? -21.923 4.438 0.761 1.00 87.62 396 SER A CA 1
ATOM 3185 C C . SER A 1 396 ? -22.798 4.354 -0.488 1.00 87.62 396 SER A C 1
ATOM 3187 O O . SER A 1 396 ? -23.328 3.283 -0.796 1.00 87.62 396 SER A O 1
ATOM 3189 N N . ASP A 1 397 ? -22.892 5.437 -1.263 1.00 85.88 397 ASP A N 1
ATOM 3190 C CA . ASP A 1 397 ? -23.693 5.470 -2.492 1.00 85.88 397 ASP A CA 1
ATOM 3191 C C . ASP A 1 397 ? -23.227 4.416 -3.500 1.00 85.88 397 ASP A C 1
ATOM 3193 O O . ASP A 1 397 ? -24.041 3.679 -4.072 1.00 85.88 397 ASP A O 1
ATOM 3197 N N . LYS A 1 398 ? -21.909 4.268 -3.677 1.00 89.44 398 LYS A N 1
ATOM 3198 C CA . LYS A 1 398 ? -21.330 3.216 -4.527 1.00 89.44 398 LYS A CA 1
ATOM 3199 C C . LYS A 1 398 ? -21.663 1.825 -4.002 1.00 89.44 398 LYS A C 1
ATOM 3201 O O . LYS A 1 398 ? -22.111 0.978 -4.774 1.00 89.44 398 LYS A O 1
ATOM 3206 N N . LEU A 1 399 ? -21.480 1.580 -2.706 1.00 89.06 399 LEU A N 1
ATOM 3207 C CA . LEU A 1 399 ? -21.740 0.280 -2.087 1.00 89.06 399 LEU A CA 1
ATOM 3208 C C . LEU A 1 399 ? -23.215 -0.133 -2.202 1.00 89.06 399 LEU A C 1
ATOM 3210 O O . LEU A 1 399 ? -23.502 -1.293 -2.515 1.00 89.06 399 LEU A O 1
ATOM 3214 N N . HIS A 1 400 ? -24.148 0.801 -2.013 1.00 89.31 400 HIS A N 1
ATOM 3215 C CA . HIS A 1 400 ? -25.580 0.564 -2.204 1.00 89.31 400 HIS A CA 1
ATOM 3216 C C . HIS A 1 400 ? -25.959 0.385 -3.678 1.00 89.31 400 HIS A C 1
ATOM 3218 O O . HIS A 1 400 ? -26.801 -0.468 -3.989 1.00 89.31 400 HIS A O 1
ATOM 3224 N N . SER A 1 401 ? -25.327 1.135 -4.584 1.00 90.50 401 SER A N 1
ATOM 3225 C CA . SER A 1 401 ? -25.529 1.019 -6.036 1.00 90.50 401 SER A CA 1
ATOM 3226 C C . SER A 1 401 ? -25.024 -0.317 -6.582 1.00 90.50 401 SER A C 1
ATOM 3228 O O . SER A 1 401 ? -25.687 -0.942 -7.405 1.00 90.50 401 SER A O 1
ATOM 3230 N N . TRP A 1 402 ? -23.889 -0.811 -6.082 1.00 91.94 402 TRP A N 1
ATOM 3231 C CA . TRP A 1 402 ? -23.355 -2.143 -6.403 1.00 91.94 402 TRP A CA 1
ATOM 3232 C C . TRP A 1 402 ? -24.073 -3.278 -5.649 1.00 91.94 402 TRP A C 1
ATOM 3234 O O . TRP A 1 402 ? -23.840 -4.462 -5.914 1.00 91.94 402 TRP A O 1
ATOM 3244 N N . GLY A 1 403 ? -24.961 -2.927 -4.714 1.00 90.88 403 GLY A N 1
ATOM 3245 C CA . GLY A 1 403 ? -25.783 -3.859 -3.946 1.00 90.88 403 GLY A CA 1
ATOM 3246 C C . GLY A 1 403 ? -25.035 -4.612 -2.845 1.00 90.88 403 GLY A C 1
ATOM 3247 O O . GLY A 1 403 ? -25.522 -5.647 -2.402 1.00 90.88 403 GLY A O 1
ATOM 3248 N N . TYR A 1 404 ? -23.864 -4.141 -2.407 1.00 89.56 404 TYR A N 1
ATOM 3249 C CA . TYR A 1 404 ? -23.072 -4.816 -1.370 1.00 89.56 404 TYR A CA 1
ATOM 3250 C C . TYR A 1 404 ? -23.666 -4.688 0.036 1.00 89.56 404 TYR A C 1
ATOM 3252 O O . TYR A 1 404 ? -23.537 -5.618 0.826 1.00 89.56 404 TYR A O 1
ATOM 3260 N N . LEU A 1 405 ? -24.330 -3.565 0.327 1.00 87.62 405 LEU A N 1
ATOM 3261 C CA . LEU A 1 405 ? -24.954 -3.278 1.627 1.00 87.62 405 LEU A CA 1
ATOM 3262 C C . LEU A 1 405 ? -26.464 -3.549 1.654 1.00 87.62 405 LEU A C 1
ATOM 3264 O O . LEU A 1 405 ? -27.162 -3.079 2.545 1.00 87.62 405 LEU A O 1
ATOM 3268 N N . ARG A 1 406 ? -26.992 -4.268 0.660 1.00 80.94 406 ARG A N 1
ATOM 3269 C CA . ARG A 1 406 ? -28.387 -4.719 0.676 1.00 80.94 406 ARG A CA 1
ATOM 3270 C C . ARG A 1 406 ? -28.463 -6.069 1.384 1.00 80.94 406 ARG A C 1
ATOM 3272 O O . ARG A 1 406 ? -27.571 -6.905 1.200 1.00 80.94 406 ARG A O 1
ATOM 3279 N N . GLU A 1 407 ? -29.515 -6.258 2.173 1.00 69.31 407 GLU A N 1
ATOM 3280 C CA . GLU A 1 407 ? -29.879 -7.574 2.695 1.00 69.31 407 GLU A CA 1
ATOM 3281 C C . GLU A 1 407 ? -30.142 -8.512 1.509 1.00 69.31 407 GLU A C 1
ATOM 3283 O O . GLU A 1 407 ? -30.742 -8.111 0.503 1.00 69.31 407 GLU A O 1
ATOM 3288 N N . GLN A 1 408 ? -29.605 -9.726 1.595 1.00 57.28 408 GLN A N 1
ATOM 3289 C CA . GLN A 1 408 ? -29.835 -10.809 0.642 1.00 57.28 408 GLN A CA 1
ATOM 3290 C C . GLN A 1 408 ? -30.166 -12.078 1.397 1.00 57.28 408 GLN A C 1
ATOM 3292 O O . GLN A 1 408 ? -29.379 -12.404 2.319 1.00 57.28 408 GLN A O 1
#

Sequence (408 aa):
MDAWAAFLGIWLADGSVSGNDVVISQKVPEKTAKIEQLLAQLPFTVKRYENMFVIHKKQLASFMKQFGKAATKHVPDFIKQLSKRQIEIFLDWFCLGDGTVMRSGHRIFYTISKDLADDVQELLLKIGRVGVVKQRVRTGKIWIVDHYANRTPISYEVHERVQKLNSWIDRRDTKTVPYTGKVYCATVPNHIMYIRRNGKPYWCGNTLMFWSGPNKLFNQTLKKFEQKLADEGYVGYIDLNCIVNSKGIYPIEFTSRFGYPCVFIQEEGMISPMGDFLYELALGGLPKLKVHTGFQIGVRIVVPPFPFSDKETFNVKSKDSVIFFKKPVSGVHIEDVKLVNGEWVVTGTAGVVLTVCGTGSTLKQAQAQVYQRIKNISIPHMYYRDDIGDRWVDDSDKLHSWGYLREQ

Secondary structure (DSSP, 8-state):
-HHHHHHHHHHHHHEEEETTEEEEE---HHHHHHHHHHHTTSSS--EEETTEEEEE-HHHHHHHHTT--TTT----HHHHTS-HHHHHHHHHHHHHHHEEE-TTS-EEEEES-HHHHHHHHHHHHHTT-EEEEEEEE--EEEEETTEEEEE--EEEEEEEE-S--S----GGG-------S-------TTS-EEEEETTEEEEE---EEE---S-HHHHHTGGGGHHHHHHTT--S--EEEEEEETTEEEEEEEESS--TTHHHHHHHHBSS-HHHHHHHHHTT------B-SSEEEEEEEE-TTTTS--HHHHHHHTTT-EEEESS--SSEEE-SEEEETTEEEE--SS-EEEEEEEEESSHHHHHHHHHHHHTTEE-TT-B--S-TTTTHHHHHHHHHHTTTTS--

pLDDT: mean 87.35, std 12.26, range [36.47, 98.62]

Nearest PDB structures (foldseek):
  7lvo-assembly1_A  TM=8.402E-01  e=1.027E-08  Cryptococcus neoformans H99
  2yrx-assembly1_A  TM=4.688E-01  e=7.318E-10  Geobacillus kaustophilus
  2ip4-assembly2_B  TM=5.244E-01  e=8.202E-09  Thermus thermophilus HB8
  5vev-assembly2_B  TM=4.633E-01  e=9.177E-09  Neisseria gonorrhoeae NCCP11945
  3u9s-assembly1_K  TM=5.527E-01  e=3.180E-04  Pseudomonas aeruginosa

Mean predicted aligned error: 12.21 Å